Protein AF-A0A0D2KEQ5-F1 (afdb_monomer)

Structure (mmCIF, N/CA/C/O backbone):
data_AF-A0A0D2KEQ5-F1
#
_entry.id   AF-A0A0D2KEQ5-F1
#
loop_
_atom_site.group_PDB
_atom_site.id
_atom_site.type_symbol
_atom_site.label_atom_id
_atom_site.label_alt_id
_atom_site.label_comp_id
_atom_site.label_asym_id
_atom_site.label_entity_id
_atom_site.label_seq_id
_atom_site.pdbx_PDB_ins_code
_atom_site.Cartn_x
_atom_site.Cartn_y
_atom_site.Cartn_z
_atom_site.occupancy
_atom_site.B_iso_or_equiv
_atom_site.auth_seq_id
_atom_site.auth_comp_id
_atom_site.auth_asym_id
_atom_site.auth_atom_id
_atom_site.pdbx_PDB_model_num
ATOM 1 N N . MET A 1 1 ? 11.795 -0.119 -19.705 1.00 88.31 1 MET A N 1
ATOM 2 C CA . MET A 1 1 ? 10.638 -0.044 -18.790 1.00 88.31 1 MET A CA 1
ATOM 3 C C . MET A 1 1 ? 9.450 0.481 -19.563 1.00 88.31 1 MET A C 1
ATOM 5 O O . MET A 1 1 ? 9.670 1.267 -20.471 1.00 88.31 1 MET A O 1
ATOM 9 N N . LEU A 1 2 ? 8.244 0.027 -19.228 1.00 88.69 2 LEU A N 1
ATOM 10 C CA . LEU A 1 2 ? 6.970 0.463 -19.811 1.00 88.69 2 LEU A CA 1
ATOM 11 C C . LEU A 1 2 ? 6.318 1.546 -18.943 1.00 88.69 2 LEU A C 1
ATOM 13 O O . LEU A 1 2 ? 5.978 2.619 -19.429 1.00 88.69 2 LEU A O 1
ATOM 17 N N . VAL A 1 3 ? 6.210 1.271 -17.643 1.00 91.31 3 VAL A N 1
ATOM 18 C CA . VAL A 1 3 ? 5.635 2.172 -16.641 1.00 91.31 3 VAL A CA 1
ATOM 19 C C . VAL A 1 3 ? 6.416 2.043 -15.337 1.00 91.31 3 VAL A C 1
ATOM 21 O O . VAL A 1 3 ? 6.840 0.942 -14.968 1.00 91.31 3 VAL A O 1
ATOM 24 N N . ALA A 1 4 ? 6.625 3.156 -14.644 1.00 93.88 4 ALA A N 1
ATOM 25 C CA . ALA A 1 4 ? 7.189 3.182 -13.300 1.00 93.88 4 ALA A CA 1
ATOM 26 C C . ALA A 1 4 ? 6.307 4.059 -12.402 1.00 93.88 4 ALA A C 1
ATOM 28 O O . ALA A 1 4 ? 6.089 5.221 -12.746 1.00 93.88 4 ALA A O 1
ATOM 29 N N . PRO A 1 5 ? 5.791 3.549 -11.272 1.00 94.00 5 PRO A N 1
ATOM 30 C CA . PRO A 1 5 ? 5.134 4.413 -10.312 1.00 94.00 5 PRO A CA 1
ATOM 31 C C . PRO A 1 5 ? 6.162 5.358 -9.683 1.00 94.00 5 PRO A C 1
ATOM 33 O O . PRO A 1 5 ? 7.345 5.029 -9.559 1.00 94.00 5 PRO A O 1
ATOM 36 N N . VAL A 1 6 ? 5.682 6.520 -9.260 1.00 91.12 6 VAL A N 1
ATOM 37 C CA . VAL A 1 6 ? 6.433 7.457 -8.426 1.00 91.12 6 VAL A CA 1
ATOM 38 C C . VAL A 1 6 ? 5.749 7.485 -7.074 1.00 91.12 6 VAL A C 1
ATOM 40 O O . VAL A 1 6 ? 4.576 7.839 -6.973 1.00 91.12 6 VAL A O 1
ATOM 43 N N . GLY A 1 7 ? 6.459 7.046 -6.040 1.00 86.62 7 GLY A N 1
ATOM 44 C CA . GLY A 1 7 ? 5.907 6.916 -4.703 1.00 86.62 7 GLY A CA 1
ATOM 45 C C . GLY A 1 7 ? 6.835 7.376 -3.590 1.00 86.62 7 GLY A C 1
ATOM 46 O O . GLY A 1 7 ? 7.986 7.755 -3.823 1.00 86.62 7 GLY A O 1
ATOM 47 N N . PRO A 1 8 ? 6.362 7.283 -2.335 1.00 80.88 8 PRO A N 1
ATOM 48 C CA . PRO A 1 8 ? 7.132 7.736 -1.187 1.00 80.88 8 PRO A CA 1
ATOM 49 C C . PRO A 1 8 ? 8.483 7.039 -1.023 1.00 80.88 8 PRO A C 1
ATOM 51 O O . PRO A 1 8 ? 9.426 7.668 -0.564 1.00 80.88 8 PRO A O 1
ATOM 54 N N . ALA A 1 9 ? 8.608 5.767 -1.417 1.00 85.12 9 ALA A N 1
ATOM 55 C CA . ALA A 1 9 ? 9.887 5.057 -1.380 1.00 85.12 9 ALA A CA 1
ATOM 56 C C . ALA A 1 9 ? 10.926 5.688 -2.320 1.00 85.12 9 ALA A C 1
ATOM 58 O O . ALA A 1 9 ? 12.097 5.800 -1.950 1.00 85.12 9 ALA A O 1
ATOM 59 N N . ASP A 1 10 ? 10.499 6.132 -3.506 1.00 88.88 10 ASP A N 1
ATOM 60 C CA . ASP A 1 10 ? 11.370 6.804 -4.466 1.00 88.88 10 ASP A CA 1
ATOM 61 C C . ASP A 1 10 ? 11.833 8.150 -3.905 1.00 88.88 10 ASP A C 1
ATOM 63 O O . ASP A 1 10 ? 13.039 8.371 -3.791 1.00 88.88 10 ASP A O 1
ATOM 67 N N . VAL A 1 11 ? 10.889 8.990 -3.460 1.00 83.50 11 VAL A N 1
ATOM 68 C CA . VAL A 1 11 ? 11.167 10.318 -2.883 1.00 83.50 11 VAL A CA 1
ATOM 69 C C . VAL A 1 11 ? 12.057 10.209 -1.642 1.00 83.50 11 VAL A C 1
ATOM 71 O O . VAL A 1 11 ? 13.066 10.905 -1.546 1.00 83.50 11 VAL A O 1
ATOM 74 N N . TYR A 1 12 ? 11.736 9.289 -0.728 1.00 83.12 12 TYR A N 1
ATOM 75 C CA . TYR A 1 12 ? 12.526 9.020 0.475 1.00 83.12 12 TYR A CA 1
ATOM 76 C C . TYR A 1 12 ? 13.960 8.629 0.120 1.00 83.12 12 TYR A C 1
ATOM 78 O O . TYR A 1 12 ? 14.915 9.205 0.637 1.00 83.12 12 TYR A O 1
ATOM 86 N N . SER A 1 13 ? 14.128 7.684 -0.809 1.00 86.06 13 SER A N 1
ATOM 87 C CA . SER A 1 13 ? 15.465 7.244 -1.198 1.00 86.06 13 SER A CA 1
ATOM 88 C C . SER A 1 13 ? 16.261 8.317 -1.929 1.00 86.06 13 SER A C 1
ATOM 90 O O . SER A 1 13 ? 17.463 8.425 -1.705 1.00 86.06 13 SER A O 1
ATOM 92 N N . ALA A 1 14 ? 15.611 9.139 -2.755 1.00 83.94 14 ALA A N 1
ATOM 93 C CA . ALA A 1 14 ? 16.256 10.259 -3.427 1.00 83.94 14 ALA A CA 1
ATOM 94 C C . ALA A 1 14 ? 16.762 11.296 -2.411 1.00 83.94 14 ALA A C 1
ATOM 96 O O . ALA A 1 14 ? 17.915 11.714 -2.496 1.00 83.94 14 ALA A O 1
ATOM 97 N N . ALA A 1 15 ? 15.942 11.641 -1.411 1.00 82.19 15 ALA A N 1
ATOM 98 C CA . ALA A 1 15 ? 16.305 12.584 -0.353 1.00 82.19 15 ALA A CA 1
ATOM 99 C C . ALA A 1 15 ? 17.479 12.095 0.516 1.00 82.19 15 ALA A C 1
ATOM 101 O O . ALA A 1 15 ? 18.274 12.902 0.987 1.00 82.19 15 ALA A O 1
ATOM 102 N N . LEU A 1 16 ? 17.617 10.778 0.696 1.00 82.69 16 LEU A N 1
ATOM 103 C CA . LEU A 1 16 ? 18.694 10.167 1.482 1.00 82.69 16 LEU A CA 1
ATOM 104 C C . LEU A 1 16 ? 19.914 9.738 0.652 1.00 82.69 16 LEU A C 1
ATOM 106 O O . LEU A 1 16 ? 20.733 8.955 1.129 1.00 82.69 16 LEU A O 1
ATOM 110 N N . GLY A 1 17 ? 20.044 10.199 -0.595 1.00 83.56 17 GLY A N 1
ATOM 111 C CA . GLY A 1 17 ? 21.208 9.875 -1.428 1.00 83.56 17 GLY A CA 1
ATOM 112 C C . GLY A 1 17 ? 21.268 8.407 -1.868 1.00 83.56 17 GLY A C 1
ATOM 113 O O . GLY A 1 17 ? 22.347 7.834 -1.990 1.00 83.56 17 GLY A O 1
ATOM 114 N N . GLY A 1 18 ? 20.113 7.787 -2.113 1.00 82.56 18 GLY A N 1
ATOM 115 C CA . GLY A 1 18 ? 19.993 6.413 -2.600 1.00 82.56 18 GLY A CA 1
ATOM 116 C C . GLY A 1 18 ? 19.856 5.358 -1.503 1.00 82.56 18 GLY A C 1
ATOM 117 O O . GLY A 1 18 ? 20.103 4.188 -1.772 1.00 82.56 18 GLY A O 1
ATOM 118 N N . ILE A 1 19 ? 19.463 5.733 -0.284 1.00 84.81 19 ILE A N 1
ATOM 119 C CA . ILE A 1 19 ? 19.283 4.796 0.835 1.00 84.81 19 ILE A CA 1
ATOM 120 C C . ILE A 1 19 ? 17.802 4.438 1.000 1.00 84.81 19 ILE A C 1
ATOM 122 O O . ILE A 1 19 ? 16.933 5.306 0.997 1.00 84.81 19 ILE A O 1
ATOM 126 N N . TYR A 1 20 ? 17.500 3.151 1.172 1.00 83.94 20 TYR A N 1
ATOM 127 C CA . TYR A 1 20 ? 16.153 2.671 1.472 1.00 83.94 20 TYR A CA 1
ATOM 128 C C . TYR A 1 20 ? 16.185 1.458 2.407 1.00 83.94 20 TYR A C 1
ATOM 130 O O . TYR A 1 20 ? 16.565 0.350 2.015 1.00 83.94 20 TYR A O 1
ATOM 138 N N . GLY A 1 21 ? 15.759 1.657 3.658 1.00 82.88 21 GLY A N 1
ATOM 139 C CA . GLY A 1 21 ? 15.911 0.654 4.711 1.00 82.88 21 GLY A CA 1
ATOM 140 C C . GLY A 1 21 ? 17.388 0.311 4.916 1.00 82.88 21 GLY A C 1
ATOM 141 O O . GLY A 1 21 ? 18.212 1.202 5.087 1.00 82.88 21 GLY A O 1
ATOM 142 N N . TYR A 1 22 ? 17.726 -0.978 4.849 1.00 79.62 22 TYR A N 1
ATOM 143 C CA . TYR A 1 22 ? 19.117 -1.453 4.899 1.00 79.62 22 TYR A CA 1
ATOM 144 C C . TYR A 1 22 ? 19.788 -1.539 3.518 1.00 79.62 22 TYR A C 1
ATOM 146 O O . TYR A 1 22 ? 20.954 -1.915 3.423 1.00 79.62 22 TYR A O 1
ATOM 154 N N . ALA A 1 23 ? 19.058 -1.244 2.439 1.00 80.88 23 ALA A N 1
ATOM 155 C CA . ALA A 1 23 ? 19.598 -1.252 1.087 1.00 80.88 23 ALA A CA 1
ATOM 156 C C . ALA A 1 23 ? 20.128 0.138 0.713 1.00 80.88 23 ALA A C 1
ATOM 158 O O . ALA A 1 23 ? 19.542 1.159 1.070 1.00 80.88 23 ALA A O 1
ATOM 159 N N . SER A 1 24 ? 21.212 0.165 -0.057 1.00 80.56 24 SER A N 1
ATOM 160 C CA . SER A 1 24 ? 21.779 1.386 -0.623 1.00 80.56 24 SER A CA 1
ATOM 161 C C . SER A 1 24 ? 21.995 1.216 -2.122 1.00 80.56 24 SER A C 1
ATOM 163 O O . SER A 1 24 ? 22.318 0.121 -2.598 1.00 80.56 24 SER A O 1
ATOM 165 N N . ALA A 1 25 ? 21.812 2.298 -2.873 1.00 78.81 25 ALA A N 1
ATOM 166 C CA . ALA A 1 25 ? 22.197 2.369 -4.266 1.00 78.81 25 ALA A CA 1
ATOM 167 C C . ALA A 1 25 ? 23.716 2.170 -4.340 1.00 78.81 25 ALA A C 1
ATOM 169 O O . ALA A 1 25 ? 24.480 2.921 -3.744 1.00 78.81 25 ALA A O 1
ATOM 170 N N . GLY A 1 26 ? 24.166 1.133 -5.055 1.00 72.31 26 GLY A N 1
ATOM 171 C CA . GLY A 1 26 ? 25.554 0.665 -4.948 1.00 72.31 26 GLY A CA 1
ATOM 172 C C . GLY A 1 26 ? 26.628 1.729 -5.223 1.00 72.31 26 GLY A C 1
ATOM 173 O O . GLY A 1 26 ? 27.702 1.664 -4.632 1.00 72.31 26 GLY A O 1
ATOM 174 N N . ARG A 1 27 ? 26.359 2.705 -6.103 1.00 81.69 27 ARG A N 1
ATOM 175 C CA . ARG A 1 27 ? 27.236 3.858 -6.354 1.00 81.69 27 ARG A CA 1
ATOM 176 C C . ARG A 1 27 ? 26.433 5.031 -6.917 1.00 81.69 27 ARG A C 1
ATOM 178 O O . ARG A 1 27 ? 25.653 4.834 -7.847 1.00 81.69 27 ARG A O 1
ATOM 185 N N . LEU A 1 28 ? 26.665 6.235 -6.394 1.00 84.25 28 LEU A N 1
ATOM 186 C CA . LEU A 1 28 ? 26.188 7.477 -7.004 1.00 84.25 28 LEU A CA 1
ATOM 187 C C . LEU A 1 28 ? 27.144 7.940 -8.128 1.00 84.25 28 LEU A C 1
ATOM 189 O O . LEU A 1 28 ? 28.360 7.778 -7.982 1.00 84.25 28 LEU A O 1
ATOM 193 N N . PRO A 1 29 ? 26.634 8.525 -9.231 1.00 87.38 29 PRO A N 1
ATOM 194 C CA . PRO A 1 29 ? 25.215 8.738 -9.532 1.00 87.38 29 PRO A CA 1
ATOM 195 C C . PRO A 1 29 ? 24.483 7.423 -9.847 1.00 87.38 29 PRO A C 1
ATOM 197 O O . PRO A 1 29 ? 25.021 6.547 -10.524 1.00 87.38 29 PRO A O 1
ATOM 200 N N . CYS A 1 30 ? 23.239 7.296 -9.376 1.00 86.56 30 CYS A N 1
ATOM 201 C CA . CYS A 1 30 ? 22.364 6.160 -9.667 1.00 86.56 30 CYS A CA 1
ATOM 202 C C . CYS A 1 30 ? 21.059 6.621 -10.322 1.00 86.56 30 CYS A C 1
ATOM 204 O O . CYS A 1 30 ? 20.639 7.766 -10.173 1.00 86.56 30 CYS A O 1
ATOM 206 N N . VAL A 1 31 ? 20.390 5.707 -11.022 1.00 90.00 31 VAL A N 1
ATOM 207 C CA . VAL A 1 31 ? 19.046 5.956 -11.558 1.00 90.00 31 VAL A CA 1
ATOM 208 C C . VAL A 1 31 ? 18.022 5.706 -10.452 1.00 90.00 31 VAL A C 1
ATOM 210 O O . VAL A 1 31 ? 18.076 4.662 -9.804 1.00 90.00 31 VAL A O 1
ATOM 213 N N . ALA A 1 32 ? 17.097 6.643 -10.252 1.00 90.12 32 ALA A N 1
ATOM 214 C CA . ALA A 1 32 ? 16.003 6.522 -9.290 1.00 90.12 32 ALA A CA 1
ATOM 215 C C . ALA A 1 32 ? 14.962 5.464 -9.711 1.00 90.12 32 ALA A C 1
ATOM 217 O O . ALA A 1 32 ? 14.955 4.986 -10.850 1.00 90.12 32 ALA A O 1
ATOM 218 N N . GLY A 1 33 ? 14.081 5.090 -8.784 1.00 91.38 33 GLY A N 1
ATOM 219 C CA . GLY A 1 33 ? 12.988 4.157 -9.040 1.00 91.38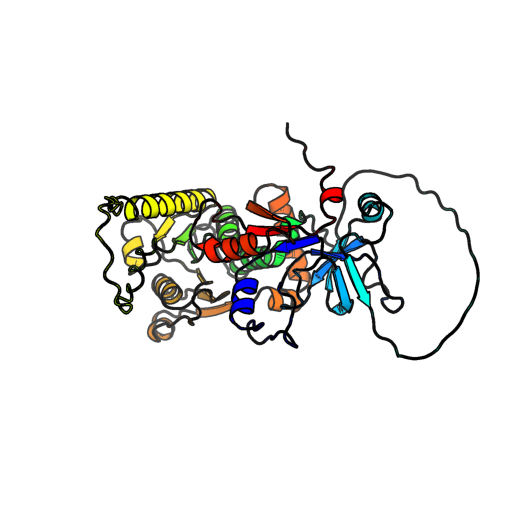 33 GLY A CA 1
ATOM 220 C C . GLY A 1 33 ? 13.177 2.785 -8.394 1.00 91.38 33 GLY A C 1
ATOM 221 O O . GLY A 1 33 ? 14.165 2.088 -8.657 1.00 91.38 33 GLY A O 1
ATOM 222 N N . HIS A 1 34 ? 12.207 2.378 -7.577 1.00 92.06 34 HIS A N 1
ATOM 223 C CA . HIS A 1 34 ? 12.163 1.054 -6.939 1.00 92.06 34 HIS A CA 1
ATOM 224 C C . HIS A 1 34 ? 11.347 0.035 -7.720 1.00 92.06 34 HIS A C 1
ATOM 226 O O . HIS A 1 34 ? 11.712 -1.141 -7.782 1.00 92.06 34 HIS A O 1
ATOM 232 N N . ASP A 1 35 ? 10.237 0.490 -8.288 1.00 92.81 35 ASP A N 1
ATOM 233 C CA . ASP A 1 35 ? 9.182 -0.356 -8.830 1.00 92.81 35 ASP A CA 1
ATOM 234 C C . ASP A 1 35 ? 8.829 0.053 -10.259 1.00 92.81 35 ASP A C 1
ATOM 236 O O . ASP A 1 35 ? 9.221 1.113 -10.749 1.00 92.81 35 ASP A O 1
ATOM 240 N N . GLY A 1 36 ? 8.151 -0.835 -10.975 1.00 92.75 36 GLY A N 1
ATOM 241 C CA . GLY A 1 36 ? 7.767 -0.624 -12.364 1.00 92.75 36 GLY A CA 1
ATOM 242 C C . GLY A 1 36 ? 7.614 -1.930 -13.123 1.00 92.75 36 GLY A C 1
ATOM 243 O O . GLY A 1 36 ? 7.992 -2.999 -12.638 1.00 92.75 36 GLY A O 1
ATOM 244 N N . VAL A 1 37 ? 7.064 -1.827 -14.326 1.00 92.94 37 VAL A N 1
ATOM 245 C CA . VAL A 1 37 ? 6.866 -2.945 -15.250 1.00 92.94 37 VAL A CA 1
ATOM 246 C C . VAL A 1 37 ? 7.730 -2.713 -16.478 1.00 92.94 37 VAL A C 1
ATOM 248 O O . VAL A 1 37 ? 7.742 -1.625 -17.056 1.00 92.94 37 VAL A O 1
ATOM 251 N N . GLY A 1 38 ? 8.489 -3.726 -16.875 1.00 91.44 38 GLY A N 1
ATOM 252 C CA . GLY A 1 38 ? 9.263 -3.745 -18.109 1.00 91.44 38 GLY A CA 1
ATOM 253 C C . GLY A 1 38 ? 8.830 -4.886 -19.017 1.00 91.44 38 GLY A C 1
ATOM 254 O O . GLY A 1 38 ? 8.303 -5.888 -18.548 1.00 91.44 38 GLY A O 1
ATOM 255 N N . LEU A 1 39 ? 9.093 -4.732 -20.310 1.00 89.94 39 LEU A N 1
ATOM 256 C CA . LEU A 1 39 ? 8.998 -5.796 -21.301 1.00 89.94 39 LEU A CA 1
ATOM 257 C C . LEU A 1 39 ? 10.386 -6.395 -21.528 1.00 89.94 39 LEU A C 1
ATOM 259 O O . LEU A 1 39 ? 11.351 -5.648 -21.714 1.00 89.94 39 LEU A O 1
ATOM 263 N N . VAL A 1 40 ? 10.507 -7.718 -21.546 1.00 90.31 40 VAL A N 1
ATOM 264 C CA . VAL A 1 40 ? 11.740 -8.384 -21.969 1.00 90.31 40 VAL A CA 1
ATOM 265 C C . VAL A 1 40 ? 11.858 -8.254 -23.483 1.00 90.31 40 VAL A C 1
ATOM 267 O O . VAL A 1 40 ? 11.149 -8.931 -24.220 1.00 90.31 40 VAL A O 1
ATOM 270 N N . ALA A 1 41 ? 12.748 -7.385 -23.958 1.00 85.50 41 ALA A N 1
ATOM 271 C CA . ALA A 1 41 ? 12.950 -7.205 -25.400 1.00 85.50 41 ALA A CA 1
ATOM 272 C C . ALA A 1 41 ? 14.002 -8.156 -25.972 1.00 85.50 41 ALA A C 1
ATOM 274 O O . ALA A 1 41 ? 13.982 -8.450 -27.160 1.00 85.50 41 ALA A O 1
ATOM 275 N N . ARG A 1 42 ? 14.948 -8.604 -25.134 1.00 86.69 42 ARG A N 1
ATOM 276 C CA . ARG A 1 42 ? 15.990 -9.547 -25.536 1.00 86.69 42 ARG A CA 1
ATOM 277 C C . ARG A 1 42 ? 16.478 -10.381 -24.365 1.00 86.69 42 ARG A C 1
ATOM 279 O O . ARG A 1 42 ? 16.651 -9.881 -23.248 1.00 86.69 42 ARG A O 1
ATOM 286 N N . VAL A 1 43 ? 16.773 -11.639 -24.663 1.00 89.50 43 VAL A N 1
ATOM 287 C CA . VAL A 1 43 ? 17.313 -12.611 -23.716 1.00 89.50 43 VAL A CA 1
ATOM 288 C C . VAL A 1 43 ? 18.706 -13.049 -24.172 1.00 89.50 43 VAL A C 1
ATOM 290 O O . VAL A 1 43 ? 18.918 -13.404 -25.329 1.00 89.50 43 VAL A O 1
ATOM 293 N N . GLY A 1 44 ? 19.689 -12.973 -23.275 1.00 86.88 44 GLY A N 1
ATOM 294 C CA . GLY A 1 44 ? 21.044 -13.448 -23.541 1.00 86.88 44 GLY A CA 1
ATOM 295 C C . GLY A 1 44 ? 21.107 -14.980 -23.639 1.00 86.88 44 GLY A C 1
ATOM 296 O O . GLY A 1 44 ? 20.325 -15.661 -22.979 1.00 86.88 44 GLY A O 1
ATOM 297 N N . PRO A 1 45 ? 22.076 -15.544 -24.382 1.00 84.75 45 PRO A N 1
ATOM 298 C CA . PRO A 1 45 ? 22.137 -16.983 -24.677 1.00 84.75 45 PRO A CA 1
ATOM 299 C C . PRO A 1 45 ? 22.280 -17.883 -23.435 1.00 84.75 45 PRO A C 1
ATOM 301 O O . PRO A 1 45 ? 21.940 -19.061 -23.482 1.00 84.75 45 PRO A O 1
ATOM 304 N N . GLY A 1 46 ? 22.773 -17.340 -22.316 1.00 86.06 46 GLY A N 1
ATOM 305 C CA . GLY A 1 46 ? 22.902 -18.066 -21.049 1.00 86.06 46 GLY A CA 1
ATOM 306 C C . GLY A 1 46 ? 21.601 -18.212 -20.250 1.00 86.06 46 GLY A C 1
ATOM 307 O O . GLY A 1 46 ? 21.561 -19.013 -19.320 1.00 86.06 46 GLY A O 1
ATOM 308 N N . VAL A 1 47 ? 20.548 -17.465 -20.592 1.00 87.31 47 VAL A N 1
ATOM 309 C CA . VAL A 1 47 ? 19.275 -17.468 -19.861 1.00 87.31 47 VAL A CA 1
ATOM 310 C C . VAL A 1 47 ? 18.391 -18.582 -20.418 1.00 87.31 47 VAL A C 1
ATOM 312 O O . VAL A 1 47 ? 17.774 -18.439 -21.472 1.00 87.31 47 VAL A O 1
ATOM 315 N N . LYS A 1 48 ? 18.332 -19.721 -19.724 1.00 82.25 48 LYS A N 1
ATOM 316 C CA . LYS A 1 48 ? 17.577 -20.901 -20.177 1.00 82.25 48 LYS A CA 1
ATOM 317 C C . LYS A 1 48 ? 16.253 -21.031 -19.427 1.00 82.25 48 LYS A C 1
ATOM 319 O O . LYS A 1 48 ? 16.250 -21.263 -18.224 1.00 82.25 48 LYS A O 1
ATOM 324 N N . GLY A 1 49 ? 15.132 -20.880 -20.135 1.00 74.94 49 GLY A N 1
ATOM 325 C CA . GLY A 1 49 ? 13.778 -21.180 -19.636 1.00 74.94 49 GLY A CA 1
ATOM 326 C C . GLY A 1 49 ? 13.227 -20.264 -18.531 1.00 74.94 49 GLY A C 1
ATOM 327 O O . GLY A 1 49 ? 12.072 -20.421 -18.152 1.00 74.94 49 GLY A O 1
ATOM 328 N N . ALA A 1 50 ? 14.017 -19.313 -18.020 1.00 80.44 50 ALA A N 1
ATOM 329 C CA . ALA A 1 50 ? 13.609 -18.421 -16.932 1.00 80.44 50 ALA A CA 1
ATOM 330 C C . ALA A 1 50 ? 12.782 -17.213 -17.407 1.00 80.44 50 ALA A C 1
ATOM 332 O O . ALA A 1 50 ? 11.841 -16.810 -16.729 1.00 80.44 50 ALA A O 1
ATOM 333 N N . LEU A 1 51 ? 13.147 -16.633 -18.554 1.00 88.62 51 LEU A N 1
ATOM 334 C CA . LEU A 1 51 ? 12.485 -15.486 -19.176 1.00 88.62 51 LEU A CA 1
ATOM 335 C C . LEU A 1 51 ? 12.547 -15.630 -20.696 1.00 88.62 51 LEU A C 1
ATOM 337 O O . LEU A 1 51 ? 13.538 -16.134 -21.229 1.00 88.62 51 LEU A O 1
ATOM 341 N N . ALA A 1 52 ? 11.515 -15.146 -21.375 1.00 87.94 52 ALA A N 1
ATOM 342 C CA . ALA A 1 52 ? 11.430 -15.077 -22.826 1.00 87.94 52 ALA A CA 1
ATOM 343 C C . ALA A 1 52 ? 11.166 -13.641 -23.293 1.00 87.94 52 ALA A C 1
ATOM 345 O O . ALA A 1 52 ? 10.638 -12.810 -22.555 1.00 87.94 52 ALA A O 1
ATOM 346 N N . GLU A 1 53 ? 11.522 -13.347 -24.542 1.00 87.81 53 GLU A N 1
ATOM 347 C CA . GLU A 1 53 ? 11.127 -12.088 -25.172 1.00 87.81 53 GLU A CA 1
ATOM 348 C C . GLU A 1 53 ? 9.600 -11.954 -25.199 1.00 87.81 53 GLU A C 1
ATOM 350 O O . GLU A 1 53 ? 8.891 -12.902 -25.536 1.00 87.81 53 GLU A O 1
ATOM 355 N N . GLY A 1 54 ? 9.092 -10.775 -24.850 1.00 84.56 54 GLY A N 1
ATOM 356 C CA . GLY A 1 54 ? 7.662 -10.521 -24.682 1.00 84.56 54 GLY A CA 1
ATOM 357 C C . GLY A 1 54 ? 7.130 -10.745 -23.268 1.00 84.56 54 GLY A C 1
ATOM 358 O O . GLY A 1 54 ? 5.983 -10.388 -22.995 1.00 84.56 54 GLY A O 1
ATOM 359 N N . ASP A 1 55 ? 7.931 -11.287 -22.348 1.00 88.75 55 ASP A N 1
ATOM 360 C CA . ASP A 1 55 ? 7.541 -11.370 -20.942 1.00 88.75 55 ASP A CA 1
ATOM 361 C C . ASP A 1 55 ? 7.477 -9.985 -20.292 1.00 88.75 55 ASP A C 1
ATOM 363 O O . ASP A 1 55 ? 8.339 -9.130 -20.500 1.00 88.75 55 ASP A O 1
ATOM 367 N N . LEU A 1 56 ? 6.467 -9.784 -19.452 1.00 90.00 56 LEU A N 1
ATOM 368 C CA . LEU A 1 56 ? 6.392 -8.652 -18.540 1.00 90.00 56 LEU A CA 1
ATOM 369 C C . LEU A 1 56 ? 7.139 -9.001 -17.258 1.00 90.00 56 LEU A C 1
ATOM 371 O O . LEU A 1 56 ? 6.964 -10.087 -16.700 1.00 90.00 56 LEU A O 1
ATOM 375 N N . VAL A 1 57 ? 7.960 -8.075 -16.776 1.00 92.19 57 VAL A N 1
ATOM 376 C CA . VAL A 1 57 ? 8.844 -8.275 -15.625 1.00 92.19 57 VAL A CA 1
ATOM 377 C C . VAL A 1 57 ? 8.829 -7.085 -14.674 1.00 92.19 57 VAL A C 1
ATOM 379 O O . VAL A 1 57 ? 8.663 -5.940 -15.094 1.00 92.19 57 VAL A O 1
ATOM 382 N N . GLN A 1 58 ? 9.070 -7.356 -13.393 1.00 93.25 58 GLN A N 1
ATOM 383 C CA . GLN A 1 58 ? 9.309 -6.346 -12.362 1.00 93.25 58 GLN A CA 1
ATOM 384 C C . GLN A 1 58 ? 10.675 -6.556 -11.695 1.00 93.25 58 GLN A C 1
ATOM 386 O O . GLN A 1 58 ? 11.144 -7.696 -11.616 1.00 93.25 58 GLN A O 1
ATOM 391 N N . PRO A 1 59 ? 11.314 -5.498 -11.164 1.00 93.00 59 PRO A N 1
ATOM 392 C CA . PRO A 1 59 ? 12.540 -5.637 -10.384 1.00 93.00 59 PRO A CA 1
ATOM 393 C C . PRO A 1 59 ? 12.284 -6.449 -9.111 1.00 93.00 59 PRO A C 1
ATOM 395 O O . PRO A 1 59 ? 11.374 -6.128 -8.343 1.00 93.00 59 PRO A O 1
ATOM 398 N N . ALA A 1 60 ? 13.088 -7.477 -8.842 1.00 89.50 60 ALA A N 1
ATOM 399 C CA . ALA A 1 60 ? 12.947 -8.303 -7.639 1.00 89.50 60 ALA A CA 1
ATOM 400 C C . ALA A 1 60 ? 13.407 -7.570 -6.360 1.00 89.50 60 ALA A C 1
ATOM 402 O O . ALA A 1 60 ? 12.896 -7.841 -5.273 1.00 89.50 60 ALA A O 1
ATOM 403 N N . ALA A 1 61 ? 14.323 -6.606 -6.492 1.00 89.38 61 ALA A N 1
ATOM 404 C CA . ALA A 1 61 ? 14.908 -5.831 -5.397 1.00 89.38 61 ALA A CA 1
ATOM 405 C C . ALA A 1 61 ? 14.576 -4.324 -5.516 1.00 89.38 61 ALA A C 1
ATOM 407 O O . ALA A 1 61 ? 14.295 -3.859 -6.622 1.00 89.38 61 ALA A O 1
ATOM 408 N N . PRO A 1 62 ? 14.594 -3.557 -4.403 1.00 89.94 62 PRO A N 1
ATOM 409 C CA . PRO A 1 62 ? 14.503 -2.093 -4.449 1.00 89.94 62 PRO A CA 1
ATOM 410 C C . PRO A 1 62 ? 15.722 -1.476 -5.145 1.00 89.94 62 PRO A C 1
ATOM 412 O O . PRO A 1 62 ? 16.728 -2.154 -5.359 1.00 89.94 62 PRO A O 1
ATOM 415 N N . LEU A 1 63 ? 15.650 -0.174 -5.449 1.00 90.12 63 LEU A N 1
ATOM 416 C CA . LEU A 1 63 ? 16.775 0.627 -5.962 1.00 90.12 63 LEU A CA 1
ATOM 417 C C . LEU A 1 63 ? 17.444 0.076 -7.235 1.00 90.12 63 LEU A C 1
ATOM 419 O O . LEU A 1 63 ? 18.581 0.420 -7.558 1.00 90.12 63 LEU A O 1
ATOM 423 N N . MET A 1 64 ? 16.743 -0.763 -8.002 1.00 92.31 64 MET A N 1
ATOM 424 C CA . MET A 1 64 ? 17.238 -1.236 -9.298 1.00 92.31 64 MET A CA 1
ATOM 425 C C . MET A 1 64 ? 17.197 -0.136 -10.373 1.00 92.31 64 MET A C 1
ATOM 427 O O . MET A 1 64 ? 17.781 -0.300 -11.448 1.00 92.31 64 MET A O 1
ATOM 431 N N . GLY A 1 65 ? 16.554 0.993 -10.066 1.00 92.44 65 GLY A N 1
ATOM 432 C CA . GLY A 1 65 ? 16.488 2.205 -10.863 1.00 92.44 65 GLY A CA 1
ATOM 433 C C . GLY A 1 65 ? 15.551 2.035 -12.047 1.00 92.44 65 GLY A C 1
ATOM 434 O O . GLY A 1 65 ? 16.002 1.733 -13.147 1.00 92.44 65 GLY A O 1
ATOM 435 N N . THR A 1 66 ? 14.252 2.171 -11.836 1.00 93.25 66 THR A N 1
ATOM 436 C CA . THR A 1 66 ? 13.224 1.947 -12.866 1.00 93.25 66 THR A CA 1
ATOM 437 C C . THR A 1 66 ? 12.859 3.191 -13.666 1.00 93.25 66 THR A C 1
ATOM 439 O O . THR A 1 66 ? 12.198 3.073 -14.696 1.00 93.25 66 THR A O 1
ATOM 442 N N . TRP A 1 67 ? 13.325 4.371 -13.260 1.00 91.94 67 TRP A N 1
ATOM 443 C CA . TRP A 1 67 ? 13.075 5.637 -13.948 1.00 91.94 67 TRP A CA 1
ATOM 444 C C . TRP A 1 67 ? 13.993 5.773 -15.171 1.00 91.94 67 TRP A C 1
ATOM 446 O O . TRP A 1 67 ? 14.929 6.570 -15.191 1.00 91.94 67 TRP A O 1
ATOM 456 N N . ARG A 1 68 ? 13.792 4.899 -16.166 1.00 89.00 68 ARG A N 1
ATOM 457 C CA . ARG A 1 68 ? 14.537 4.872 -17.433 1.00 89.00 68 ARG A CA 1
ATOM 458 C C . ARG A 1 68 ? 13.809 4.084 -18.519 1.00 89.00 68 ARG A C 1
ATOM 460 O O . ARG A 1 68 ? 13.149 3.085 -18.243 1.00 89.00 68 ARG A O 1
ATOM 467 N N . ALA A 1 69 ? 14.062 4.430 -19.779 1.00 86.00 69 ALA A N 1
ATOM 468 C CA . ALA A 1 69 ? 13.472 3.736 -20.925 1.00 86.00 69 ALA A CA 1
ATOM 469 C C . ALA A 1 69 ? 13.975 2.288 -21.099 1.00 86.00 69 ALA A C 1
ATOM 471 O O . ALA A 1 69 ? 13.191 1.408 -21.459 1.00 86.00 69 ALA A O 1
ATOM 472 N N . ALA A 1 70 ? 15.248 1.999 -20.800 1.00 88.12 70 ALA A N 1
ATOM 473 C CA . ALA A 1 70 ? 15.806 0.655 -20.944 1.00 88.12 70 ALA A CA 1
ATOM 474 C C . ALA A 1 70 ? 16.891 0.315 -19.913 1.00 88.12 70 ALA A C 1
ATOM 476 O O . ALA A 1 70 ? 17.599 1.200 -19.432 1.00 88.12 70 ALA A O 1
ATOM 477 N N . ALA A 1 71 ? 17.026 -0.973 -19.588 1.00 89.94 71 ALA A N 1
ATOM 478 C CA . ALA A 1 71 ? 18.039 -1.493 -18.666 1.00 89.94 71 ALA A CA 1
ATOM 479 C C . ALA A 1 71 ? 18.535 -2.883 -19.091 1.00 89.94 71 ALA A C 1
ATOM 481 O O . ALA A 1 71 ? 17.790 -3.640 -19.709 1.00 89.94 71 ALA A O 1
ATOM 482 N N . VAL A 1 72 ? 19.763 -3.242 -18.696 1.00 91.62 72 VAL A N 1
ATOM 483 C CA . VAL A 1 72 ? 20.272 -4.621 -18.772 1.00 91.62 72 VAL A CA 1
ATOM 484 C C . VAL A 1 72 ? 20.397 -5.178 -17.353 1.00 91.62 72 VAL A C 1
ATOM 486 O O . VAL A 1 72 ? 21.169 -4.652 -16.550 1.00 91.62 72 VAL A O 1
ATOM 489 N N . TRP A 1 73 ? 19.686 -6.259 -17.044 1.00 92.69 73 TRP A N 1
ATOM 490 C CA . TRP A 1 73 ? 19.707 -6.905 -15.729 1.00 92.69 73 TRP A CA 1
ATOM 491 C C . TRP A 1 73 ? 20.018 -8.399 -15.828 1.00 92.69 73 TRP A C 1
ATOM 493 O O . TRP A 1 73 ? 19.979 -9.002 -16.898 1.00 92.69 73 TRP A O 1
ATOM 503 N N . ARG A 1 74 ? 20.380 -9.013 -14.696 1.00 92.56 74 ARG A N 1
ATOM 504 C CA . ARG A 1 74 ? 20.451 -10.480 -14.620 1.00 92.56 74 ARG A CA 1
ATOM 505 C C . ARG A 1 74 ? 19.035 -11.043 -14.595 1.00 92.56 74 ARG A C 1
ATOM 507 O O . ARG A 1 74 ? 18.194 -10.445 -13.928 1.00 92.56 74 ARG A O 1
ATOM 514 N N . ALA A 1 75 ? 18.788 -12.192 -15.227 1.00 91.56 75 ALA A N 1
ATOM 515 C CA . ALA A 1 75 ? 17.443 -12.778 -15.262 1.00 91.56 75 ALA A CA 1
ATOM 516 C C . ALA A 1 75 ? 16.880 -12.991 -13.844 1.00 91.56 75 ALA A C 1
ATOM 518 O O . ALA A 1 75 ? 15.761 -12.592 -13.549 1.00 91.56 75 ALA A O 1
ATOM 519 N N . LYS A 1 76 ? 17.716 -13.476 -12.915 1.00 90.75 76 LYS A N 1
ATOM 520 C CA . LYS A 1 76 ? 17.356 -13.658 -11.495 1.00 90.75 76 LYS A CA 1
ATOM 521 C C . LYS A 1 76 ? 17.021 -12.377 -10.718 1.00 90.75 76 LYS A C 1
ATOM 523 O O . LYS A 1 76 ? 16.537 -12.460 -9.596 1.00 90.75 76 LYS A O 1
ATOM 528 N N . ALA A 1 77 ? 17.353 -11.201 -11.254 1.00 91.06 77 ALA A N 1
ATOM 529 C CA . ALA A 1 77 ? 17.018 -9.919 -10.634 1.00 91.06 77 ALA A CA 1
ATOM 530 C C . ALA A 1 77 ? 15.610 -9.441 -11.030 1.00 91.06 77 ALA A C 1
ATOM 532 O O . ALA A 1 77 ? 15.184 -8.364 -10.615 1.00 91.06 77 ALA A O 1
ATOM 533 N N . LEU A 1 78 ? 14.899 -10.228 -11.837 1.00 92.56 78 LEU A N 1
ATOM 534 C CA . LEU A 1 78 ? 13.581 -9.922 -12.353 1.00 92.56 78 LEU A CA 1
ATOM 535 C C . LEU A 1 78 ? 12.590 -11.003 -11.941 1.00 92.56 78 LEU A C 1
ATOM 537 O O . LEU A 1 78 ? 12.892 -12.194 -11.942 1.00 92.56 78 LEU A O 1
ATOM 541 N N . THR A 1 79 ? 11.381 -10.569 -11.617 1.00 89.81 79 THR A N 1
ATOM 542 C CA . THR A 1 79 ? 10.228 -11.445 -11.431 1.00 89.81 79 THR A CA 1
ATOM 543 C C . THR A 1 79 ? 9.357 -11.324 -12.671 1.00 89.81 79 THR A C 1
ATOM 545 O O . THR A 1 79 ? 8.916 -10.223 -12.999 1.00 89.81 79 THR A O 1
ATOM 548 N N . ARG A 1 80 ? 9.107 -12.439 -13.365 1.00 88.94 80 ARG A N 1
ATOM 549 C CA . ARG A 1 80 ? 8.095 -12.495 -14.427 1.00 88.94 80 ARG A CA 1
ATOM 550 C C . ARG A 1 80 ? 6.727 -12.233 -13.814 1.00 88.94 80 ARG A C 1
ATOM 552 O O . ARG A 1 80 ? 6.395 -12.872 -12.822 1.00 88.94 80 ARG A O 1
ATOM 559 N N . VAL A 1 81 ? 5.961 -11.324 -14.410 1.00 86.44 81 VAL A N 1
ATOM 560 C CA . VAL A 1 81 ? 4.605 -10.949 -13.978 1.00 86.44 81 VAL A CA 1
ATOM 561 C C . VAL A 1 81 ? 3.534 -11.121 -15.043 1.00 86.44 81 VAL A C 1
ATOM 563 O O . VAL A 1 81 ? 2.350 -11.010 -14.751 1.00 86.44 81 VAL A O 1
ATOM 566 N N . GLY A 1 82 ? 3.935 -11.442 -16.269 1.00 83.25 82 GLY A N 1
ATOM 567 C CA . GLY A 1 82 ? 3.016 -11.753 -17.349 1.00 83.25 82 GLY A CA 1
ATOM 568 C C . GLY A 1 82 ? 3.724 -11.902 -18.681 1.00 83.25 82 GLY A C 1
ATOM 569 O O . GLY A 1 82 ? 4.944 -12.060 -18.724 1.00 83.25 82 GLY A O 1
ATOM 570 N N . SER A 1 83 ? 2.960 -11.854 -19.768 1.00 81.44 83 SER A N 1
ATOM 571 C CA . SER A 1 83 ? 3.492 -11.878 -21.128 1.00 81.44 83 SER A CA 1
ATOM 572 C C . SER A 1 83 ? 2.546 -11.159 -22.084 1.00 81.44 83 SER A C 1
ATOM 574 O O . SER A 1 83 ? 1.331 -11.279 -21.957 1.00 81.44 83 SER A O 1
ATOM 576 N N . LEU A 1 84 ? 3.111 -10.435 -23.050 1.00 71.88 84 LEU A N 1
ATOM 577 C CA . LEU A 1 84 ? 2.381 -9.849 -24.179 1.00 71.88 84 LEU A CA 1
ATOM 578 C C . LEU A 1 84 ? 2.387 -10.768 -25.418 1.00 71.88 84 LEU A C 1
ATOM 580 O O . LEU A 1 84 ? 1.900 -10.382 -26.481 1.00 71.88 84 LEU A O 1
ATOM 584 N N . GLY A 1 85 ? 2.935 -11.985 -25.309 1.00 69.12 85 GLY A N 1
ATOM 585 C CA . GLY A 1 85 ? 3.015 -12.930 -26.427 1.00 69.12 85 GLY A CA 1
ATOM 586 C C . GLY A 1 85 ? 3.838 -12.377 -27.595 1.00 69.12 85 GLY A C 1
ATOM 587 O O . GLY A 1 85 ? 4.839 -11.713 -27.375 1.00 69.12 85 GLY A O 1
ATOM 588 N N . ALA A 1 86 ? 3.443 -12.631 -28.846 1.00 63.44 86 ALA A N 1
ATOM 589 C CA . ALA A 1 86 ? 4.133 -12.082 -30.026 1.00 63.44 86 ALA A CA 1
ATOM 590 C C . ALA A 1 86 ? 3.708 -10.642 -30.386 1.00 63.44 86 ALA A C 1
ATOM 592 O O . ALA A 1 86 ? 4.430 -9.963 -31.116 1.00 63.44 86 ALA A O 1
ATOM 593 N N . ARG A 1 87 ? 2.581 -10.161 -29.836 1.00 58.50 87 ARG A N 1
ATOM 594 C CA . ARG A 1 87 ? 1.950 -8.869 -30.176 1.00 58.50 87 ARG A CA 1
ATOM 595 C C . ARG A 1 87 ? 2.826 -7.656 -29.883 1.00 58.50 87 ARG A C 1
ATOM 597 O O . ARG A 1 87 ? 2.635 -6.595 -30.468 1.00 58.50 87 ARG A O 1
ATOM 604 N N . TRP A 1 88 ? 3.802 -7.794 -28.984 1.00 63.38 88 TRP A N 1
ATOM 605 C CA . TRP A 1 88 ? 4.689 -6.682 -28.658 1.00 63.38 88 TRP A CA 1
ATOM 606 C C . TRP A 1 88 ? 5.561 -6.243 -29.838 1.00 63.38 88 TRP A C 1
ATOM 608 O O . TRP A 1 88 ? 5.984 -5.090 -29.877 1.00 63.38 88 TRP A O 1
ATOM 618 N N . ARG A 1 89 ? 5.819 -7.139 -30.800 1.00 61.62 89 ARG A N 1
ATOM 619 C CA . ARG A 1 89 ? 6.623 -6.830 -31.988 1.00 61.62 89 ARG A CA 1
ATOM 620 C C . ARG A 1 89 ? 5.880 -5.920 -32.962 1.00 61.62 89 ARG A C 1
ATOM 622 O O . ARG A 1 89 ? 6.515 -5.072 -33.579 1.00 61.62 89 ARG A O 1
ATOM 629 N N . ASP A 1 90 ? 4.558 -6.052 -33.032 1.00 55.59 90 ASP A N 1
ATOM 630 C CA . ASP A 1 90 ? 3.703 -5.239 -33.902 1.00 55.59 90 ASP A CA 1
ATOM 631 C C . ASP A 1 90 ? 3.583 -3.805 -33.359 1.00 55.59 90 ASP A C 1
ATOM 633 O O . ASP A 1 90 ? 3.660 -2.836 -34.111 1.00 55.59 90 ASP A O 1
ATOM 637 N N . ALA A 1 91 ? 3.514 -3.660 -32.031 1.00 51.59 91 ALA A N 1
ATOM 638 C CA . ALA A 1 91 ? 3.525 -2.366 -31.347 1.00 51.59 91 ALA A CA 1
ATOM 639 C C . ALA A 1 91 ? 4.909 -1.675 -31.362 1.00 51.59 91 ALA A C 1
ATOM 641 O O . ALA A 1 91 ? 5.000 -0.452 -31.295 1.00 51.59 91 ALA A O 1
ATOM 642 N N . ALA A 1 92 ? 6.006 -2.433 -31.467 1.00 50.16 92 ALA A N 1
ATOM 643 C CA . ALA A 1 92 ? 7.368 -1.891 -31.443 1.00 50.16 92 ALA A CA 1
ATOM 644 C C . ALA A 1 92 ? 7.834 -1.252 -32.769 1.00 50.16 92 ALA A C 1
ATOM 646 O O . ALA A 1 92 ? 8.963 -0.764 -32.820 1.00 50.16 92 ALA A O 1
ATOM 647 N N . GLY A 1 93 ? 7.004 -1.258 -33.823 1.00 45.22 93 GLY A N 1
ATOM 648 C CA . GLY A 1 93 ? 7.214 -0.502 -35.062 1.00 45.22 93 GLY A CA 1
ATOM 649 C C . GLY A 1 93 ? 8.631 -0.585 -35.639 1.00 45.22 93 GLY A C 1
ATOM 650 O O . GLY A 1 93 ? 9.353 0.400 -35.595 1.00 45.22 93 GLY A O 1
ATOM 651 N N . GLY A 1 94 ? 9.043 -1.744 -36.167 1.00 38.84 94 GLY A N 1
ATOM 652 C CA . GLY A 1 94 ? 10.149 -1.899 -37.139 1.00 38.84 94 GLY A CA 1
ATOM 653 C C . GLY A 1 94 ? 11.563 -1.398 -36.779 1.00 38.84 94 GLY A C 1
ATOM 654 O O . GLY A 1 94 ? 12.484 -1.606 -37.564 1.00 38.84 94 GLY A O 1
ATOM 655 N N . GLY A 1 95 ? 11.782 -0.779 -35.620 1.00 37.69 95 GLY A N 1
ATOM 656 C CA . GLY A 1 95 ? 13.009 -0.047 -35.318 1.00 37.69 95 GLY A CA 1
ATOM 657 C C . GLY A 1 95 ? 13.373 -0.090 -33.841 1.00 37.69 95 GLY A C 1
ATOM 658 O O . GLY A 1 95 ? 13.297 0.928 -33.172 1.00 37.69 95 GLY A O 1
ATOM 659 N N . GLY A 1 96 ? 13.763 -1.271 -33.348 1.00 38.97 96 GLY A N 1
ATOM 660 C CA . GLY A 1 96 ? 14.773 -1.554 -32.305 1.00 38.97 96 GLY A CA 1
ATOM 661 C C . GLY A 1 96 ? 14.857 -0.779 -30.972 1.00 38.97 96 GLY A C 1
ATOM 662 O O . GLY A 1 96 ? 15.701 -1.139 -30.155 1.00 38.97 96 GLY A O 1
ATOM 663 N N . ALA A 1 97 ? 14.047 0.245 -30.709 1.00 40.66 97 ALA A N 1
ATOM 664 C CA . ALA A 1 97 ? 14.237 1.186 -29.602 1.00 40.66 97 ALA A CA 1
ATOM 665 C C . ALA A 1 97 ? 12.996 1.349 -28.704 1.00 40.66 97 ALA A C 1
ATOM 667 O O . ALA A 1 97 ? 12.860 2.355 -28.010 1.00 40.66 97 ALA A O 1
ATOM 668 N N . ALA A 1 98 ? 12.093 0.366 -28.682 1.00 42.75 98 ALA A N 1
ATOM 669 C CA . ALA A 1 98 ? 10.928 0.389 -27.803 1.00 42.75 98 ALA A CA 1
ATOM 670 C C . ALA A 1 98 ? 11.252 -0.235 -26.428 1.00 42.75 98 ALA A C 1
ATOM 672 O O . ALA A 1 98 ? 11.699 -1.377 -26.341 1.00 42.75 98 ALA A O 1
ATOM 673 N N . ALA A 1 99 ? 11.054 0.552 -25.364 1.00 53.28 99 ALA A N 1
ATOM 674 C CA . ALA A 1 99 ? 10.925 0.183 -23.947 1.00 53.28 99 ALA A CA 1
ATOM 675 C C . ALA A 1 99 ? 11.315 -1.263 -23.538 1.00 53.28 99 ALA A C 1
ATOM 677 O O . ALA A 1 99 ? 10.497 -2.178 -23.588 1.00 53.28 99 ALA A O 1
ATOM 678 N N . ALA A 1 100 ? 12.532 -1.468 -23.010 1.00 50.09 100 ALA A N 1
ATOM 679 C CA . ALA A 1 100 ? 13.094 -2.818 -22.844 1.00 50.09 100 ALA A CA 1
ATOM 680 C C . ALA A 1 100 ? 13.808 -3.076 -21.503 1.00 50.09 100 ALA A C 1
ATOM 682 O O . ALA A 1 100 ? 14.586 -2.252 -21.024 1.00 50.09 100 ALA A O 1
ATOM 683 N N . ALA A 1 101 ? 13.605 -4.254 -20.919 1.00 56.19 101 ALA A N 1
ATOM 684 C CA . ALA A 1 101 ? 14.565 -4.902 -20.030 1.00 56.19 101 ALA A CA 1
ATOM 685 C C . ALA A 1 101 ? 15.305 -5.980 -20.838 1.00 56.19 101 ALA A C 1
ATOM 687 O O . ALA A 1 101 ? 14.688 -6.857 -21.438 1.00 56.19 101 ALA A O 1
ATOM 688 N N . ILE A 1 102 ? 16.631 -5.907 -20.884 1.00 58.03 102 ILE A N 1
ATOM 689 C CA . ILE A 1 102 ? 17.486 -6.894 -21.547 1.00 58.03 102 ILE A CA 1
ATOM 690 C C . ILE A 1 102 ? 18.087 -7.788 -20.467 1.00 58.03 102 ILE A C 1
ATOM 692 O O . ILE A 1 102 ? 18.647 -7.297 -19.486 1.00 58.03 102 ILE A O 1
ATOM 696 N N . C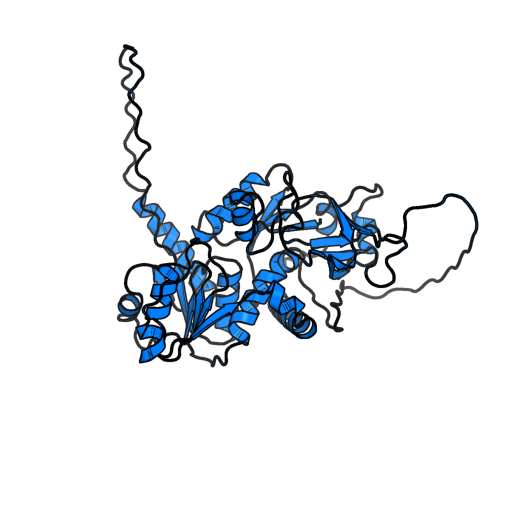YS A 1 103 ? 17.989 -9.102 -20.639 1.00 60.56 103 CYS A N 1
ATOM 697 C CA . CYS A 1 103 ? 18.462 -10.051 -19.634 1.00 60.56 103 CYS A CA 1
ATOM 698 C C . CYS A 1 103 ? 19.801 -10.673 -20.036 1.00 60.56 103 CYS A C 1
ATOM 700 O O . CYS A 1 103 ? 19.960 -11.109 -21.174 1.00 60.56 103 CYS A O 1
ATOM 702 N N . ARG A 1 104 ? 20.751 -10.776 -19.099 1.00 54.06 104 ARG A N 1
ATOM 703 C CA . ARG A 1 104 ? 21.996 -11.545 -19.276 1.00 54.06 104 ARG A CA 1
ATOM 704 C C . ARG A 1 104 ? 22.194 -12.544 -18.143 1.00 54.06 104 ARG A C 1
ATOM 706 O O . ARG A 1 104 ? 22.052 -12.170 -16.983 1.00 54.06 104 ARG A O 1
ATOM 713 N N . ASP A 1 105 ? 22.641 -13.750 -18.467 1.00 50.56 105 ASP A N 1
ATOM 714 C CA . ASP A 1 105 ? 23.231 -14.656 -17.484 1.00 50.56 105 ASP A CA 1
ATOM 715 C C . ASP A 1 105 ? 24.724 -14.773 -17.773 1.00 50.56 105 ASP A C 1
ATOM 717 O O . ASP A 1 105 ? 25.147 -14.979 -18.909 1.00 50.56 105 ASP A O 1
ATOM 721 N N . ALA A 1 106 ? 25.529 -14.509 -16.746 1.00 38.81 106 ALA A N 1
ATOM 722 C CA . ALA A 1 106 ? 26.974 -14.492 -16.873 1.00 38.81 106 ALA A CA 1
ATOM 723 C C . ALA A 1 106 ? 27.501 -15.929 -16.913 1.00 38.81 106 ALA A C 1
ATOM 725 O O . ALA A 1 106 ? 27.462 -16.624 -15.900 1.00 38.81 106 ALA A O 1
ATOM 726 N N . ALA A 1 107 ? 28.052 -16.321 -18.056 1.00 37.88 107 ALA A N 1
ATOM 727 C CA . ALA A 1 107 ? 29.082 -17.342 -18.151 1.00 37.88 107 ALA A CA 1
ATOM 728 C C . ALA A 1 107 ? 30.281 -16.702 -18.865 1.00 37.88 107 ALA A C 1
ATOM 730 O O . ALA A 1 107 ? 30.105 -16.161 -19.949 1.00 37.88 107 ALA A O 1
ATOM 731 N N . GLY A 1 108 ? 31.436 -16.701 -18.190 1.00 33.97 108 GLY A N 1
ATOM 732 C CA . GLY A 1 108 ? 32.799 -16.536 -18.718 1.00 33.97 108 GLY A CA 1
ATOM 733 C C . GLY A 1 108 ? 33.061 -15.504 -19.822 1.00 33.97 108 GLY A C 1
ATOM 734 O O . GLY A 1 108 ? 32.651 -15.663 -20.965 1.00 33.97 108 GLY A O 1
ATOM 735 N N . ALA A 1 109 ? 33.891 -14.508 -19.517 1.00 33.28 109 ALA A N 1
ATOM 736 C CA . ALA A 1 109 ? 34.686 -13.848 -20.546 1.00 33.28 109 ALA A CA 1
ATOM 737 C C . ALA A 1 109 ? 35.656 -14.865 -21.184 1.00 33.28 109 ALA A C 1
ATOM 739 O O . ALA A 1 109 ? 36.453 -15.438 -20.447 1.00 33.28 109 ALA A O 1
ATOM 740 N N . ALA A 1 110 ? 35.569 -15.080 -22.505 1.00 28.00 110 ALA A N 1
ATOM 741 C CA . ALA A 1 110 ? 36.665 -15.363 -23.455 1.00 28.00 110 ALA A CA 1
ATOM 742 C C . ALA A 1 110 ? 36.139 -16.032 -24.744 1.00 28.00 110 ALA A C 1
ATOM 744 O O . ALA A 1 110 ? 35.331 -16.952 -24.676 1.00 28.00 110 ALA A O 1
ATOM 745 N N . GLY A 1 111 ? 36.692 -15.641 -25.899 1.00 25.67 111 GLY A N 1
ATOM 746 C CA . GLY A 1 111 ? 36.821 -16.533 -27.062 1.00 25.67 111 GLY A CA 1
ATOM 747 C C . GLY A 1 111 ? 35.918 -16.243 -28.264 1.00 25.67 111 GLY A C 1
ATOM 748 O O . GLY A 1 111 ? 34.703 -16.173 -28.154 1.00 25.67 111 GLY A O 1
ATOM 749 N N . ALA A 1 112 ? 36.553 -16.077 -29.420 1.00 26.00 112 ALA A N 1
ATOM 750 C CA . ALA A 1 112 ? 36.002 -15.657 -30.700 1.00 26.00 112 ALA A CA 1
ATOM 751 C C . ALA A 1 112 ? 35.375 -16.783 -31.561 1.00 26.00 112 ALA A C 1
ATOM 753 O O . ALA A 1 112 ? 35.609 -17.962 -31.327 1.00 26.00 112 ALA A O 1
ATOM 754 N N . ALA A 1 113 ? 34.730 -16.328 -32.648 1.00 25.50 113 ALA A N 1
ATOM 755 C CA . ALA A 1 113 ? 34.670 -16.914 -34.000 1.00 25.50 113 ALA A CA 1
ATOM 756 C C . ALA A 1 113 ? 33.556 -17.921 -34.401 1.00 25.50 113 ALA A C 1
ATOM 758 O O . ALA A 1 113 ? 33.484 -19.046 -33.933 1.00 25.50 113 ALA A O 1
ATOM 759 N N . ASN A 1 114 ? 32.789 -17.458 -35.406 1.00 25.81 114 ASN A N 1
ATOM 760 C CA . ASN A 1 114 ? 32.263 -18.111 -36.620 1.00 25.81 114 ASN A CA 1
ATOM 761 C C . ASN A 1 114 ? 31.400 -19.393 -36.592 1.00 25.81 114 ASN A C 1
ATOM 763 O O . ASN A 1 114 ? 31.864 -20.469 -36.247 1.00 25.81 114 ASN A O 1
ATOM 767 N N . GLY A 1 115 ? 30.242 -19.289 -37.275 1.00 23.80 115 GLY A N 1
ATOM 768 C CA . GLY A 1 115 ? 29.951 -20.155 -38.433 1.00 23.80 115 GLY A CA 1
ATOM 769 C C . GLY A 1 115 ? 28.641 -20.961 -38.440 1.00 23.80 115 GLY A C 1
ATOM 770 O O . GLY A 1 115 ? 28.598 -22.044 -37.883 1.00 23.80 115 GLY A O 1
ATOM 771 N N . GLY A 1 116 ? 27.647 -20.495 -39.215 1.00 22.66 116 GLY A N 1
ATOM 772 C CA . GLY A 1 116 ? 27.018 -21.299 -40.285 1.00 22.66 116 GLY A CA 1
ATOM 773 C C . GLY A 1 116 ? 25.783 -22.187 -40.017 1.00 22.66 116 GLY A C 1
ATOM 774 O O . GLY A 1 116 ? 25.850 -23.134 -39.251 1.00 22.66 116 GLY A O 1
ATOM 775 N N . ALA A 1 117 ? 24.746 -21.946 -40.846 1.00 24.09 117 ALA A N 1
ATOM 776 C CA . ALA A 1 117 ? 23.644 -22.834 -41.285 1.00 24.09 117 ALA A CA 1
ATOM 777 C C . ALA A 1 117 ? 22.610 -23.274 -40.220 1.00 24.09 117 ALA A C 1
ATOM 779 O O . ALA A 1 117 ? 22.944 -23.599 -39.097 1.00 24.09 117 ALA A O 1
ATOM 780 N N . GLY A 1 118 ? 21.297 -23.323 -40.452 1.00 22.84 118 GLY A N 1
ATOM 781 C CA . GLY A 1 118 ? 20.492 -23.392 -41.669 1.00 22.84 118 GLY A CA 1
ATOM 782 C C . GLY A 1 118 ? 19.390 -24.427 -41.401 1.00 22.84 118 GLY A C 1
ATOM 783 O O . GLY A 1 118 ? 19.700 -25.590 -41.183 1.00 22.84 118 GLY A O 1
ATOM 784 N N . GLY A 1 119 ? 18.114 -24.029 -41.361 1.00 24.23 119 GLY A N 1
ATOM 785 C CA . GLY A 1 119 ? 17.022 -24.974 -41.096 1.00 24.23 119 GLY A CA 1
ATOM 786 C C . GLY A 1 119 ? 15.641 -24.326 -41.075 1.00 24.23 119 GLY A C 1
ATOM 787 O O . GLY A 1 119 ? 15.220 -23.776 -40.064 1.00 24.23 119 GLY A O 1
ATOM 788 N N . LYS A 1 120 ? 14.937 -24.394 -42.212 1.00 25.20 120 LYS A N 1
ATOM 789 C CA . LYS A 1 120 ? 13.505 -24.090 -42.344 1.00 25.20 120 LYS A CA 1
ATOM 790 C C . LYS A 1 120 ? 12.681 -25.178 -41.652 1.00 25.20 120 LYS A C 1
ATOM 792 O O . LYS A 1 120 ? 12.849 -26.340 -42.000 1.00 25.20 120 LYS A O 1
ATOM 797 N N . VAL A 1 121 ? 11.696 -24.799 -40.836 1.00 24.97 121 VAL A N 1
ATOM 798 C CA . VAL A 1 121 ? 10.488 -25.615 -40.628 1.00 24.97 121 VAL A CA 1
ATOM 799 C C . VAL A 1 121 ? 9.265 -24.696 -40.626 1.00 24.97 121 VAL A C 1
ATOM 801 O O . VAL A 1 121 ? 9.132 -23.808 -39.789 1.00 24.97 121 VAL A O 1
ATOM 804 N N . ARG A 1 122 ? 8.405 -24.905 -41.629 1.00 21.58 122 ARG A N 1
ATOM 805 C CA . ARG A 1 122 ? 7.022 -24.419 -41.705 1.00 21.58 122 ARG A CA 1
ATOM 806 C C . ARG A 1 122 ? 6.167 -25.226 -40.727 1.00 21.58 122 ARG A C 1
ATOM 808 O O . ARG A 1 122 ? 6.287 -26.445 -40.691 1.00 21.58 122 ARG A O 1
ATOM 815 N N . GLY A 1 123 ? 5.252 -24.555 -40.041 1.00 23.30 123 GLY A N 1
ATOM 816 C CA . GLY A 1 123 ? 4.148 -25.179 -39.320 1.00 23.30 123 GLY A CA 1
ATOM 817 C C . GLY A 1 123 ? 3.079 -24.131 -39.045 1.00 23.30 123 GLY A C 1
ATOM 818 O O . GLY A 1 123 ? 3.226 -23.329 -38.130 1.00 23.30 123 GLY A O 1
ATOM 819 N N . GLU A 1 124 ? 2.055 -24.098 -39.893 1.00 20.91 124 GLU A N 1
ATOM 820 C CA . GLU A 1 124 ? 0.818 -23.351 -39.664 1.00 20.91 124 GLU A CA 1
ATOM 821 C C . GLU A 1 124 ? 0.067 -23.953 -38.472 1.00 20.91 124 GLU A C 1
ATOM 823 O O . GLU A 1 124 ? -0.151 -25.163 -38.434 1.00 20.91 124 GLU A O 1
ATOM 828 N N . ILE A 1 125 ? -0.394 -23.111 -37.545 1.00 23.36 125 ILE A N 1
ATOM 829 C CA . ILE A 1 125 ? -1.535 -23.427 -36.681 1.00 23.36 125 ILE A CA 1
ATOM 830 C C . ILE A 1 125 ? -2.483 -22.225 -36.733 1.00 23.36 125 ILE A C 1
ATOM 832 O O . ILE A 1 125 ? -2.117 -21.110 -36.357 1.00 23.36 125 ILE A O 1
ATOM 836 N N . LYS A 1 126 ? -3.679 -22.479 -37.280 1.00 20.97 126 LYS A N 1
ATOM 837 C CA . LYS A 1 126 ? -4.851 -21.592 -37.300 1.00 20.97 126 LYS A CA 1
ATOM 838 C C . LYS A 1 126 ? -5.311 -21.277 -35.871 1.00 20.97 126 LYS A C 1
ATOM 840 O O . LYS A 1 126 ? -5.137 -22.097 -34.976 1.00 20.97 126 LYS A O 1
ATOM 845 N N . GLY A 1 127 ? -5.840 -20.068 -35.698 1.00 23.98 127 GLY A N 1
ATOM 846 C CA . GLY A 1 127 ? -6.054 -19.415 -34.407 1.00 23.98 127 GLY A CA 1
ATOM 847 C C . GLY A 1 127 ? -7.244 -19.885 -33.576 1.00 23.98 127 GLY A C 1
ATOM 848 O O . GLY A 1 127 ? -8.016 -20.726 -34.016 1.00 23.98 127 GLY A O 1
ATOM 849 N N . ASP A 1 128 ? -7.351 -19.284 -32.386 1.00 22.75 128 ASP A N 1
ATOM 850 C CA . ASP A 1 128 ? -8.614 -18.785 -31.832 1.00 22.75 128 ASP A CA 1
ATOM 851 C C . ASP A 1 128 ? -8.395 -17.802 -30.657 1.00 22.75 128 ASP A C 1
ATOM 853 O O . ASP A 1 128 ? -7.482 -17.952 -29.843 1.00 22.75 128 ASP A O 1
ATOM 857 N N . ASP A 1 129 ? -9.229 -16.760 -30.682 1.00 24.98 129 ASP A N 1
ATOM 858 C CA . ASP A 1 129 ? -9.831 -15.901 -29.651 1.00 24.98 129 ASP A CA 1
ATOM 859 C C . ASP A 1 129 ? -9.100 -15.396 -28.378 1.00 24.98 129 ASP A C 1
ATOM 861 O O . ASP A 1 129 ? -8.857 -16.075 -27.385 1.00 24.98 129 ASP A O 1
ATOM 865 N N . SER A 1 130 ? -8.863 -14.075 -28.424 1.00 31.25 130 SER A N 1
ATOM 866 C CA . SER A 1 130 ? -9.079 -13.023 -27.409 1.00 31.25 130 SER A CA 1
ATOM 867 C C . SER A 1 130 ? -9.005 -13.347 -25.905 1.00 31.25 130 SER A C 1
ATOM 869 O O . SER A 1 130 ? -10.024 -13.509 -25.242 1.00 31.25 130 SER A O 1
ATOM 871 N N . THR A 1 131 ? -7.807 -13.256 -25.320 1.00 31.30 131 THR A N 1
ATOM 872 C CA . THR A 1 131 ? -7.458 -12.449 -24.117 1.00 31.30 131 THR A CA 1
ATOM 873 C C . THR A 1 131 ? -5.998 -12.741 -23.743 1.00 31.30 131 THR A C 1
ATOM 875 O O . THR A 1 131 ? -5.578 -13.891 -23.683 1.00 31.30 131 THR A O 1
ATOM 878 N N . SER A 1 132 ? -5.162 -11.716 -23.548 1.00 36.81 132 SER A N 1
ATOM 879 C CA . SER A 1 132 ? -3.737 -11.909 -23.232 1.00 36.81 132 SER A CA 1
ATOM 880 C C . SER A 1 132 ? -3.554 -12.384 -21.784 1.00 36.81 132 SER A C 1
ATOM 882 O O . SER A 1 132 ? -3.761 -11.606 -20.855 1.00 36.81 132 SER A O 1
ATOM 884 N N . THR A 1 133 ? -3.164 -13.646 -21.592 1.00 35.78 133 THR A N 1
ATOM 885 C CA . THR A 1 133 ? -3.021 -14.297 -20.277 1.00 35.78 133 THR A CA 1
ATOM 886 C C . THR A 1 133 ? -1.589 -14.261 -19.734 1.00 35.78 133 THR A C 1
ATOM 888 O O . THR A 1 133 ? -0.625 -14.509 -20.460 1.00 35.78 133 THR A O 1
ATOM 891 N N . SER A 1 134 ? -1.444 -14.025 -18.433 1.00 39.16 134 SER A N 1
ATOM 892 C CA . SER A 1 134 ? -0.177 -13.854 -17.712 1.00 39.16 134 SER A CA 1
ATOM 893 C C . SER A 1 134 ? -0.016 -14.886 -16.591 1.00 39.16 134 SER A C 1
ATOM 895 O O . SER A 1 134 ? -0.465 -14.664 -15.471 1.00 39.16 134 SER A O 1
ATOM 897 N N . ARG A 1 135 ? 0.717 -15.982 -16.834 1.00 36.56 135 ARG A N 1
ATOM 898 C CA . ARG A 1 135 ? 1.041 -16.967 -15.783 1.00 36.56 135 ARG A CA 1
ATOM 899 C C . ARG A 1 135 ? 2.162 -16.467 -14.872 1.00 36.56 135 ARG A C 1
ATOM 901 O O . ARG A 1 135 ? 3.312 -16.360 -15.308 1.00 36.56 135 ARG A O 1
ATOM 908 N N . LEU A 1 136 ? 1.864 -16.248 -13.591 1.00 40.41 136 LEU A N 1
ATOM 909 C CA . LEU A 1 136 ? 2.894 -16.193 -12.549 1.00 40.41 136 LEU A CA 1
ATOM 910 C C . LEU A 1 136 ? 3.373 -17.613 -12.210 1.00 40.41 136 LEU A C 1
ATOM 912 O O . LEU A 1 136 ? 2.599 -18.574 -12.255 1.00 40.41 136 LEU A O 1
ATOM 916 N N . GLY A 1 137 ? 4.652 -17.754 -11.842 1.00 39.84 137 GLY A N 1
ATOM 917 C CA . GLY A 1 137 ? 5.192 -19.004 -11.299 1.00 39.84 137 GLY A CA 1
ATOM 918 C C . GLY A 1 137 ? 4.315 -19.501 -10.145 1.00 39.84 137 GLY A C 1
ATOM 919 O O . GLY A 1 137 ? 4.173 -18.816 -9.136 1.00 39.84 137 GLY A O 1
ATOM 920 N N . GLY A 1 138 ? 3.675 -20.657 -10.341 1.00 39.50 138 GLY A N 1
ATOM 921 C CA . GLY A 1 138 ? 2.587 -21.157 -9.492 1.00 39.50 138 GLY A CA 1
ATOM 922 C C . GLY A 1 138 ? 1.301 -21.523 -10.245 1.00 39.50 138 GLY A C 1
ATOM 923 O O . GLY A 1 138 ? 0.401 -22.082 -9.630 1.00 39.50 138 GLY A O 1
ATOM 924 N N . GLY A 1 139 ? 1.213 -21.255 -11.556 1.00 38.38 139 GLY A N 1
ATOM 925 C CA . GLY A 1 139 ? 0.123 -21.751 -12.410 1.00 38.38 139 GLY A CA 1
ATOM 926 C C . GLY A 1 139 ? -1.182 -20.952 -12.336 1.00 38.38 139 GLY A C 1
ATOM 927 O O . GLY A 1 139 ? -2.214 -21.464 -12.751 1.00 38.38 139 GLY A O 1
ATOM 928 N N . VAL A 1 140 ? -1.151 -19.717 -11.823 1.00 44.88 140 VAL A N 1
ATOM 929 C CA . VAL A 1 140 ? -2.330 -18.838 -11.750 1.00 44.88 140 VAL A CA 1
ATOM 930 C C . VAL A 1 140 ? -2.130 -17.635 -12.671 1.00 44.88 140 VAL A C 1
ATOM 932 O O . VAL A 1 140 ? -1.100 -16.959 -12.583 1.00 44.88 140 VAL A O 1
ATOM 935 N N . ASP A 1 141 ? -3.102 -17.385 -13.550 1.00 54.94 141 ASP A N 1
ATOM 936 C CA . ASP A 1 141 ? -3.106 -16.222 -14.437 1.00 54.94 141 ASP A CA 1
ATOM 937 C C . ASP A 1 141 ? -3.453 -14.947 -13.646 1.00 54.94 141 ASP A C 1
ATOM 939 O O . ASP A 1 141 ? -4.504 -14.869 -13.008 1.00 54.94 141 ASP A O 1
ATOM 943 N N . VAL A 1 142 ? -2.562 -13.949 -13.648 1.00 59.47 142 VAL A N 1
ATOM 944 C CA . VAL A 1 142 ? -2.772 -12.651 -12.979 1.00 59.47 142 VAL A CA 1
ATOM 945 C C . VAL A 1 142 ? -3.028 -11.574 -14.018 1.00 59.47 142 VAL A C 1
ATOM 947 O O . VAL A 1 142 ? -2.104 -10.936 -14.518 1.00 59.47 142 VAL A O 1
ATOM 950 N N . LEU A 1 143 ? -4.302 -11.364 -14.324 1.00 72.69 143 LEU A N 1
ATOM 951 C CA . LEU A 1 143 ? -4.779 -10.385 -15.296 1.00 72.69 143 LEU A CA 1
ATOM 952 C C . LEU A 1 143 ? -4.929 -9.021 -14.614 1.00 72.69 143 LEU A C 1
ATOM 954 O O . LEU A 1 143 ? -5.990 -8.686 -14.088 1.00 72.69 143 LEU A O 1
ATOM 958 N N . LEU A 1 144 ? -3.845 -8.255 -14.552 1.00 83.69 144 LEU A N 1
ATOM 959 C CA . LEU A 1 144 ? -3.878 -6.868 -14.091 1.00 83.69 144 LEU A CA 1
ATOM 960 C C . LEU A 1 144 ? -3.486 -5.937 -15.244 1.00 83.69 144 LEU A C 1
ATOM 962 O O . LEU A 1 144 ? -2.519 -6.246 -15.949 1.00 83.69 144 LEU A O 1
ATOM 966 N N . PRO A 1 145 ? -4.175 -4.792 -15.415 1.00 86.62 145 PRO A N 1
ATOM 967 C CA . PRO A 1 145 ? -3.694 -3.724 -16.286 1.00 86.62 145 PRO A CA 1
ATOM 968 C C . PRO A 1 145 ? -2.284 -3.272 -15.880 1.00 86.62 145 PRO A C 1
ATOM 970 O O . PRO A 1 145 ? -1.867 -3.458 -14.729 1.00 86.62 145 PRO A O 1
ATOM 973 N N . LEU A 1 146 ? -1.533 -2.681 -16.814 1.00 86.19 146 LEU A N 1
ATOM 974 C CA . LEU A 1 146 ? -0.126 -2.319 -16.598 1.00 86.19 146 LEU A CA 1
ATOM 975 C C . LEU A 1 146 ? 0.057 -1.366 -15.411 1.00 86.19 146 LEU A C 1
ATOM 977 O O . LEU A 1 146 ? 1.012 -1.510 -14.649 1.00 86.19 146 LEU A O 1
ATOM 981 N N . GLU A 1 147 ? -0.882 -0.448 -15.225 1.00 89.00 147 GLU A N 1
ATOM 982 C CA . GLU A 1 147 ? -0.948 0.523 -14.136 1.00 89.00 147 GLU A CA 1
ATOM 983 C C . GLU A 1 147 ? -1.039 -0.187 -12.779 1.00 89.00 147 GLU A C 1
ATOM 985 O O . GLU A 1 147 ? -0.287 0.118 -11.855 1.00 89.00 147 GLU A O 1
ATOM 990 N N . TYR A 1 148 ? -1.893 -1.210 -12.679 1.00 91.88 148 TYR A N 1
ATOM 991 C CA . TYR A 1 148 ? -2.057 -2.014 -11.466 1.00 91.88 148 TYR A CA 1
ATOM 992 C C . TYR A 1 148 ? -0.875 -2.950 -11.228 1.00 91.88 148 TYR A C 1
ATOM 994 O O . TYR A 1 148 ? -0.474 -3.150 -10.082 1.00 91.88 148 TYR A O 1
ATOM 1002 N N . LEU A 1 149 ? -0.289 -3.512 -12.290 1.00 90.62 149 LEU A N 1
ATOM 1003 C CA . LEU A 1 149 ? 0.954 -4.273 -12.174 1.00 90.62 149 LEU A CA 1
ATOM 1004 C C . LEU A 1 149 ? 2.075 -3.392 -11.619 1.00 90.62 149 LEU A C 1
ATOM 1006 O O . LEU A 1 149 ? 2.828 -3.848 -10.760 1.00 90.62 149 LEU A O 1
ATOM 1010 N N . ALA A 1 150 ? 2.158 -2.129 -12.048 1.00 91.81 150 ALA A N 1
ATOM 1011 C CA . ALA A 1 150 ? 3.165 -1.176 -11.591 1.00 91.81 150 ALA A CA 1
ATOM 1012 C C . ALA A 1 150 ? 3.121 -0.948 -10.073 1.00 91.81 150 ALA A C 1
ATOM 1014 O O . ALA A 1 150 ? 4.179 -0.791 -9.469 1.00 91.81 150 ALA A O 1
ATOM 1015 N N . VAL A 1 151 ? 1.931 -1.019 -9.468 1.00 93.94 151 VAL A N 1
ATOM 1016 C CA . VAL A 1 151 ? 1.684 -0.844 -8.022 1.00 93.94 151 VAL A CA 1
ATOM 1017 C C . VAL A 1 151 ? 1.257 -2.139 -7.316 1.00 93.94 151 VAL A C 1
ATOM 1019 O O . VAL A 1 151 ? 0.642 -2.131 -6.245 1.00 93.94 151 VAL A O 1
ATOM 1022 N N . SER A 1 152 ? 1.552 -3.295 -7.916 1.00 92.81 152 SER A N 1
ATOM 1023 C CA . SER A 1 152 ? 1.099 -4.600 -7.416 1.00 92.81 152 SER A CA 1
ATOM 1024 C C . SER A 1 152 ? 1.622 -4.910 -6.010 1.00 92.81 152 SER A C 1
ATOM 1026 O O . SER A 1 152 ? 0.994 -5.663 -5.265 1.00 92.81 152 SER A O 1
ATOM 1028 N N . ARG A 1 153 ? 2.749 -4.306 -5.614 1.00 91.50 153 ARG A N 1
ATOM 1029 C CA . ARG A 1 153 ? 3.346 -4.448 -4.281 1.00 91.50 153 ARG A CA 1
ATOM 1030 C C . ARG A 1 153 ? 2.551 -3.716 -3.210 1.00 91.50 153 ARG A C 1
ATOM 1032 O O . ARG A 1 153 ? 2.355 -4.275 -2.132 1.00 91.50 153 ARG A O 1
ATOM 1039 N N . GLU A 1 154 ? 2.064 -2.517 -3.502 1.00 94.62 154 GLU A N 1
ATOM 1040 C CA . GLU A 1 154 ? 1.170 -1.759 -2.630 1.00 94.62 154 GLU A CA 1
ATOM 1041 C C . GLU A 1 154 ? -0.175 -2.474 -2.471 1.00 94.62 154 GLU A C 1
ATOM 1043 O O . GLU A 1 154 ? -0.670 -2.621 -1.353 1.00 94.62 154 GLU A O 1
ATOM 1048 N N . LEU A 1 155 ? -0.728 -3.001 -3.567 1.00 95.94 155 LEU A N 1
ATOM 1049 C CA . LEU A 1 155 ? -1.959 -3.797 -3.529 1.00 95.94 155 LEU A CA 1
ATOM 1050 C C . LEU A 1 155 ? -1.782 -5.080 -2.712 1.00 95.94 155 LEU A C 1
ATOM 1052 O O . LEU A 1 155 ? -2.634 -5.432 -1.893 1.00 95.94 155 LEU A O 1
ATOM 1056 N N . LEU A 1 156 ? -0.646 -5.760 -2.890 1.00 96.00 156 LEU A N 1
ATOM 1057 C CA . LEU A 1 156 ? -0.303 -6.931 -2.096 1.00 96.00 156 LEU A CA 1
ATOM 1058 C C . LEU A 1 156 ? -0.152 -6.572 -0.616 1.00 96.00 156 LEU A C 1
ATOM 1060 O O . LEU A 1 156 ? -0.600 -7.338 0.234 1.00 96.00 156 LEU A O 1
ATOM 1064 N N . ALA A 1 157 ? 0.430 -5.413 -0.299 1.00 97.12 157 ALA A N 1
ATOM 1065 C CA . ALA A 1 157 ? 0.520 -4.938 1.074 1.00 97.12 157 ALA A CA 1
ATOM 1066 C C . ALA A 1 157 ? -0.870 -4.740 1.687 1.00 97.12 157 ALA A C 1
ATOM 1068 O O . ALA A 1 157 ? -1.152 -5.334 2.724 1.00 97.12 157 ALA A O 1
ATOM 1069 N N . ALA A 1 158 ? -1.757 -4.001 1.014 1.00 98.19 158 ALA A N 1
ATOM 1070 C CA . ALA A 1 158 ? -3.126 -3.767 1.476 1.00 98.19 158 ALA A CA 1
ATOM 1071 C C . ALA A 1 158 ? -3.880 -5.079 1.751 1.00 98.19 158 ALA A C 1
ATOM 1073 O O . ALA A 1 158 ? -4.451 -5.259 2.826 1.00 98.19 158 ALA A O 1
ATOM 1074 N N . TYR A 1 159 ? -3.812 -6.030 0.814 1.00 97.94 159 TYR A N 1
ATOM 1075 C CA . TYR A 1 159 ? -4.437 -7.345 0.963 1.00 97.94 159 TYR A CA 1
ATOM 1076 C C . TYR A 1 159 ? -3.879 -8.117 2.164 1.00 97.94 159 TYR A C 1
ATOM 1078 O O . TYR A 1 159 ? -4.627 -8.684 2.960 1.00 97.94 159 TYR A O 1
ATOM 1086 N N . ARG A 1 160 ? -2.550 -8.143 2.312 1.00 97.62 160 ARG A N 1
ATOM 1087 C CA . ARG A 1 160 ? -1.877 -8.917 3.361 1.00 97.62 160 ARG A CA 1
ATOM 1088 C C . ARG A 1 160 ? -2.045 -8.338 4.752 1.00 97.62 160 ARG A C 1
ATOM 1090 O O . ARG A 1 160 ? -2.144 -9.130 5.684 1.00 97.62 160 ARG A O 1
ATOM 1097 N N . LEU A 1 161 ? -2.096 -7.015 4.884 1.00 98.19 161 LEU A N 1
ATOM 1098 C CA . LEU A 1 161 ? -2.326 -6.344 6.163 1.00 98.19 161 LEU A CA 1
ATOM 1099 C C . LEU A 1 161 ? -3.668 -6.753 6.780 1.00 98.19 161 LEU A C 1
ATOM 1101 O O . LEU A 1 161 ? -3.744 -6.924 7.993 1.00 98.19 161 LEU A O 1
ATOM 1105 N N . LEU A 1 162 ? -4.695 -6.976 5.955 1.00 98.06 162 LEU A N 1
ATOM 1106 C CA . LEU A 1 162 ? -5.991 -7.474 6.417 1.00 98.06 162 LEU A CA 1
ATOM 1107 C C . LEU A 1 162 ? -6.003 -9.002 6.575 1.00 98.06 162 LEU A C 1
ATOM 1109 O O . LEU A 1 162 ? -6.385 -9.490 7.631 1.00 98.06 162 LEU A O 1
ATOM 1113 N N . GLU A 1 163 ? -5.539 -9.764 5.575 1.00 96.19 163 GLU A N 1
ATOM 1114 C CA . GLU A 1 163 ? -5.650 -11.238 5.584 1.00 96.19 163 GLU A CA 1
ATOM 1115 C C . GLU A 1 163 ? -4.879 -11.909 6.728 1.00 96.19 163 GLU A C 1
ATOM 1117 O O . GLU A 1 163 ? -5.285 -12.965 7.205 1.00 96.19 163 GLU A O 1
ATOM 1122 N N . MET A 1 164 ? -3.771 -11.315 7.181 1.00 94.19 164 MET A N 1
ATOM 1123 C CA . MET A 1 164 ? -2.924 -11.933 8.207 1.00 94.19 164 MET A CA 1
ATOM 1124 C C . MET A 1 164 ? -3.489 -11.841 9.636 1.00 94.19 164 MET A C 1
ATOM 1126 O O . MET A 1 164 ? -2.814 -12.268 10.576 1.00 94.19 164 MET A O 1
ATOM 1130 N N . HIS A 1 165 ? -4.684 -11.272 9.800 1.00 95.88 165 HIS A N 1
ATOM 1131 C CA . HIS A 1 165 ? -5.381 -11.108 11.072 1.00 95.88 165 HIS A CA 1
ATOM 1132 C C . HIS A 1 165 ? -6.750 -11.790 11.001 1.00 95.88 165 HIS A C 1
ATOM 1134 O O . HIS A 1 165 ? -7.392 -11.794 9.952 1.00 95.88 165 HIS A O 1
ATOM 1140 N N . ASP A 1 166 ? -7.215 -12.350 12.119 1.00 94.88 166 ASP A N 1
ATOM 1141 C CA . ASP A 1 166 ? -8.515 -13.028 12.186 1.00 94.88 166 ASP A CA 1
ATOM 1142 C C . ASP A 1 166 ? -9.677 -12.031 12.347 1.00 94.88 166 ASP A C 1
ATOM 1144 O O . ASP A 1 166 ? -10.377 -12.020 13.355 1.00 94.88 166 ASP A O 1
ATOM 1148 N N . LEU A 1 167 ? -9.839 -11.146 11.362 1.00 96.44 167 LEU A N 1
ATOM 1149 C CA . LEU A 1 167 ? -10.866 -10.106 11.363 1.00 96.44 167 LEU A CA 1
ATOM 1150 C C . LEU A 1 167 ? -12.229 -10.689 10.9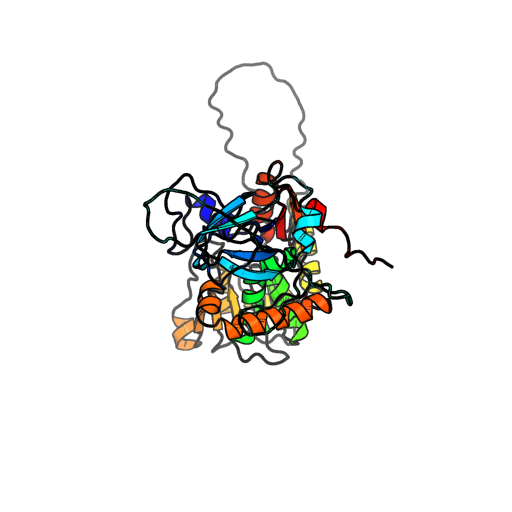78 1.00 96.44 167 LEU A C 1
ATOM 1152 O O . LEU A 1 167 ? -12.354 -11.426 9.994 1.00 96.44 167 LEU A O 1
ATOM 1156 N N . LYS A 1 168 ? -13.269 -10.317 11.722 1.00 95.94 168 LYS A N 1
ATOM 1157 C CA . LYS A 1 168 ? -14.662 -10.692 11.465 1.00 95.94 168 LYS A CA 1
ATOM 1158 C C . LYS A 1 168 ? -15.471 -9.489 10.977 1.00 95.94 168 LYS A C 1
ATOM 1160 O O . LYS A 1 168 ? -15.158 -8.352 11.330 1.00 95.94 168 LYS A O 1
ATOM 1165 N N . PRO A 1 169 ? -16.552 -9.710 10.207 1.00 96.75 169 PRO A N 1
ATOM 1166 C CA . PRO A 1 169 ? -17.518 -8.658 9.903 1.00 96.75 169 PRO A CA 1
ATOM 1167 C C . PRO A 1 169 ? -17.921 -7.867 11.159 1.00 96.75 169 PRO A C 1
ATOM 1169 O O . PRO A 1 169 ? -18.323 -8.455 12.159 1.00 96.75 169 PRO A O 1
ATOM 1172 N N . GLY A 1 170 ? -17.824 -6.539 11.096 1.00 94.06 170 GLY A N 1
ATOM 1173 C CA . GLY A 1 170 ? -18.092 -5.624 12.210 1.00 94.06 170 GLY A CA 1
ATOM 1174 C C . GLY A 1 170 ? -16.864 -5.204 13.031 1.00 94.06 170 GLY A C 1
ATOM 1175 O O . GLY A 1 170 ? -16.932 -4.167 13.712 1.00 94.06 170 GLY A O 1
ATOM 1176 N N . ASP A 1 171 ? -15.743 -5.927 12.928 1.00 95.94 171 ASP A N 1
ATOM 1177 C CA . ASP A 1 171 ? -14.477 -5.528 13.552 1.00 95.94 171 ASP A CA 1
ATOM 1178 C C . ASP A 1 171 ? -13.997 -4.188 13.001 1.00 95.94 171 ASP A C 1
ATOM 1180 O O . ASP A 1 171 ? -14.281 -3.821 11.858 1.00 95.94 171 ASP A O 1
ATOM 1184 N N . CYS A 1 172 ? -13.272 -3.441 13.831 1.00 96.12 172 CYS A N 1
ATOM 1185 C CA . CYS A 1 172 ? -12.797 -2.113 13.483 1.00 96.12 172 CYS A CA 1
ATOM 1186 C C . CYS A 1 172 ? -11.283 -2.090 13.237 1.00 96.12 172 CYS A C 1
ATOM 1188 O O . CYS A 1 172 ? -10.495 -2.520 14.082 1.00 96.12 172 CYS A O 1
ATOM 1190 N N . VAL A 1 173 ? -10.888 -1.491 12.113 1.00 98.06 173 VAL A N 1
ATOM 1191 C CA . VAL A 1 173 ? -9.498 -1.207 11.735 1.00 98.06 173 VAL A CA 1
ATOM 1192 C C . VAL A 1 173 ? -9.269 0.304 11.734 1.00 98.06 173 VAL A C 1
ATOM 1194 O O . VAL A 1 173 ? -10.059 1.053 11.168 1.00 98.06 173 VAL A O 1
ATOM 1197 N N . ILE A 1 174 ? -8.184 0.774 12.339 1.00 98.31 174 ILE A N 1
ATOM 1198 C CA . ILE A 1 174 ? -7.735 2.168 12.235 1.00 98.31 174 ILE A CA 1
ATOM 1199 C C . ILE A 1 174 ? -6.507 2.245 11.327 1.00 98.31 174 ILE A C 1
ATOM 1201 O O . ILE A 1 174 ? -5.648 1.369 11.365 1.00 98.31 174 ILE A O 1
ATOM 1205 N N . LEU A 1 175 ? -6.423 3.264 10.477 1.00 98.50 175 LEU A N 1
ATOM 1206 C CA . LEU A 1 175 ? -5.266 3.476 9.609 1.00 98.50 175 LEU A CA 1
ATOM 1207 C C . LEU A 1 175 ? -4.945 4.957 9.472 1.00 98.50 175 LEU A C 1
ATOM 1209 O O . LEU A 1 175 ? -5.849 5.788 9.372 1.00 98.50 175 LEU A O 1
ATOM 1213 N N . ASN A 1 176 ? -3.658 5.272 9.399 1.00 96.25 176 ASN A N 1
ATOM 1214 C CA . ASN A 1 176 ? -3.184 6.569 8.931 1.00 96.25 176 ASN A CA 1
ATOM 1215 C C . ASN A 1 176 ? -2.734 6.478 7.467 1.00 96.25 176 ASN A C 1
ATOM 1217 O O . ASN A 1 176 ? -2.776 5.413 6.847 1.00 96.25 176 ASN A O 1
ATOM 1221 N N . ALA A 1 177 ? -2.372 7.628 6.891 1.00 93.19 177 ALA A N 1
ATOM 1222 C CA . ALA A 1 177 ? -2.121 7.768 5.454 1.00 93.19 177 ALA A CA 1
ATOM 1223 C C . ALA A 1 177 ? -3.238 7.147 4.571 1.00 93.19 177 ALA A C 1
ATOM 1225 O O . ALA A 1 177 ? -2.938 6.445 3.593 1.00 93.19 177 ALA A O 1
ATOM 1226 N N . PRO A 1 178 ? -4.536 7.378 4.880 1.00 94.56 178 PRO A N 1
ATOM 1227 C CA . PRO A 1 178 ? -5.647 6.688 4.221 1.00 94.56 178 PRO A CA 1
ATOM 1228 C C . PRO A 1 178 ? -5.764 7.040 2.733 1.00 94.56 178 PRO A C 1
ATOM 1230 O O . PRO A 1 178 ? -6.311 6.262 1.959 1.00 94.56 178 PRO A O 1
ATOM 1233 N N . ASN A 1 179 ? -5.207 8.183 2.321 1.00 90.75 179 ASN A N 1
ATOM 1234 C CA . ASN A 1 179 ? -5.193 8.631 0.932 1.00 90.75 179 ASN A CA 1
ATOM 1235 C C . ASN A 1 179 ? -4.043 8.031 0.095 1.00 90.75 179 ASN A C 1
ATOM 1237 O O . ASN A 1 179 ? -3.952 8.299 -1.098 1.00 90.75 179 ASN A O 1
ATOM 1241 N N . SER A 1 180 ? -3.150 7.232 0.694 1.00 91.38 180 SER A N 1
ATOM 1242 C CA . SER A 1 180 ? -2.130 6.478 -0.051 1.00 91.38 180 SER A CA 1
ATOM 1243 C C . SER A 1 180 ? -2.750 5.375 -0.917 1.00 91.38 180 SER A C 1
ATOM 1245 O O . SER A 1 180 ? -3.856 4.912 -0.642 1.00 91.38 180 SER A O 1
ATOM 1247 N N . THR A 1 181 ? -2.005 4.865 -1.905 1.00 93.00 181 THR A N 1
ATOM 1248 C CA . THR A 1 181 ? -2.415 3.679 -2.683 1.00 93.00 181 THR A CA 1
ATOM 1249 C C . THR A 1 181 ? -2.796 2.493 -1.783 1.00 93.00 181 THR A C 1
ATOM 1251 O O . THR A 1 181 ? -3.828 1.860 -2.000 1.00 93.00 181 THR A O 1
ATOM 1254 N N . VAL A 1 182 ? -2.003 2.222 -0.736 1.00 95.88 182 VAL A N 1
ATOM 1255 C CA . VAL A 1 182 ? -2.287 1.151 0.237 1.00 95.88 182 VAL A CA 1
ATOM 1256 C C . VAL A 1 182 ? -3.546 1.471 1.040 1.00 95.88 182 VAL A C 1
ATOM 1258 O O . VAL A 1 182 ? -4.428 0.624 1.140 1.00 95.88 182 VAL A O 1
ATOM 1261 N N . GLY A 1 183 ? -3.661 2.689 1.576 1.00 96.19 183 GLY A N 1
ATOM 1262 C CA . GLY A 1 183 ? -4.802 3.116 2.387 1.00 96.19 183 GLY A CA 1
ATOM 1263 C C . GLY A 1 183 ? -6.127 3.033 1.629 1.00 96.19 183 GLY A C 1
ATOM 1264 O O . GLY A 1 183 ? -7.076 2.419 2.112 1.00 96.19 183 GLY A O 1
ATOM 1265 N N . ARG A 1 184 ? -6.168 3.540 0.393 1.00 96.25 184 ARG A N 1
ATOM 1266 C CA . ARG A 1 184 ? -7.350 3.473 -0.479 1.00 96.25 184 ARG A CA 1
ATOM 1267 C C . ARG A 1 184 ? -7.751 2.036 -0.809 1.00 96.25 184 ARG A C 1
ATOM 1269 O O . ARG A 1 184 ? -8.942 1.730 -0.846 1.00 96.25 184 ARG A O 1
ATOM 1276 N N . ALA A 1 185 ? -6.776 1.156 -1.041 1.00 98.00 185 ALA A N 1
ATOM 1277 C CA . ALA A 1 185 ? -7.041 -0.262 -1.259 1.00 98.00 185 ALA A CA 1
ATOM 1278 C C . ALA A 1 185 ? -7.550 -0.946 0.022 1.00 98.00 185 ALA A C 1
ATOM 1280 O O . ALA A 1 185 ? -8.505 -1.715 -0.040 1.00 98.00 185 ALA A O 1
ATOM 1281 N N . VAL A 1 186 ? -6.979 -0.627 1.191 1.00 98.62 186 VAL A N 1
ATOM 1282 C CA . VAL A 1 186 ? -7.452 -1.133 2.491 1.00 98.62 186 VAL A CA 1
ATOM 1283 C C . VAL A 1 186 ? -8.904 -0.737 2.740 1.00 98.62 186 VAL A C 1
ATOM 1285 O O . VAL A 1 186 ? -9.680 -1.598 3.135 1.00 98.62 186 VAL A O 1
ATOM 1288 N N . LEU A 1 187 ? -9.295 0.517 2.489 1.00 98.62 187 LEU A N 1
ATOM 1289 C CA . LEU A 1 187 ? -10.676 0.975 2.698 1.00 98.62 187 LEU A CA 1
ATOM 1290 C C . LEU A 1 187 ? -11.685 0.179 1.856 1.00 98.62 187 LEU A C 1
ATOM 1292 O O . LEU A 1 187 ? -12.696 -0.290 2.383 1.00 98.62 187 LEU A O 1
ATOM 1296 N N . GLN A 1 188 ? -11.369 -0.048 0.580 1.00 98.62 188 GLN A N 1
ATOM 1297 C CA . GLN A 1 188 ? -12.221 -0.823 -0.324 1.00 98.62 188 GLN A CA 1
ATOM 1298 C C . GLN A 1 188 ? -12.295 -2.298 0.090 1.00 98.62 188 GLN A C 1
ATOM 1300 O O . GLN A 1 188 ? -13.382 -2.866 0.193 1.00 98.62 188 GLN A O 1
ATOM 1305 N N . LEU A 1 189 ? -11.152 -2.917 0.402 1.00 98.62 189 LEU A N 1
ATOM 1306 C CA . LEU A 1 189 ? -11.101 -4.307 0.865 1.00 98.62 189 LEU A CA 1
ATOM 1307 C C . LEU A 1 189 ? -11.836 -4.490 2.201 1.00 98.62 189 LEU A C 1
ATOM 1309 O O . LEU A 1 189 ? -12.583 -5.452 2.368 1.00 98.62 189 LEU A O 1
ATOM 1313 N N . ALA A 1 190 ? -11.676 -3.553 3.135 1.00 98.38 190 ALA A N 1
ATOM 1314 C CA . ALA A 1 190 ? -12.364 -3.558 4.420 1.00 98.38 190 ALA A CA 1
ATOM 1315 C C . ALA A 1 19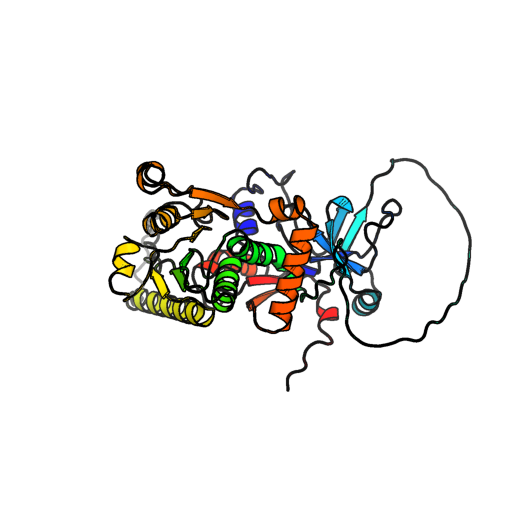0 ? -13.886 -3.480 4.242 1.00 98.38 190 ALA A C 1
ATOM 1317 O O . ALA A 1 190 ? -14.611 -4.240 4.885 1.00 98.38 190 ALA A O 1
ATOM 1318 N N . ARG A 1 191 ? -14.372 -2.648 3.309 1.00 98.19 191 ARG A N 1
ATOM 1319 C CA . ARG A 1 191 ? -15.796 -2.582 2.947 1.00 98.19 191 ARG A CA 1
ATOM 1320 C C . ARG A 1 191 ? -16.318 -3.928 2.437 1.00 98.19 191 ARG A C 1
ATOM 1322 O O . ARG A 1 191 ? -17.377 -4.367 2.881 1.00 98.19 191 ARG A O 1
ATOM 1329 N N . LEU A 1 192 ? -15.577 -4.608 1.557 1.00 98.00 192 LEU A N 1
ATOM 1330 C CA . LEU A 1 192 ? -15.949 -5.939 1.047 1.00 98.00 192 LEU A CA 1
ATOM 1331 C C . LEU A 1 192 ? -15.990 -6.999 2.158 1.00 98.00 192 LEU A C 1
ATOM 1333 O O . LEU A 1 192 ? -16.862 -7.867 2.161 1.00 98.00 192 LEU A O 1
ATOM 1337 N N . LEU A 1 193 ? -15.080 -6.898 3.127 1.00 97.81 193 LEU A N 1
ATOM 1338 C CA . LEU A 1 193 ? -15.023 -7.757 4.313 1.00 97.81 193 LEU A CA 1
ATOM 1339 C C . LEU A 1 193 ? -16.026 -7.352 5.409 1.00 97.81 193 LEU A C 1
ATOM 1341 O O . LEU A 1 193 ? -16.083 -8.001 6.453 1.00 97.81 193 LEU A O 1
ATOM 1345 N N . LYS A 1 194 ? -16.837 -6.307 5.176 1.00 97.69 194 LYS A N 1
ATOM 1346 C CA . LYS A 1 194 ? -17.803 -5.743 6.135 1.00 97.69 194 LYS A CA 1
ATOM 1347 C C . LYS A 1 194 ? -17.149 -5.295 7.449 1.00 97.69 194 LYS A C 1
ATOM 1349 O O . LYS A 1 194 ? -17.751 -5.404 8.515 1.00 97.69 194 LYS A O 1
ATOM 1354 N N . LEU A 1 195 ? -15.915 -4.809 7.377 1.00 97.19 195 LEU A N 1
ATOM 1355 C CA . LEU A 1 195 ? -15.199 -4.220 8.506 1.00 97.19 195 LEU A CA 1
ATOM 1356 C C . LEU A 1 195 ? -15.571 -2.743 8.655 1.00 97.19 195 LEU A C 1
ATOM 1358 O O . LEU A 1 195 ? -15.908 -2.069 7.680 1.00 97.19 195 LEU A O 1
ATOM 1362 N N . ARG A 1 196 ? -15.452 -2.226 9.876 1.00 96.12 196 ARG A N 1
ATOM 1363 C CA . ARG A 1 196 ? -15.476 -0.787 10.148 1.00 96.12 196 ARG A CA 1
ATOM 1364 C C . ARG A 1 196 ? -14.070 -0.211 10.053 1.00 96.12 196 ARG A C 1
ATOM 1366 O O . ARG A 1 196 ? -13.091 -0.875 10.388 1.00 96.12 196 ARG A O 1
ATOM 1373 N N . THR A 1 197 ? -13.965 1.036 9.621 1.00 97.44 197 THR A N 1
ATOM 1374 C CA . THR A 1 197 ? -12.681 1.706 9.391 1.00 97.44 197 THR A CA 1
ATOM 1375 C C . THR A 1 197 ? -12.661 3.112 9.981 1.00 97.44 197 THR A C 1
ATOM 1377 O O . THR A 1 197 ? -13.582 3.905 9.777 1.00 97.44 197 THR A O 1
ATOM 1380 N N . LEU A 1 198 ? -11.578 3.429 10.688 1.00 97.25 198 LEU A N 1
ATOM 1381 C CA . LEU A 1 198 ? -11.233 4.779 11.125 1.00 97.25 198 LEU A CA 1
ATOM 1382 C C . LEU A 1 198 ? -10.043 5.278 10.304 1.00 97.25 198 LEU A C 1
ATOM 1384 O O . LEU A 1 198 ? -8.912 4.845 10.521 1.00 97.25 198 LEU A O 1
ATOM 1388 N N . ALA A 1 199 ? -10.293 6.180 9.362 1.00 97.50 199 ALA A N 1
ATOM 1389 C CA . ALA A 1 199 ? -9.260 6.789 8.533 1.00 97.50 199 ALA A CA 1
ATOM 1390 C C . ALA A 1 199 ? -8.733 8.073 9.191 1.00 97.50 199 ALA A C 1
ATOM 1392 O O . ALA A 1 199 ? -9.443 9.075 9.257 1.00 97.50 199 ALA A O 1
ATOM 1393 N N . LEU A 1 200 ? -7.486 8.058 9.665 1.00 96.25 200 LEU A N 1
ATOM 1394 C CA . LEU A 1 200 ? -6.832 9.234 10.238 1.00 96.25 200 LEU A CA 1
ATOM 1395 C C . LEU A 1 200 ? -6.213 10.088 9.132 1.00 96.25 200 LEU A C 1
ATOM 1397 O O . LEU A 1 200 ? -5.179 9.738 8.555 1.00 96.25 200 LEU A O 1
ATOM 1401 N N . LEU A 1 201 ? -6.852 11.217 8.842 1.00 92.44 201 LEU A N 1
ATOM 1402 C CA . LEU A 1 201 ? -6.388 12.189 7.863 1.00 92.44 201 LEU A CA 1
ATOM 1403 C C . LEU A 1 201 ? -5.680 13.341 8.578 1.00 92.44 201 LEU A C 1
ATOM 1405 O O . LEU A 1 201 ? -6.190 13.903 9.548 1.00 92.44 201 LEU A O 1
ATOM 1409 N N . ARG A 1 202 ? -4.493 13.708 8.088 1.00 86.50 202 ARG A N 1
ATOM 1410 C CA . ARG A 1 202 ? -3.723 14.827 8.639 1.00 86.50 202 ARG A CA 1
ATOM 1411 C C . ARG A 1 202 ? -4.560 16.117 8.583 1.00 86.50 202 ARG A C 1
ATOM 1413 O O . ARG A 1 202 ? -5.208 16.342 7.559 1.00 86.50 202 ARG A O 1
ATOM 1420 N N . PRO A 1 203 ? -4.553 16.956 9.632 1.00 81.44 203 PRO A N 1
ATOM 1421 C CA . PRO A 1 203 ? -5.156 18.281 9.547 1.00 81.44 203 PRO A CA 1
ATOM 1422 C C . PRO A 1 203 ? -4.459 19.121 8.461 1.00 81.44 203 PRO A C 1
ATOM 1424 O O . PRO A 1 203 ? -3.303 18.845 8.115 1.00 81.44 203 PRO A O 1
ATOM 1427 N N . PRO A 1 204 ? -5.127 20.146 7.914 1.00 71.81 204 PRO A N 1
ATOM 1428 C CA . PRO A 1 204 ? -4.458 21.088 7.032 1.00 71.81 204 PRO A CA 1
ATOM 1429 C C . PRO A 1 204 ? -3.264 21.729 7.746 1.00 71.81 204 PRO A C 1
ATOM 1431 O O . PRO A 1 204 ? -3.323 21.995 8.948 1.00 71.81 204 PRO A O 1
ATOM 1434 N N . ALA A 1 205 ? -2.157 21.926 7.031 1.00 59.81 205 ALA A N 1
ATOM 1435 C CA . ALA A 1 205 ? -0.999 22.590 7.613 1.00 59.81 205 ALA A CA 1
ATOM 1436 C C . ALA A 1 205 ? -1.373 24.038 7.961 1.00 59.81 205 ALA A C 1
ATOM 1438 O O . ALA A 1 205 ? -2.001 24.716 7.156 1.00 59.81 205 ALA A O 1
ATOM 1439 N N . ALA A 1 206 ? -0.955 24.538 9.125 1.00 42.78 206 ALA A N 1
ATOM 1440 C CA . ALA A 1 206 ? -0.906 25.982 9.314 1.00 42.78 206 ALA A CA 1
ATOM 1441 C C . ALA A 1 206 ? 0.058 26.556 8.264 1.00 42.78 206 ALA A C 1
ATOM 1443 O O . ALA A 1 206 ? 1.143 25.994 8.075 1.00 42.78 206 ALA A O 1
ATOM 1444 N N . SER A 1 207 ? -0.327 27.636 7.578 1.00 34.69 207 SER A N 1
ATOM 1445 C CA . SER A 1 207 ? 0.561 28.329 6.641 1.00 34.69 207 SER A CA 1
ATOM 1446 C C . SER A 1 207 ? 1.932 28.534 7.297 1.00 34.69 207 SER A C 1
ATOM 1448 O O . SER A 1 207 ? 1.979 29.037 8.426 1.00 34.69 207 SER A O 1
ATOM 1450 N N . PRO A 1 208 ? 3.046 28.141 6.652 1.00 33.41 208 PRO A N 1
ATOM 1451 C CA . PRO A 1 208 ? 4.358 28.429 7.207 1.00 33.41 208 PRO A CA 1
ATOM 1452 C C . PRO A 1 208 ? 4.502 29.951 7.373 1.00 33.41 208 PRO A C 1
ATOM 1454 O O . PRO A 1 208 ? 3.984 30.699 6.534 1.00 33.41 208 PRO A O 1
ATOM 1457 N N . PRO A 1 209 ? 5.174 30.437 8.433 1.00 28.02 209 PRO A N 1
ATOM 1458 C CA . PRO A 1 209 ? 5.483 31.856 8.534 1.00 28.02 209 PRO A CA 1
ATOM 1459 C C . PRO A 1 209 ? 6.271 32.281 7.283 1.00 28.02 209 PRO A C 1
ATOM 1461 O O . PRO A 1 209 ? 7.079 31.488 6.783 1.00 28.02 209 PRO A O 1
ATOM 1464 N N . PRO A 1 210 ? 6.039 33.495 6.748 1.00 31.83 210 PRO A N 1
ATOM 1465 C CA . PRO A 1 210 ? 6.816 33.984 5.618 1.00 31.83 210 PRO A CA 1
ATOM 1466 C C . PRO A 1 210 ? 8.314 33.924 5.961 1.00 31.83 210 PRO A C 1
ATOM 1468 O O . PRO A 1 210 ? 8.678 34.107 7.129 1.00 31.83 210 PRO A O 1
ATOM 1471 N N . PRO A 1 211 ? 9.190 33.642 4.977 1.00 34.12 211 PRO A N 1
ATOM 1472 C CA . PRO A 1 211 ? 10.625 33.634 5.221 1.00 34.12 211 PRO A CA 1
ATOM 1473 C C . PRO A 1 211 ? 11.048 34.989 5.809 1.00 34.12 211 PRO A C 1
ATOM 1475 O O . PRO A 1 211 ? 10.488 36.016 5.412 1.00 34.12 211 PRO A O 1
ATOM 1478 N N . PRO A 1 212 ? 12.012 35.020 6.747 1.00 34.22 212 PRO A N 1
ATOM 1479 C CA . PRO A 1 212 ? 12.507 36.278 7.282 1.00 34.22 212 PRO A CA 1
ATOM 1480 C C . PRO A 1 212 ? 13.026 37.131 6.124 1.00 34.22 212 PRO A C 1
ATOM 1482 O O . PRO A 1 212 ? 13.920 36.716 5.382 1.00 34.22 212 PRO A O 1
ATOM 1485 N N . VAL A 1 213 ? 12.430 38.310 5.951 1.00 40.06 213 VAL A N 1
ATOM 1486 C CA . VAL A 1 213 ? 12.934 39.327 5.030 1.00 40.06 213 VAL A CA 1
ATOM 1487 C C . VAL A 1 213 ? 14.293 39.744 5.573 1.00 40.06 213 VAL A C 1
ATOM 1489 O O . VAL A 1 213 ? 14.402 40.252 6.688 1.00 40.06 213 VAL A O 1
ATOM 1492 N N . ASN A 1 214 ? 15.350 39.419 4.837 1.00 37.59 214 ASN A N 1
ATOM 1493 C CA . ASN A 1 214 ? 16.693 39.797 5.228 1.00 37.59 214 ASN A CA 1
ATOM 1494 C C . ASN A 1 214 ? 16.912 41.245 4.780 1.00 37.59 214 ASN A C 1
ATOM 1496 O O . ASN A 1 214 ? 17.391 41.492 3.674 1.00 37.59 214 ASN A O 1
ATOM 1500 N N . ASP A 1 215 ? 16.527 42.196 5.631 1.00 43.34 215 ASP A N 1
ATOM 1501 C CA . ASP A 1 215 ? 16.786 43.626 5.444 1.00 43.34 215 ASP A CA 1
ATOM 1502 C C . ASP A 1 215 ? 18.270 43.913 5.709 1.00 43.34 215 ASP A C 1
ATOM 1504 O O . ASP A 1 215 ? 18.667 44.524 6.699 1.00 43.34 215 ASP A O 1
ATOM 1508 N N . SER A 1 216 ? 19.131 43.409 4.831 1.00 43.16 216 SER A N 1
ATOM 1509 C CA . SER A 1 216 ? 20.565 43.679 4.861 1.00 43.16 216 SER A CA 1
ATOM 1510 C C . SER A 1 216 ? 21.120 43.930 3.462 1.00 43.16 216 SER A C 1
ATOM 1512 O O . SER A 1 216 ? 22.151 43.392 3.079 1.00 43.16 216 SER A O 1
ATOM 1514 N N . GLN A 1 217 ? 20.464 44.815 2.705 1.00 38.53 217 GLN A N 1
ATOM 1515 C CA . GLN A 1 217 ? 21.130 45.624 1.681 1.00 38.53 217 GLN A CA 1
ATOM 1516 C C . GLN A 1 217 ? 20.591 47.054 1.740 1.00 38.53 217 GLN A C 1
ATOM 1518 O O . GLN A 1 217 ? 19.471 47.341 1.328 1.00 38.53 217 GLN A O 1
ATOM 1523 N N . GLY A 1 218 ? 21.403 47.954 2.298 1.00 39.78 218 GLY A N 1
ATOM 1524 C CA . GLY A 1 218 ? 21.156 49.388 2.257 1.00 39.78 218 GLY A CA 1
ATOM 1525 C C . GLY A 1 218 ? 21.178 49.891 0.816 1.00 39.78 218 GLY A C 1
ATOM 1526 O O . GLY A 1 218 ? 22.171 49.737 0.109 1.00 39.78 218 GLY A O 1
ATOM 1527 N N . GLY A 1 219 ? 20.081 50.512 0.398 1.00 33.78 219 GLY A N 1
ATOM 1528 C CA . GLY A 1 219 ? 19.959 51.178 -0.890 1.00 33.78 219 GLY A CA 1
ATOM 1529 C C . GLY A 1 219 ? 18.750 52.100 -0.869 1.00 33.78 219 GLY A C 1
ATOM 1530 O O . GLY A 1 219 ? 17.615 51.654 -0.991 1.00 33.78 219 GLY A O 1
ATOM 1531 N N . VAL A 1 220 ? 18.996 53.394 -0.672 1.00 39.12 220 VAL A N 1
ATOM 1532 C CA . VAL A 1 220 ? 17.974 54.444 -0.735 1.00 39.12 220 VAL A CA 1
ATOM 1533 C C . VAL A 1 220 ? 17.514 54.575 -2.191 1.00 39.12 220 VAL A C 1
ATOM 1535 O O . VAL A 1 220 ? 18.283 55.001 -3.049 1.00 39.12 220 VAL A O 1
ATOM 1538 N N . GLY A 1 221 ? 16.265 54.202 -2.475 1.00 32.53 221 GLY A N 1
ATOM 1539 C CA . GLY A 1 221 ? 15.593 54.392 -3.765 1.00 32.53 221 GLY A CA 1
ATOM 1540 C C . GLY A 1 221 ? 14.132 54.806 -3.543 1.00 32.53 221 GLY A C 1
ATOM 1541 O O . GLY A 1 221 ? 13.539 54.395 -2.544 1.00 32.53 221 GLY A O 1
ATOM 1542 N N . PRO A 1 222 ? 13.546 55.665 -4.401 1.00 35.16 222 PRO A N 1
ATOM 1543 C CA . PRO A 1 222 ? 12.328 56.390 -4.063 1.00 35.16 222 PRO A CA 1
ATOM 1544 C C . PRO A 1 222 ? 11.094 55.485 -4.040 1.00 35.16 222 PRO A C 1
ATOM 1546 O O . PRO A 1 222 ? 10.932 54.576 -4.855 1.00 35.16 222 PRO A O 1
ATOM 1549 N N . ALA A 1 223 ? 10.211 55.787 -3.089 1.00 35.47 223 ALA A N 1
ATOM 1550 C CA . ALA A 1 223 ? 8.979 55.076 -2.797 1.00 35.47 223 ALA A CA 1
ATOM 1551 C C . ALA A 1 223 ? 8.081 54.908 -4.037 1.00 35.47 223 ALA A C 1
ATOM 1553 O O . ALA A 1 223 ? 7.488 55.868 -4.530 1.00 35.47 223 ALA A O 1
ATOM 1554 N N . ARG A 1 224 ? 7.910 53.662 -4.493 1.00 30.88 224 ARG A N 1
ATOM 1555 C CA . ARG A 1 224 ? 6.723 53.260 -5.254 1.00 30.88 224 ARG A CA 1
ATOM 1556 C C . ARG A 1 224 ? 5.658 52.816 -4.260 1.00 30.88 224 ARG A C 1
ATOM 1558 O O . ARG A 1 224 ? 5.755 51.737 -3.687 1.00 30.88 224 ARG A O 1
ATOM 1565 N N . GLN A 1 225 ? 4.628 53.640 -4.089 1.00 37.66 225 GLN A N 1
ATOM 1566 C CA . GLN A 1 225 ? 3.341 53.162 -3.596 1.00 37.66 225 GLN A CA 1
ATOM 1567 C C . GLN A 1 225 ? 2.785 52.172 -4.627 1.00 37.66 225 GLN A C 1
ATOM 1569 O O . GLN A 1 225 ? 2.281 52.563 -5.676 1.00 37.66 225 GLN A O 1
ATOM 1574 N N . GLN A 1 226 ? 2.908 50.881 -4.339 1.00 34.69 226 GLN A N 1
ATOM 1575 C CA . GLN A 1 226 ? 2.035 49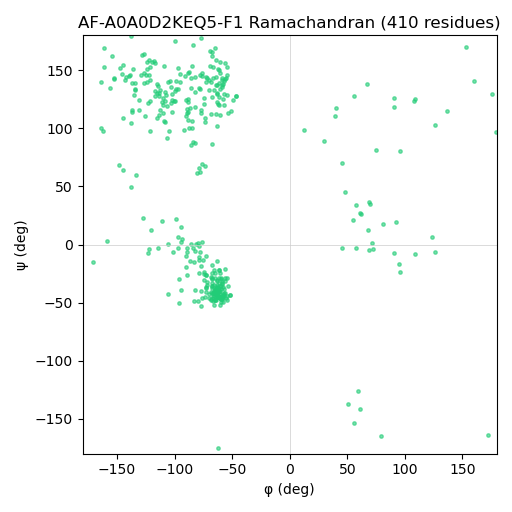.859 -4.896 1.00 34.69 226 GLN A CA 1
ATOM 1576 C C . GLN A 1 226 ? 1.273 49.264 -3.722 1.00 34.69 226 GLN A C 1
ATOM 1578 O O . GLN A 1 226 ? 1.846 48.588 -2.871 1.00 34.69 226 GLN A O 1
ATOM 1583 N N . GLY A 1 227 ? -0.022 49.574 -3.655 1.00 40.09 227 GLY A N 1
ATOM 1584 C CA . GLY A 1 227 ? -0.942 48.828 -2.817 1.00 40.09 227 GLY A CA 1
ATOM 1585 C C . GLY A 1 227 ? -0.948 47.380 -3.290 1.00 40.09 227 GLY A C 1
ATOM 1586 O O . GLY A 1 227 ? -1.411 47.091 -4.389 1.00 40.09 227 GLY A O 1
ATOM 1587 N N . ALA A 1 228 ? -0.416 46.482 -2.471 1.00 31.42 228 ALA A N 1
ATOM 1588 C CA . ALA A 1 228 ? -0.635 45.056 -2.606 1.00 31.42 228 ALA A CA 1
ATOM 1589 C C . ALA A 1 228 ? -1.520 44.652 -1.432 1.00 31.42 228 ALA A C 1
ATOM 1591 O O . ALA A 1 228 ? -1.096 44.672 -0.277 1.00 31.42 228 ALA A O 1
ATOM 1592 N N . ALA A 1 229 ? -2.784 44.383 -1.747 1.00 32.38 229 ALA A N 1
ATOM 1593 C CA . ALA A 1 229 ? -3.758 43.852 -0.818 1.00 32.38 229 ALA A CA 1
ATOM 1594 C C . ALA A 1 229 ? -3.166 42.639 -0.089 1.00 32.38 229 ALA A C 1
ATOM 1596 O O . ALA A 1 229 ? -2.719 41.677 -0.714 1.00 32.38 229 ALA A O 1
ATOM 1597 N N . THR A 1 230 ? -3.162 42.688 1.239 1.00 36.47 230 THR A N 1
ATOM 1598 C CA . THR A 1 230 ? -2.948 41.516 2.079 1.00 36.47 230 THR A CA 1
ATOM 1599 C C . THR A 1 230 ? -4.151 40.592 1.906 1.00 36.47 230 THR A C 1
ATOM 1601 O O . THR A 1 230 ? -5.122 40.682 2.655 1.00 36.47 230 THR A O 1
ATOM 1604 N N . ASP A 1 231 ? -4.107 39.723 0.897 1.00 40.25 231 ASP A N 1
ATOM 1605 C CA . ASP A 1 231 ? -5.024 38.591 0.768 1.00 40.25 231 ASP A CA 1
ATOM 1606 C C . ASP A 1 231 ? -4.596 37.484 1.746 1.00 40.25 231 ASP A C 1
ATOM 1608 O O . ASP A 1 231 ? -4.042 36.448 1.387 1.00 40.25 231 ASP A O 1
ATOM 1612 N N . THR A 1 232 ? -4.767 37.755 3.039 1.00 42.06 232 THR A N 1
ATOM 1613 C CA . THR A 1 232 ? -4.590 36.780 4.127 1.00 42.06 232 THR A CA 1
ATOM 1614 C C . THR A 1 232 ? -5.928 36.161 4.556 1.00 42.06 232 THR A C 1
ATOM 1616 O O . THR A 1 232 ? -5.977 35.395 5.515 1.00 42.06 232 THR A O 1
ATOM 1619 N N . GLY A 1 233 ? -7.017 36.461 3.838 1.00 42.44 233 GLY A N 1
ATOM 1620 C CA . GLY A 1 233 ? -8.397 36.251 4.278 1.00 42.44 233 GLY A CA 1
ATOM 1621 C C . GLY A 1 233 ? -9.114 34.999 3.769 1.00 42.44 233 GLY A C 1
ATOM 1622 O O . GLY A 1 233 ? -10.336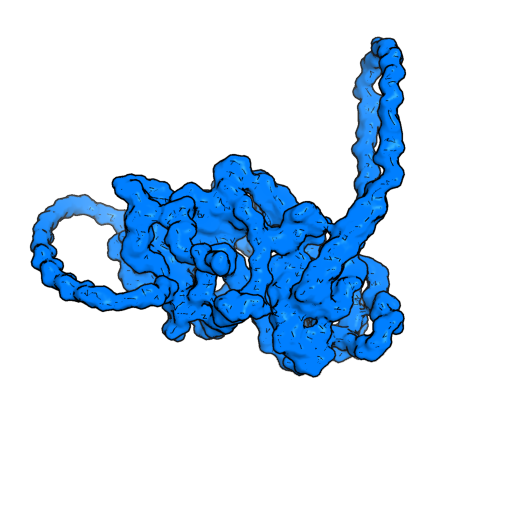 35.018 3.757 1.00 42.44 233 GLY A O 1
ATOM 1623 N N . ASP A 1 234 ? -8.422 33.937 3.332 1.00 52.38 234 ASP A N 1
ATOM 1624 C CA . ASP A 1 234 ? -9.100 32.703 2.859 1.00 52.38 234 ASP A CA 1
ATOM 1625 C C . ASP A 1 234 ? -8.232 31.418 2.887 1.00 52.38 234 ASP A C 1
ATOM 1627 O O . ASP A 1 234 ? -8.667 30.334 2.505 1.00 52.38 234 ASP A O 1
ATOM 1631 N N . ALA A 1 235 ? -6.985 31.470 3.370 1.00 57.12 235 ALA A N 1
ATOM 1632 C CA . ALA A 1 235 ? -6.122 30.279 3.382 1.00 57.12 235 ALA A CA 1
ATOM 1633 C C . ALA A 1 235 ? -6.702 29.141 4.250 1.00 57.12 235 ALA A C 1
ATOM 1635 O O . ALA A 1 235 ? -6.806 28.007 3.788 1.00 57.12 235 ALA A O 1
ATOM 1636 N N . GLY A 1 236 ? -7.180 29.463 5.459 1.00 65.06 236 GLY A N 1
ATOM 1637 C CA . GLY A 1 236 ? -7.788 28.479 6.362 1.00 65.06 236 GLY A CA 1
ATOM 1638 C C . GLY A 1 236 ? -9.126 27.914 5.865 1.00 65.06 236 GLY A C 1
ATOM 1639 O O . GLY A 1 236 ? -9.440 26.758 6.140 1.00 65.06 236 GLY A O 1
ATOM 1640 N N . GLY A 1 237 ? -9.898 28.695 5.100 1.00 75.62 237 GLY A N 1
ATOM 1641 C CA . GLY A 1 237 ? -11.158 28.246 4.497 1.00 75.62 237 GLY A CA 1
ATOM 1642 C C . GLY A 1 237 ? -10.931 27.236 3.372 1.00 75.62 237 GLY A C 1
ATOM 1643 O O . GLY A 1 237 ? -11.557 26.173 3.350 1.00 75.62 237 GLY A O 1
ATOM 1644 N N . ARG A 1 238 ? -9.975 27.525 2.480 1.00 74.50 238 ARG A N 1
ATOM 1645 C CA . ARG A 1 238 ? -9.585 26.624 1.380 1.00 74.50 238 ARG A CA 1
ATOM 1646 C C . ARG A 1 238 ? -9.009 25.303 1.874 1.00 74.50 238 ARG A C 1
ATOM 1648 O O . ARG A 1 238 ? -9.340 24.244 1.344 1.00 74.50 238 ARG A O 1
ATOM 1655 N N . ASP A 1 239 ? -8.180 25.364 2.903 1.00 79.56 239 ASP A N 1
ATOM 1656 C CA . ASP A 1 239 ? -7.548 24.202 3.518 1.00 79.56 239 ASP A CA 1
ATOM 1657 C C . ASP A 1 239 ? -8.562 23.266 4.193 1.00 79.56 239 ASP A C 1
ATOM 1659 O O . ASP A 1 239 ? -8.501 22.043 4.036 1.00 79.56 239 ASP A O 1
ATOM 1663 N N . GLU A 1 240 ? -9.556 23.838 4.870 1.00 85.12 240 GLU A N 1
ATOM 1664 C CA . GLU A 1 240 ? -10.668 23.089 5.451 1.00 85.12 240 GLU A CA 1
ATOM 1665 C C . GLU A 1 240 ? -11.563 22.453 4.375 1.00 85.12 240 GLU A C 1
ATOM 1667 O O . GLU A 1 240 ? -11.925 21.278 4.478 1.00 85.12 240 GLU A O 1
ATOM 1672 N N . ALA A 1 241 ? -11.897 23.197 3.315 1.00 86.75 241 ALA A N 1
ATOM 1673 C CA . ALA A 1 241 ? -12.682 22.680 2.193 1.00 86.75 241 ALA A CA 1
ATOM 1674 C C . ALA A 1 241 ? -11.977 21.501 1.505 1.00 86.75 241 ALA A C 1
ATOM 1676 O O . ALA A 1 241 ? -12.594 20.471 1.223 1.00 86.75 241 ALA A O 1
ATOM 1677 N N . ARG A 1 242 ? -10.661 21.615 1.310 1.00 83.38 242 ARG A N 1
ATOM 1678 C CA . ARG A 1 242 ? -9.817 20.557 0.750 1.00 83.38 242 ARG A CA 1
ATOM 1679 C C . ARG A 1 242 ? -9.785 19.316 1.639 1.00 83.38 242 ARG A C 1
ATOM 1681 O O . ARG A 1 242 ? -9.933 18.204 1.137 1.00 83.38 242 ARG A O 1
ATOM 1688 N N . TRP A 1 243 ? -9.642 19.482 2.955 1.00 88.81 243 TRP A N 1
ATOM 1689 C CA . TRP A 1 243 ? -9.705 18.357 3.893 1.00 88.81 243 TRP A CA 1
ATOM 1690 C C . TRP A 1 243 ? -11.049 17.624 3.804 1.00 88.81 243 TRP A C 1
ATOM 1692 O O . TRP A 1 243 ? -11.068 16.394 3.723 1.00 88.81 243 TRP A O 1
ATOM 1702 N N . ARG A 1 244 ? -12.166 18.365 3.746 1.00 91.12 244 ARG A N 1
ATOM 1703 C CA . ARG A 1 244 ? -13.518 17.789 3.618 1.00 91.12 244 ARG A CA 1
ATOM 1704 C C . ARG A 1 244 ? -13.693 17.010 2.323 1.00 91.12 244 ARG A C 1
ATOM 1706 O O . ARG A 1 244 ? -14.166 15.881 2.370 1.00 91.12 244 ARG A O 1
ATOM 1713 N N . GLN A 1 245 ? -13.226 17.556 1.203 1.00 89.94 245 GLN A N 1
ATOM 1714 C CA . GLN A 1 245 ? -13.268 16.873 -0.090 1.00 89.94 245 GLN A CA 1
ATOM 1715 C C . GLN A 1 245 ? -12.529 15.525 -0.049 1.00 89.94 245 GLN A C 1
ATOM 1717 O O . GLN A 1 245 ? -13.029 14.508 -0.535 1.00 89.94 245 GLN A O 1
ATOM 1722 N N . VAL A 1 246 ? -11.338 15.491 0.558 1.00 89.94 246 VAL A N 1
ATOM 1723 C CA . VAL A 1 246 ? -10.581 14.241 0.720 1.00 89.94 246 VAL A CA 1
ATOM 1724 C C . VAL A 1 246 ? -11.324 13.284 1.649 1.00 89.94 246 VAL A C 1
ATOM 1726 O O . VAL A 1 246 ? -11.440 12.102 1.332 1.00 89.94 246 VAL A O 1
ATOM 1729 N N . ALA A 1 247 ? -11.858 13.773 2.769 1.00 93.62 247 ALA A N 1
ATOM 1730 C CA . ALA A 1 247 ? -12.614 12.958 3.712 1.00 93.62 247 ALA A CA 1
ATOM 1731 C C . ALA A 1 247 ? -13.844 12.302 3.055 1.00 93.62 247 ALA A C 1
ATOM 1733 O O . ALA A 1 247 ? -14.027 11.092 3.180 1.00 93.62 247 ALA A O 1
ATOM 1734 N N . GLU A 1 248 ? -14.635 13.057 2.293 1.00 94.69 248 GLU A N 1
ATOM 1735 C CA . GLU A 1 248 ? -15.792 12.545 1.544 1.00 94.69 248 GLU A CA 1
ATOM 1736 C C . GLU A 1 248 ? -15.392 11.442 0.561 1.00 94.69 248 GLU A C 1
ATOM 1738 O O . GLU A 1 248 ? -16.028 10.387 0.497 1.00 94.69 248 GLU A O 1
ATOM 1743 N N . ARG A 1 249 ? -14.278 11.630 -0.152 1.00 93.50 249 ARG A N 1
ATOM 1744 C CA . ARG A 1 249 ? -13.749 10.611 -1.061 1.00 93.50 249 ARG A CA 1
ATOM 1745 C C . ARG A 1 249 ? -13.293 9.349 -0.329 1.00 93.50 249 ARG A C 1
ATOM 1747 O O . ARG A 1 249 ? -13.519 8.245 -0.821 1.00 93.50 249 ARG A O 1
ATOM 1754 N N . LEU A 1 250 ? -12.674 9.474 0.844 1.00 95.56 250 LEU A N 1
ATOM 1755 C CA . LEU A 1 250 ? -12.298 8.315 1.659 1.00 95.56 250 LEU A CA 1
ATOM 1756 C C . LEU A 1 250 ? -13.537 7.556 2.154 1.00 95.56 250 LEU A C 1
ATOM 1758 O O . LEU A 1 250 ? -13.533 6.324 2.143 1.00 95.56 250 LEU A O 1
ATOM 1762 N N . VAL A 1 251 ? -14.612 8.261 2.522 1.00 97.31 251 VAL A N 1
ATOM 1763 C CA . VAL A 1 251 ? -15.908 7.643 2.860 1.00 97.31 251 VAL A CA 1
ATOM 1764 C C . VAL A 1 251 ? -16.484 6.898 1.657 1.00 97.31 251 VAL A C 1
ATOM 1766 O O . VAL A 1 251 ? -16.870 5.735 1.793 1.00 97.31 251 VAL A O 1
ATOM 1769 N N . ALA A 1 252 ? -16.456 7.502 0.465 1.00 96.31 252 ALA A N 1
ATOM 1770 C CA . ALA A 1 252 ? -16.897 6.851 -0.770 1.00 96.31 252 ALA A CA 1
ATOM 1771 C C . ALA A 1 252 ? -16.110 5.559 -1.073 1.00 96.31 252 ALA A C 1
ATOM 1773 O O . ALA A 1 252 ? -16.683 4.585 -1.559 1.00 96.31 252 ALA A O 1
ATOM 1774 N N . LEU A 1 253 ? -14.821 5.513 -0.720 1.00 96.50 253 LEU A N 1
ATOM 1775 C CA . LEU A 1 253 ? -13.967 4.326 -0.861 1.00 96.50 253 LEU A CA 1
ATOM 1776 C C . LEU A 1 253 ? -14.169 3.270 0.238 1.00 96.50 253 LEU A C 1
ATOM 1778 O O . LEU A 1 253 ? -13.657 2.161 0.102 1.00 96.50 253 LEU A O 1
ATOM 1782 N N . GLY A 1 254 ? -14.904 3.576 1.311 1.00 97.31 254 GLY A N 1
ATOM 1783 C CA . GLY A 1 254 ? -15.233 2.618 2.370 1.00 97.31 254 GLY A CA 1
ATOM 1784 C C . GLY A 1 254 ? -14.823 3.021 3.786 1.00 97.31 254 GLY A C 1
ATOM 1785 O O . GLY A 1 254 ? -14.980 2.201 4.692 1.00 97.31 254 GLY A O 1
ATOM 1786 N N . ALA A 1 255 ? -14.316 4.240 4.012 1.00 97.56 255 ALA A N 1
ATOM 1787 C CA . ALA A 1 255 ? -14.106 4.742 5.370 1.00 97.56 255 ALA A CA 1
ATOM 1788 C C . ALA A 1 255 ? -15.443 4.819 6.128 1.00 97.56 255 ALA A C 1
ATOM 1790 O O . ALA A 1 255 ? -16.393 5.430 5.645 1.00 97.56 255 ALA A O 1
ATOM 1791 N N . THR A 1 256 ? -15.524 4.217 7.319 1.00 96.12 256 THR A N 1
ATOM 1792 C CA . THR A 1 256 ? -16.703 4.371 8.194 1.00 96.12 256 THR A CA 1
ATOM 1793 C C . THR A 1 256 ? -16.710 5.756 8.825 1.00 96.12 256 THR A C 1
ATOM 1795 O O . THR A 1 256 ? -17.732 6.434 8.815 1.00 96.12 256 THR A O 1
ATOM 1798 N N . HIS A 1 257 ? -15.550 6.195 9.318 1.00 95.38 257 HIS A N 1
ATOM 1799 C CA . HIS A 1 257 ? -15.321 7.566 9.754 1.00 95.38 257 HIS A CA 1
ATOM 1800 C C . HIS A 1 257 ? -13.942 8.045 9.312 1.00 95.38 257 HIS A C 1
ATOM 1802 O O . HIS A 1 257 ? -12.973 7.279 9.300 1.00 95.38 257 HIS A O 1
ATOM 1808 N N . VAL A 1 258 ? -13.859 9.335 8.996 1.00 95.69 258 VAL A N 1
ATOM 1809 C CA . VAL A 1 258 ? -12.599 10.046 8.781 1.00 95.69 258 VAL A CA 1
ATOM 1810 C C . VAL A 1 258 ? -12.401 10.983 9.962 1.00 95.69 258 VAL A C 1
ATOM 1812 O O . VAL A 1 258 ? -13.271 11.797 10.262 1.00 95.69 258 VAL A O 1
ATOM 1815 N N . LEU A 1 259 ? -11.273 10.835 10.646 1.00 94.88 259 LEU A N 1
ATOM 1816 C CA . LEU A 1 259 ? -10.923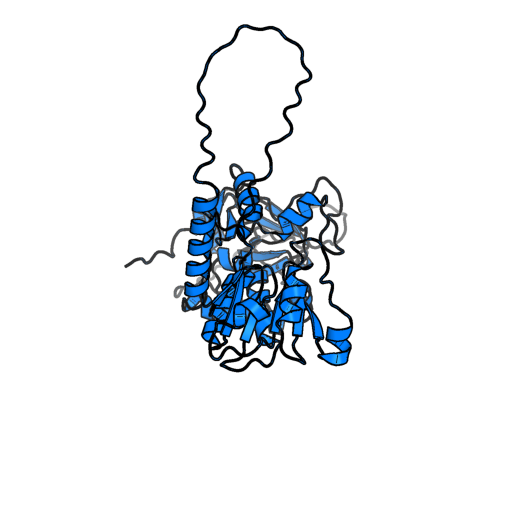 11.603 11.836 1.00 94.88 259 LEU A CA 1
ATOM 1817 C C . LEU A 1 259 ? -9.667 12.419 11.568 1.00 94.88 259 LEU A C 1
ATOM 1819 O O . LEU A 1 259 ? -8.862 12.078 10.695 1.00 94.88 259 LEU A O 1
ATOM 1823 N N . ARG A 1 260 ? -9.473 13.480 12.349 1.00 93.94 260 ARG A N 1
ATOM 1824 C CA . ARG A 1 260 ? -8.230 14.246 12.285 1.00 93.94 260 ARG A CA 1
ATOM 1825 C C . ARG A 1 260 ? -7.141 13.499 13.026 1.00 93.94 260 ARG A C 1
ATOM 1827 O O . ARG A 1 260 ? -7.342 13.037 14.150 1.00 93.94 260 ARG A O 1
ATOM 1834 N N . ASP A 1 261 ? -5.974 13.407 12.407 1.00 93.88 261 ASP A N 1
ATOM 1835 C CA . ASP A 1 261 ? -4.788 12.822 13.023 1.00 93.88 261 ASP A CA 1
ATOM 1836 C C . ASP A 1 261 ? -4.124 13.795 14.016 1.00 93.88 261 ASP A C 1
ATOM 1838 O O . ASP A 1 261 ? -2.992 14.244 13.830 1.00 93.88 261 ASP A O 1
ATOM 1842 N N . GLU A 1 262 ? -4.856 14.150 15.069 1.00 92.75 262 GLU A N 1
ATOM 1843 C CA . GLU A 1 262 ? -4.440 15.083 16.113 1.00 92.75 262 GLU A CA 1
ATOM 1844 C C . GLU A 1 262 ? -5.170 14.802 17.432 1.00 92.75 262 GLU A C 1
ATOM 1846 O O . GLU A 1 262 ? -6.199 14.122 17.470 1.00 92.75 262 GLU A O 1
ATOM 1851 N N . GLY A 1 263 ? -4.627 15.326 18.532 1.00 91.00 263 GLY A N 1
ATOM 1852 C CA . GLY A 1 263 ? -5.212 15.152 19.860 1.00 91.00 263 GLY A CA 1
ATOM 1853 C C . GLY A 1 263 ? -5.416 13.683 20.255 1.00 91.00 263 GLY A C 1
ATOM 1854 O O . GLY A 1 263 ? -4.711 12.784 19.796 1.00 91.00 263 GLY A O 1
ATOM 1855 N N . ALA A 1 264 ? -6.385 13.436 21.136 1.00 91.44 264 ALA A N 1
ATOM 1856 C CA . ALA A 1 264 ? -6.744 12.087 21.557 1.00 91.44 264 ALA A CA 1
ATOM 1857 C C . ALA A 1 264 ? -7.819 11.504 20.631 1.00 91.44 264 ALA A C 1
ATOM 1859 O O . ALA A 1 264 ? -8.971 11.938 20.652 1.00 91.44 264 ALA A O 1
ATOM 1860 N N . ILE A 1 265 ? -7.471 10.465 19.868 1.00 93.06 265 ILE A N 1
ATOM 1861 C CA . ILE A 1 265 ? -8.421 9.791 18.966 1.00 93.06 265 ILE A CA 1
ATOM 1862 C C . ILE A 1 265 ? -9.614 9.227 19.743 1.00 93.06 265 ILE A C 1
ATOM 1864 O O . ILE A 1 265 ? -10.746 9.352 19.294 1.00 93.06 265 ILE A O 1
ATOM 1868 N N . GLN A 1 266 ? -9.395 8.691 20.949 1.00 86.19 266 GLN A N 1
ATOM 1869 C CA . GLN A 1 266 ? -10.486 8.210 21.806 1.00 86.19 266 GLN A CA 1
ATOM 1870 C C . GLN A 1 266 ? -11.531 9.294 22.114 1.00 86.19 266 GLN A C 1
ATOM 1872 O O . GLN A 1 266 ? -12.723 9.002 22.125 1.00 86.19 266 GLN A O 1
ATOM 1877 N N . ALA A 1 267 ? -11.106 10.545 22.319 1.00 89.00 267 ALA A N 1
ATOM 1878 C CA . ALA A 1 267 ? -12.030 11.650 22.567 1.00 89.00 267 ALA A CA 1
ATOM 1879 C C . ALA A 1 267 ? -12.869 11.969 21.319 1.00 89.00 267 ALA A C 1
ATOM 1881 O O . ALA A 1 267 ? -14.065 12.221 21.436 1.00 89.00 267 ALA A O 1
ATOM 1882 N N . GLN A 1 268 ? -12.272 11.871 20.123 1.00 91.81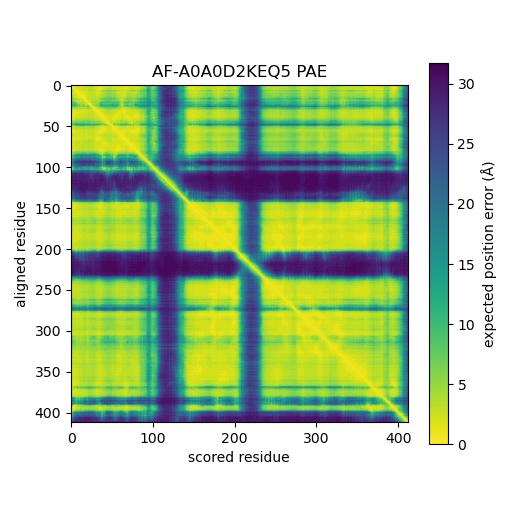 268 GLN A N 1
ATOM 1883 C CA . GLN A 1 268 ? -12.992 12.014 18.851 1.00 91.81 268 GLN A CA 1
ATOM 1884 C C . GLN A 1 268 ? -13.990 10.868 18.598 1.00 91.81 268 GLN A C 1
ATOM 1886 O O . GLN A 1 268 ? -14.962 11.059 17.872 1.00 91.81 268 GLN A O 1
ATOM 1891 N N . LEU A 1 269 ? -13.783 9.690 19.203 1.00 85.38 269 LEU A N 1
ATOM 1892 C CA . LEU A 1 269 ? -14.717 8.560 19.119 1.00 85.38 269 LEU A CA 1
ATOM 1893 C C . LEU A 1 269 ? -15.929 8.702 20.046 1.00 85.38 269 LEU A C 1
ATOM 1895 O O . LEU A 1 269 ? -16.966 8.118 19.752 1.00 85.38 269 LEU A O 1
ATOM 1899 N N . GLY A 1 270 ? -15.829 9.463 21.140 1.00 82.12 270 GLY A N 1
ATOM 1900 C CA . GLY A 1 270 ? -16.904 9.608 22.132 1.00 82.12 270 GLY A CA 1
ATOM 1901 C C . GLY A 1 270 ? -18.276 10.000 21.549 1.00 82.12 270 GLY A C 1
ATOM 1902 O O . GLY A 1 270 ? -19.278 9.388 21.921 1.00 82.12 270 GLY A O 1
ATOM 1903 N N . PRO A 1 271 ? -18.354 10.961 20.606 1.00 85.50 271 PRO A N 1
ATOM 1904 C CA . PRO A 1 271 ? -19.606 11.320 19.933 1.00 85.50 271 PRO A CA 1
ATOM 1905 C C . PRO A 1 271 ? -20.177 10.234 19.001 1.00 85.50 271 PRO A C 1
ATOM 1907 O O . PRO A 1 271 ? -21.352 10.297 18.631 1.00 85.50 271 PRO A O 1
ATOM 1910 N N . LEU A 1 272 ? -19.373 9.246 18.595 1.00 82.12 272 LEU A N 1
ATOM 1911 C CA . LEU A 1 272 ? -19.774 8.197 17.660 1.00 82.12 272 LEU A CA 1
ATOM 1912 C C . LEU A 1 272 ? -20.478 7.063 18.418 1.00 82.12 272 LEU A C 1
ATOM 1914 O O . LEU A 1 272 ? -19.854 6.203 19.041 1.00 82.12 272 LEU A O 1
ATOM 1918 N N . LYS A 1 273 ? -21.815 7.050 18.366 1.00 70.06 273 LYS A N 1
ATOM 1919 C CA . LYS A 1 273 ? -22.631 6.016 19.022 1.00 70.06 273 LYS A CA 1
ATOM 1920 C C . LYS A 1 273 ? -22.280 4.615 18.492 1.00 70.06 273 LYS A C 1
ATOM 1922 O O . LYS A 1 273 ? -22.160 4.413 17.289 1.00 70.06 273 LYS A O 1
ATOM 1927 N N . HIS A 1 274 ? -22.175 3.638 19.397 1.00 69.00 274 HIS A N 1
ATOM 1928 C CA . HIS A 1 274 ? -21.937 2.212 19.098 1.00 69.00 274 HIS A CA 1
ATOM 1929 C C . HIS A 1 274 ? -20.611 1.885 18.381 1.00 69.00 274 HIS A C 1
ATOM 1931 O O . HIS A 1 274 ? -20.490 0.859 17.698 1.00 69.00 274 HIS A O 1
ATOM 1937 N N . PHE A 1 275 ? -19.583 2.718 18.559 1.00 70.88 275 PHE A N 1
ATOM 1938 C CA . PHE A 1 275 ? -18.271 2.466 17.974 1.00 70.88 275 PHE A CA 1
ATOM 1939 C C . PHE A 1 275 ? -17.386 1.609 18.895 1.00 70.88 275 PHE A C 1
ATOM 1941 O O . PHE A 1 275 ? -17.010 2.039 19.982 1.00 70.88 275 PHE A O 1
ATOM 1948 N N . ALA A 1 276 ? -17.054 0.381 18.475 1.00 80.25 276 ALA A N 1
ATOM 1949 C CA . ALA A 1 276 ? -16.114 -0.450 19.232 1.00 80.25 276 ALA A CA 1
ATOM 1950 C C . ALA A 1 276 ? -14.684 0.021 18.958 1.00 80.25 276 ALA A C 1
ATOM 1952 O O . ALA A 1 276 ? -14.371 0.440 17.842 1.00 80.25 276 ALA A O 1
ATOM 1953 N N . ARG A 1 277 ? -13.810 -0.073 19.963 1.00 90.69 277 ARG A N 1
ATOM 1954 C CA . ARG A 1 277 ? -12.392 0.258 19.785 1.00 90.69 277 ARG A CA 1
ATOM 1955 C C . ARG A 1 277 ? -11.772 -0.632 18.694 1.00 90.69 277 ARG A C 1
ATOM 1957 O O . ARG A 1 277 ? -12.117 -1.812 18.624 1.00 90.69 277 ARG A O 1
ATOM 1964 N N . PRO A 1 278 ? -10.876 -0.091 17.851 1.00 95.75 278 PRO A N 1
ATOM 1965 C CA . PRO A 1 278 ? -10.217 -0.870 16.811 1.00 95.75 278 PRO A CA 1
ATOM 1966 C C . PRO A 1 278 ? -9.378 -2.004 17.403 1.00 95.75 278 PRO A C 1
ATOM 1968 O O . PRO A 1 278 ? -8.675 -1.801 18.389 1.00 95.75 278 PRO A O 1
ATOM 1971 N N . SER A 1 279 ? -9.415 -3.183 16.784 1.00 96.94 279 SER A N 1
ATOM 1972 C CA . SER A 1 279 ? -8.555 -4.321 17.146 1.00 96.94 279 SER A CA 1
ATOM 1973 C C . SER A 1 279 ? -7.234 -4.324 16.371 1.00 96.94 279 SER A C 1
ATOM 1975 O O . SER A 1 279 ? -6.254 -4.935 16.803 1.00 96.94 279 SER A O 1
ATOM 1977 N N . LEU A 1 280 ? -7.186 -3.598 15.251 1.00 98.56 280 LEU A N 1
ATOM 1978 C CA . LEU A 1 280 ? -6.035 -3.507 14.362 1.00 98.56 280 LEU A CA 1
ATOM 1979 C C . LEU A 1 280 ? -5.764 -2.055 13.961 1.00 98.56 280 LEU A C 1
ATOM 1981 O O . LEU A 1 280 ? -6.673 -1.344 13.535 1.00 98.56 280 LEU A O 1
ATOM 1985 N N . ALA A 1 281 ? -4.503 -1.643 14.050 1.00 98.44 281 ALA A N 1
ATOM 1986 C CA . ALA A 1 281 ? -3.998 -0.368 13.566 1.00 98.44 281 ALA A CA 1
ATOM 1987 C C . ALA A 1 281 ? -2.965 -0.593 12.455 1.00 98.44 281 ALA A C 1
ATOM 1989 O O . ALA A 1 281 ? -2.049 -1.398 12.618 1.00 98.44 281 ALA A O 1
ATOM 1990 N N . LEU A 1 282 ? -3.097 0.125 11.340 1.00 98.75 282 LEU A N 1
ATOM 1991 C CA . LEU A 1 282 ? -2.200 0.045 10.187 1.00 98.75 282 LEU A CA 1
ATOM 1992 C C . LEU A 1 282 ? -1.437 1.362 10.033 1.00 98.75 282 LEU A C 1
ATOM 1994 O O . LEU A 1 282 ? -2.021 2.389 9.687 1.00 98.75 282 LEU A O 1
ATOM 1998 N N . ASP A 1 283 ? -0.130 1.318 10.274 1.00 97.88 283 ASP A N 1
ATOM 1999 C CA . ASP A 1 283 ? 0.737 2.491 10.324 1.00 97.88 283 ASP A CA 1
ATOM 2000 C C . ASP A 1 283 ? 1.726 2.564 9.157 1.00 97.88 283 ASP A C 1
ATOM 2002 O O . ASP A 1 283 ? 2.563 1.679 8.959 1.00 97.88 283 ASP A O 1
ATOM 2006 N N . ALA A 1 284 ? 1.647 3.671 8.420 1.00 94.38 284 ALA A N 1
ATOM 2007 C CA . ALA A 1 284 ? 2.632 4.087 7.428 1.00 94.38 284 ALA A CA 1
ATOM 2008 C C . ALA A 1 284 ? 3.357 5.386 7.797 1.00 94.38 284 ALA A C 1
ATOM 2010 O O . ALA A 1 284 ? 4.217 5.824 7.033 1.00 94.38 284 ALA A O 1
ATOM 2011 N N . VAL A 1 285 ? 3.015 6.041 8.908 1.00 91.94 285 VAL A N 1
ATOM 2012 C CA . VAL A 1 285 ? 3.534 7.376 9.245 1.00 91.94 285 VAL A CA 1
ATOM 2013 C C . VAL A 1 285 ? 4.576 7.304 10.352 1.00 91.94 285 VAL A C 1
ATOM 2015 O O . VAL A 1 285 ? 5.608 7.962 10.231 1.00 91.94 285 VAL A O 1
ATOM 2018 N N . GLY A 1 286 ? 4.349 6.501 11.387 1.00 92.25 286 GLY A N 1
ATOM 2019 C CA . GLY A 1 286 ? 5.193 6.454 12.573 1.00 92.25 286 GLY A CA 1
ATOM 2020 C C . GLY A 1 286 ? 4.923 7.596 13.562 1.00 92.25 286 GLY A C 1
ATOM 2021 O O . GLY A 1 286 ? 3.893 8.281 13.518 1.00 92.25 286 GLY A O 1
ATOM 2022 N N . GLY A 1 287 ? 5.864 7.787 14.486 1.00 93.31 287 GLY A N 1
ATOM 2023 C CA . GLY A 1 287 ? 5.875 8.863 15.476 1.00 93.31 287 GLY A CA 1
ATOM 2024 C C . GLY A 1 287 ? 4.572 9.003 16.268 1.00 93.31 287 GLY A C 1
ATOM 2025 O O . GLY A 1 287 ? 3.961 8.021 16.695 1.00 93.31 287 GLY A O 1
ATOM 2026 N N . ALA A 1 288 ? 4.141 10.253 16.457 1.00 93.31 288 ALA A N 1
ATOM 2027 C CA . ALA A 1 288 ? 2.955 10.585 17.244 1.00 93.31 288 ALA A CA 1
ATOM 2028 C C . ALA A 1 288 ? 1.641 10.062 16.630 1.00 93.31 288 ALA A C 1
ATOM 2030 O O . ALA A 1 288 ? 0.708 9.762 17.369 1.00 93.31 288 ALA A O 1
ATOM 2031 N N . SER A 1 289 ? 1.564 9.926 15.301 1.00 94.31 289 SER A N 1
ATOM 2032 C CA . SER A 1 289 ? 0.387 9.366 14.614 1.00 94.31 289 SER A CA 1
ATOM 2033 C C . SER A 1 289 ? 0.184 7.899 14.991 1.00 94.31 289 SER A C 1
ATOM 2035 O O . SER A 1 289 ? -0.899 7.488 15.409 1.00 94.31 289 SER A O 1
ATOM 2037 N N . ALA A 1 290 ? 1.263 7.116 14.940 1.00 96.06 290 ALA A N 1
ATOM 2038 C CA . ALA A 1 290 ? 1.241 5.717 15.342 1.00 96.06 290 ALA A CA 1
ATOM 2039 C C . ALA A 1 290 ? 0.912 5.539 16.834 1.00 96.06 290 ALA A C 1
ATOM 2041 O O . ALA A 1 290 ? 0.110 4.674 17.186 1.00 96.06 290 ALA A O 1
ATOM 2042 N N . ALA A 1 291 ? 1.477 6.388 17.702 1.00 95.25 291 ALA A N 1
ATOM 2043 C CA . ALA A 1 291 ? 1.179 6.380 19.136 1.00 95.25 291 ALA A CA 1
ATOM 2044 C C . ALA A 1 291 ? -0.311 6.657 19.413 1.00 95.25 291 ALA A C 1
ATOM 2046 O O . ALA A 1 291 ? -0.958 5.891 20.125 1.00 95.25 291 ALA A O 1
ATOM 2047 N N . ARG A 1 292 ? -0.896 7.668 18.753 1.00 95.12 292 ARG A N 1
ATOM 2048 C CA . ARG A 1 292 ? -2.335 7.973 18.832 1.00 95.12 292 ARG A CA 1
ATOM 2049 C C . ARG A 1 292 ? -3.218 6.795 18.420 1.00 95.12 292 ARG A C 1
ATOM 2051 O O . ARG A 1 292 ? -4.229 6.528 19.072 1.00 95.12 292 ARG A O 1
ATOM 2058 N N . MET A 1 293 ? -2.849 6.078 17.355 1.00 96.50 293 MET A N 1
ATOM 2059 C CA . MET A 1 293 ? -3.572 4.869 16.949 1.00 96.50 293 MET A CA 1
ATOM 2060 C C . MET A 1 293 ? -3.441 3.746 17.982 1.00 96.50 293 MET A C 1
ATOM 2062 O O . MET A 1 293 ? -4.440 3.097 18.289 1.00 96.50 293 MET A O 1
ATOM 2066 N N . ALA A 1 294 ? -2.251 3.536 18.555 1.00 96.06 294 ALA A N 1
ATOM 2067 C CA . ALA A 1 294 ? -2.039 2.539 19.607 1.00 96.06 294 ALA A CA 1
ATOM 2068 C C . ALA A 1 294 ? -2.871 2.834 20.867 1.00 96.06 294 ALA A C 1
ATOM 2070 O O . ALA A 1 294 ? -3.467 1.933 21.470 1.00 96.06 294 ALA A O 1
ATOM 2071 N N . ASP A 1 295 ? -2.989 4.106 21.240 1.00 94.38 295 ASP A N 1
ATOM 2072 C CA . ASP A 1 295 ? -3.862 4.527 22.332 1.00 94.38 295 ASP A CA 1
ATOM 2073 C C . ASP A 1 295 ? -5.330 4.221 22.021 1.00 94.38 295 ASP A C 1
ATOM 2075 O O . ASP A 1 295 ? -6.060 3.755 22.895 1.00 94.38 295 ASP A O 1
ATOM 2079 N N . ALA A 1 296 ? -5.772 4.376 20.772 1.00 94.50 296 ALA A N 1
ATOM 2080 C CA . ALA A 1 296 ? -7.149 4.084 20.371 1.00 94.50 296 ALA A CA 1
ATOM 2081 C C . ALA A 1 296 ? -7.518 2.585 20.401 1.00 94.50 296 ALA A C 1
ATOM 2083 O O . ALA A 1 296 ? -8.688 2.273 20.639 1.00 94.50 296 ALA A O 1
ATOM 2084 N N . LEU A 1 297 ? -6.555 1.671 20.210 1.00 96.12 297 LEU A N 1
ATOM 2085 C CA . LEU A 1 297 ? -6.790 0.217 20.122 1.00 96.12 297 LEU A CA 1
ATOM 2086 C C . LEU A 1 297 ? -7.551 -0.370 21.322 1.00 96.12 297 LEU A C 1
ATOM 2088 O O . LEU A 1 297 ? -7.448 0.134 22.433 1.00 96.12 297 LEU A O 1
ATOM 2092 N N . CYS A 1 298 ? -8.285 -1.466 21.146 1.00 95.06 298 CYS A N 1
ATOM 2093 C CA . CYS A 1 298 ? -8.739 -2.274 22.279 1.00 95.06 298 CYS A CA 1
ATOM 2094 C C . CYS A 1 298 ? -7.547 -2.957 22.973 1.00 95.06 298 CYS A C 1
ATOM 2096 O O . CYS A 1 298 ? -6.442 -3.015 22.426 1.00 95.06 298 CYS A O 1
ATOM 2098 N N . ASP A 1 299 ? -7.763 -3.483 24.174 1.00 96.25 299 ASP A N 1
ATOM 2099 C CA . ASP A 1 299 ? -6.755 -4.318 24.830 1.00 96.25 299 ASP A CA 1
ATOM 2100 C C . ASP A 1 299 ? -6.531 -5.598 24.006 1.00 96.25 299 ASP A C 1
ATOM 2102 O O . ASP A 1 299 ? -7.444 -6.089 23.336 1.00 96.25 299 ASP A O 1
ATOM 2106 N N . GLY A 1 300 ? -5.290 -6.082 23.964 1.00 97.12 300 GLY A N 1
ATOM 2107 C CA . GLY A 1 300 ? -4.853 -7.152 23.059 1.00 97.12 300 GLY A CA 1
ATOM 2108 C C . GLY A 1 300 ? -4.742 -6.741 21.583 1.00 97.12 300 GLY A C 1
ATOM 2109 O O . GLY A 1 300 ? -4.407 -7.573 20.738 1.00 97.12 300 GLY A O 1
ATOM 2110 N N . GLY A 1 301 ? -5.020 -5.476 21.245 1.00 97.56 301 GLY A N 1
ATOM 2111 C CA . GLY A 1 301 ? -4.976 -4.975 19.874 1.00 97.56 301 GLY A CA 1
ATOM 2112 C C . GLY A 1 301 ? -3.576 -5.011 19.254 1.00 97.56 301 GLY A C 1
ATOM 2113 O O . GLY A 1 301 ? -2.552 -5.029 19.942 1.00 97.56 301 GLY A O 1
ATOM 2114 N N . THR A 1 302 ? -3.522 -4.996 17.921 1.00 98.38 302 THR A N 1
ATOM 2115 C CA . THR A 1 302 ? -2.259 -5.027 17.167 1.00 98.38 302 THR A CA 1
ATOM 2116 C C . THR A 1 302 ? -2.029 -3.727 16.403 1.00 98.38 302 THR A C 1
ATOM 2118 O O . THR A 1 302 ? -2.888 -3.293 15.642 1.00 98.38 302 THR A O 1
ATOM 2121 N N . LEU A 1 303 ? -0.842 -3.139 16.546 1.00 98.25 303 LEU A N 1
ATOM 2122 C CA . LEU A 1 303 ? -0.317 -2.096 15.667 1.00 98.25 303 LEU A CA 1
ATOM 2123 C C . LEU A 1 303 ? 0.653 -2.727 14.662 1.00 98.25 303 LEU A C 1
ATOM 2125 O O . LEU A 1 303 ? 1.634 -3.361 15.052 1.00 98.25 303 LEU A O 1
ATOM 2129 N N . VAL A 1 304 ? 0.393 -2.544 13.368 1.00 98.44 304 VAL A N 1
ATOM 2130 C CA . VAL A 1 304 ? 1.248 -3.023 12.279 1.00 98.44 304 VAL A CA 1
ATOM 2131 C C . VAL A 1 304 ? 1.915 -1.846 11.589 1.00 98.44 304 VAL A C 1
ATOM 2133 O O . VAL A 1 304 ? 1.257 -1.067 10.904 1.00 98.44 304 VAL A O 1
ATOM 2136 N N . VAL A 1 305 ? 3.233 -1.756 11.724 1.00 97.25 305 VAL A N 1
ATOM 2137 C CA . VAL A 1 305 ? 4.066 -0.772 11.031 1.00 97.25 305 VAL A CA 1
ATOM 2138 C C . VAL A 1 305 ? 4.497 -1.357 9.692 1.00 97.25 305 VAL A C 1
ATOM 2140 O O . VAL A 1 305 ? 5.211 -2.362 9.638 1.00 97.25 305 VAL A O 1
ATOM 2143 N N . TYR A 1 306 ? 4.070 -0.728 8.602 1.00 95.44 306 TYR A N 1
ATOM 2144 C CA . TYR A 1 306 ? 4.439 -1.114 7.236 1.00 95.44 306 TYR A CA 1
ATOM 2145 C C . TYR A 1 306 ? 5.121 0.016 6.448 1.00 95.44 306 TYR A C 1
ATOM 2147 O O . TYR A 1 306 ? 5.580 -0.202 5.325 1.00 95.44 306 TYR A O 1
ATOM 2155 N N . GLY A 1 307 ? 5.230 1.207 7.041 1.00 90.50 307 GLY A N 1
ATOM 2156 C CA . GLY A 1 307 ? 5.947 2.361 6.503 1.00 90.50 307 GLY A CA 1
ATOM 2157 C C . GLY A 1 307 ? 6.272 3.383 7.596 1.00 90.50 307 GLY A C 1
ATOM 2158 O O . GLY A 1 307 ? 5.784 3.271 8.714 1.00 90.50 307 GLY A O 1
ATOM 2159 N N . CYS A 1 308 ? 7.113 4.370 7.277 1.00 86.88 308 CYS A N 1
ATOM 2160 C CA . CYS A 1 308 ? 7.516 5.427 8.212 1.00 86.88 308 CYS A CA 1
ATOM 2161 C C . CYS A 1 308 ? 7.701 6.768 7.478 1.00 86.88 308 CYS A C 1
ATOM 2163 O O . CYS A 1 308 ? 8.804 7.301 7.370 1.00 86.88 308 CYS A O 1
ATOM 2165 N N . LEU A 1 309 ? 6.612 7.298 6.916 1.00 83.44 309 LEU A N 1
ATOM 2166 C CA . LEU A 1 309 ? 6.605 8.563 6.170 1.00 83.44 309 LEU A CA 1
ATOM 2167 C C . LEU A 1 309 ? 7.024 9.764 7.027 1.00 83.44 309 LEU A C 1
ATOM 2169 O O . LEU A 1 309 ? 7.550 10.737 6.498 1.00 83.44 309 LEU A O 1
ATOM 2173 N N . GLY A 1 310 ? 6.778 9.712 8.338 1.00 80.38 310 GLY A N 1
ATOM 2174 C CA . GLY A 1 310 ? 7.172 10.747 9.289 1.00 80.38 310 GLY A CA 1
ATOM 2175 C C . GLY A 1 310 ? 8.626 10.644 9.755 1.00 80.38 310 GLY A C 1
ATOM 2176 O O . GLY A 1 310 ? 9.074 11.513 10.494 1.00 80.38 310 GLY A O 1
ATOM 2177 N N . GLY A 1 311 ? 9.358 9.592 9.370 1.00 82.56 311 GLY A N 1
ATOM 2178 C CA . GLY A 1 311 ? 10.776 9.410 9.701 1.00 82.56 311 GLY A CA 1
ATOM 2179 C C . GLY A 1 311 ? 11.082 9.058 11.163 1.00 82.56 311 GLY A C 1
ATOM 2180 O O . GLY A 1 311 ? 12.236 8.793 11.486 1.00 82.56 311 GLY A O 1
ATOM 2181 N N . ALA A 1 312 ? 10.076 9.011 12.039 1.00 86.94 312 ALA A N 1
ATOM 2182 C CA . ALA A 1 312 ? 10.225 8.671 13.450 1.00 86.94 312 ALA A CA 1
ATOM 2183 C C . ALA A 1 312 ? 9.519 7.350 13.779 1.00 86.94 312 ALA A C 1
ATOM 2185 O O . ALA A 1 312 ? 8.377 7.128 13.378 1.00 86.94 312 ALA A O 1
ATOM 2186 N N . ALA A 1 313 ? 10.173 6.483 14.553 1.00 88.19 313 ALA A N 1
ATOM 2187 C CA . ALA A 1 313 ? 9.549 5.256 15.039 1.00 88.19 313 ALA A CA 1
ATOM 2188 C C . ALA A 1 313 ? 8.336 5.564 15.947 1.00 88.19 313 ALA A C 1
ATOM 2190 O O . ALA A 1 313 ? 8.322 6.603 16.616 1.00 88.19 313 ALA A O 1
ATOM 2191 N N . PRO A 1 314 ? 7.323 4.681 16.006 1.00 89.25 314 PRO A N 1
ATOM 2192 C CA . PRO A 1 314 ? 6.262 4.780 17.003 1.00 89.25 314 PRO A CA 1
ATOM 2193 C C . PRO A 1 314 ? 6.839 4.755 18.424 1.00 89.25 314 PRO A C 1
ATOM 2195 O O . PRO A 1 314 ? 7.551 3.820 18.789 1.00 89.25 314 PRO A O 1
ATOM 2198 N N . ALA A 1 315 ? 6.510 5.760 19.234 1.00 87.81 315 ALA A N 1
ATOM 2199 C CA . ALA A 1 315 ? 6.895 5.824 20.643 1.00 87.81 315 ALA A CA 1
ATOM 2200 C C . ALA A 1 315 ? 5.676 5.502 21.519 1.00 87.81 315 ALA A C 1
ATOM 2202 O O . ALA A 1 315 ? 4.830 6.364 21.745 1.00 87.81 315 ALA A O 1
ATOM 2203 N N . LEU A 1 316 ? 5.562 4.249 21.968 1.00 90.94 316 LEU A N 1
ATOM 2204 C CA . LEU A 1 316 ? 4.466 3.786 22.826 1.00 90.94 316 LEU A CA 1
ATOM 2205 C C . LEU A 1 316 ? 4.912 3.761 24.296 1.00 90.94 316 LEU A C 1
ATOM 2207 O O . LEU A 1 316 ? 6.029 3.333 24.591 1.00 90.94 316 LEU A O 1
ATOM 2211 N N . ASP A 1 317 ? 4.025 4.151 25.218 1.00 90.75 317 ASP A N 1
ATOM 2212 C CA . ASP A 1 317 ? 4.246 3.962 26.660 1.00 90.75 317 ASP A CA 1
ATOM 2213 C C . ASP A 1 317 ? 4.324 2.460 26.979 1.00 90.75 317 ASP A C 1
ATOM 2215 O O . ASP A 1 317 ? 3.521 1.664 26.483 1.00 90.75 317 ASP A O 1
ATOM 2219 N N . TRP A 1 318 ? 5.269 2.057 27.832 1.00 94.19 318 TRP A N 1
ATOM 2220 C CA . TRP A 1 318 ? 5.465 0.656 28.208 1.00 94.19 318 TRP A CA 1
ATOM 2221 C C . TRP A 1 318 ? 4.190 0.004 28.784 1.00 94.19 318 TRP A C 1
ATOM 2223 O O . TRP A 1 318 ? 3.967 -1.199 28.617 1.00 94.19 318 TRP A O 1
ATOM 2233 N N . LYS A 1 319 ? 3.314 0.807 29.409 1.00 95.19 319 LYS A N 1
ATOM 2234 C CA . LYS A 1 319 ? 2.008 0.387 29.941 1.00 95.19 319 LYS A CA 1
ATOM 2235 C C . LYS A 1 319 ? 1.091 -0.189 28.864 1.00 95.19 319 LYS A C 1
ATOM 2237 O O . LYS A 1 319 ? 0.275 -1.057 29.166 1.00 95.19 319 LYS A O 1
ATOM 2242 N N . ALA A 1 320 ? 1.234 0.254 27.614 1.00 94.69 320 ALA A N 1
ATOM 2243 C CA . ALA A 1 320 ? 0.473 -0.284 26.494 1.00 94.69 320 ALA A CA 1
ATOM 2244 C C . ALA A 1 320 ? 0.794 -1.769 26.251 1.00 94.69 320 ALA A C 1
ATOM 2246 O O . ALA A 1 320 ? -0.099 -2.553 25.942 1.00 94.69 320 ALA A O 1
ATOM 2247 N N . TYR A 1 321 ? 2.041 -2.186 26.463 1.00 94.94 321 TYR A N 1
ATOM 2248 C CA . TYR A 1 321 ? 2.423 -3.592 26.339 1.00 94.94 321 TYR A CA 1
ATOM 2249 C C . TYR A 1 321 ? 2.026 -4.390 27.581 1.00 94.94 321 TYR A C 1
ATOM 2251 O O . TYR A 1 321 ? 1.411 -5.442 27.461 1.00 94.94 321 TYR A O 1
ATOM 2259 N N . VAL A 1 322 ? 2.351 -3.883 28.775 1.00 96.81 322 VAL A N 1
ATOM 2260 C CA . VAL A 1 322 ? 2.202 -4.659 30.018 1.00 96.81 322 VAL A CA 1
ATOM 2261 C C . VAL A 1 322 ? 0.752 -4.745 30.481 1.00 96.81 322 VAL A C 1
ATOM 2263 O O . VAL A 1 322 ? 0.288 -5.825 30.826 1.00 96.81 322 VAL A O 1
ATOM 2266 N N . PHE A 1 323 ? 0.030 -3.625 30.489 1.00 96.81 323 PHE A N 1
ATOM 2267 C CA . PHE A 1 323 ? -1.321 -3.581 31.054 1.00 96.81 323 PHE A CA 1
ATOM 2268 C C . PHE A 1 323 ? -2.413 -3.742 30.006 1.00 96.81 323 PHE A C 1
ATOM 2270 O O . PHE A 1 323 ? -3.471 -4.276 30.315 1.00 96.81 323 PHE A O 1
ATOM 2277 N N . ARG A 1 324 ? -2.159 -3.305 28.768 1.00 97.00 324 ARG A N 1
ATOM 2278 C CA . ARG A 1 324 ? -3.126 -3.436 27.668 1.00 97.00 324 ARG A CA 1
ATOM 2279 C C . ARG A 1 324 ? -2.817 -4.591 26.722 1.00 97.00 324 ARG A C 1
ATOM 2281 O O . ARG A 1 324 ? -3.615 -4.853 25.829 1.00 97.00 324 ARG A O 1
ATOM 2288 N N . GLY A 1 325 ? -1.682 -5.275 26.879 1.00 97.56 325 GLY A N 1
ATOM 2289 C CA . GLY A 1 325 ? -1.326 -6.428 26.050 1.00 97.56 325 GLY A CA 1
ATOM 2290 C C . GLY A 1 325 ? -1.196 -6.107 24.560 1.00 97.56 325 GLY A C 1
ATOM 2291 O O . GLY A 1 325 ? -1.449 -6.980 23.730 1.00 97.56 325 GLY A O 1
ATOM 2292 N N . LEU A 1 326 ? -0.869 -4.861 24.193 1.00 97.94 326 LEU A N 1
ATOM 2293 C CA . LEU A 1 326 ? -0.768 -4.491 22.783 1.00 97.94 326 LEU A CA 1
ATOM 2294 C C . LEU A 1 326 ? 0.396 -5.209 22.102 1.00 97.94 326 LEU A C 1
ATOM 2296 O O . LEU A 1 326 ? 1.481 -5.362 22.665 1.00 97.94 326 LEU A O 1
ATOM 2300 N N . THR A 1 327 ? 0.185 -5.581 20.841 1.00 97.25 327 THR A N 1
ATOM 2301 C CA . THR A 1 327 ? 1.220 -6.183 19.998 1.00 97.25 327 THR A CA 1
ATOM 2302 C C . THR A 1 327 ? 1.693 -5.195 18.938 1.00 97.25 327 THR A C 1
ATOM 2304 O O . THR A 1 327 ? 0.886 -4.658 18.184 1.00 97.25 327 THR A O 1
ATOM 2307 N N . LEU A 1 328 ? 3.008 -5.000 18.825 1.00 96.44 328 LEU A N 1
ATOM 2308 C CA . LEU A 1 328 ? 3.629 -4.259 17.726 1.00 96.44 328 LEU A CA 1
ATOM 2309 C C . LEU A 1 328 ? 4.231 -5.245 16.718 1.00 96.44 328 LEU A C 1
ATOM 2311 O O . LEU A 1 328 ? 5.053 -6.084 17.085 1.00 96.44 328 LEU A O 1
ATOM 2315 N N . LYS A 1 329 ? 3.839 -5.146 15.445 1.00 96.31 329 LYS A N 1
ATOM 2316 C CA . LYS A 1 329 ? 4.380 -5.970 14.352 1.00 96.31 329 LYS A CA 1
ATOM 2317 C C . LYS A 1 329 ? 4.916 -5.096 13.228 1.00 96.31 329 LYS A C 1
ATOM 2319 O O . LYS A 1 329 ? 4.351 -4.055 12.919 1.00 96.31 329 LYS A O 1
ATOM 2324 N N . GLY A 1 330 ? 5.977 -5.560 12.577 1.00 95.56 330 GLY A N 1
ATOM 2325 C CA . GLY A 1 330 ? 6.427 -5.016 11.299 1.00 95.56 330 GLY A CA 1
ATOM 2326 C C . GLY A 1 330 ? 5.867 -5.825 10.130 1.00 95.56 330 GLY A C 1
ATOM 2327 O O . GLY A 1 330 ? 5.728 -7.046 10.232 1.00 95.56 330 GLY A O 1
ATOM 2328 N N . PHE A 1 331 ? 5.594 -5.173 9.000 1.00 96.25 331 PHE A N 1
ATOM 2329 C CA . PHE A 1 331 ? 5.253 -5.859 7.755 1.00 96.25 331 PHE A CA 1
ATOM 2330 C C . PHE A 1 331 ? 5.988 -5.260 6.551 1.00 96.25 331 PHE A C 1
ATOM 2332 O O . PHE A 1 331 ? 5.932 -4.062 6.295 1.00 96.25 331 PHE A O 1
ATOM 2339 N N . ASN A 1 332 ? 6.655 -6.118 5.771 1.00 93.00 332 ASN A N 1
ATOM 2340 C CA . ASN A 1 332 ? 7.314 -5.745 4.521 1.00 93.00 332 ASN A CA 1
ATOM 2341 C C . ASN A 1 332 ? 6.816 -6.648 3.385 1.00 93.00 332 ASN A C 1
ATOM 2343 O O . ASN A 1 332 ? 7.141 -7.837 3.339 1.00 93.00 332 ASN A O 1
ATOM 2347 N N . ALA A 1 333 ? 6.049 -6.078 2.452 1.00 92.81 333 ALA A N 1
ATOM 2348 C CA . ALA A 1 333 ? 5.418 -6.832 1.369 1.00 92.81 333 ALA A CA 1
ATOM 2349 C C . ALA A 1 333 ? 6.430 -7.523 0.440 1.00 92.81 333 ALA A C 1
ATOM 2351 O O . ALA A 1 333 ? 6.194 -8.655 0.019 1.00 92.81 333 ALA A O 1
ATOM 2352 N N . ARG A 1 334 ? 7.574 -6.883 0.149 1.00 89.38 334 ARG A N 1
ATOM 2353 C CA . ARG A 1 334 ? 8.609 -7.446 -0.736 1.00 89.38 334 ARG A CA 1
ATOM 2354 C C . ARG A 1 334 ? 9.277 -8.659 -0.085 1.00 89.38 334 ARG A C 1
ATOM 2356 O O . ARG A 1 334 ? 9.372 -9.707 -0.719 1.00 89.38 334 ARG A O 1
ATOM 2363 N N . ALA A 1 335 ? 9.682 -8.536 1.180 1.00 90.62 335 ALA A N 1
ATOM 2364 C CA . ALA A 1 335 ? 10.272 -9.640 1.936 1.00 90.62 335 ALA A CA 1
ATOM 2365 C C . ALA A 1 335 ? 9.277 -10.798 2.108 1.00 90.62 335 ALA A C 1
ATOM 2367 O O . ALA A 1 335 ? 9.625 -11.956 1.881 1.00 90.62 335 ALA A O 1
ATOM 2368 N N . TRP A 1 336 ? 8.017 -10.488 2.433 1.00 94.38 336 TRP A N 1
ATOM 2369 C CA . TRP A 1 336 ? 6.969 -11.497 2.572 1.00 94.38 336 TRP A CA 1
ATOM 2370 C C . TRP A 1 336 ? 6.707 -12.247 1.260 1.00 94.38 336 TRP A C 1
ATOM 2372 O O . TRP A 1 336 ? 6.633 -13.476 1.274 1.00 94.38 336 TRP A O 1
ATOM 2382 N N . ALA A 1 337 ? 6.604 -11.531 0.134 1.00 91.88 337 ALA A N 1
ATOM 2383 C CA . ALA A 1 337 ? 6.355 -12.131 -1.175 1.00 91.88 337 ALA A CA 1
ATOM 2384 C C . ALA A 1 337 ? 7.513 -13.026 -1.633 1.00 91.88 337 ALA A C 1
ATOM 2386 O O . ALA A 1 337 ? 7.270 -14.106 -2.166 1.00 91.88 337 ALA A O 1
ATOM 2387 N N . ALA A 1 338 ? 8.758 -12.609 -1.376 1.00 88.81 338 ALA A N 1
ATOM 2388 C CA . ALA A 1 338 ? 9.946 -13.407 -1.666 1.00 88.81 338 ALA A CA 1
ATOM 2389 C C . ALA A 1 338 ? 9.993 -14.702 -0.837 1.00 88.81 338 ALA A C 1
ATOM 2391 O O . ALA A 1 338 ? 10.339 -15.754 -1.367 1.00 88.81 338 ALA A O 1
ATOM 2392 N N . ALA A 1 339 ? 9.603 -14.640 0.440 1.00 93.06 339 ALA A N 1
ATOM 2393 C CA . ALA A 1 339 ? 9.538 -15.811 1.315 1.00 93.06 339 ALA A CA 1
ATOM 2394 C C . ALA A 1 339 ? 8.342 -16.736 1.013 1.00 93.06 339 ALA A C 1
ATOM 2396 O O . ALA A 1 339 ? 8.386 -17.922 1.330 1.00 93.06 339 ALA A O 1
ATOM 2397 N N . HIS A 1 340 ? 7.270 -16.218 0.400 1.00 94.38 340 HIS A N 1
ATOM 2398 C CA . HIS A 1 340 ? 6.027 -16.962 0.165 1.00 94.38 340 HIS A CA 1
ATOM 2399 C C . HIS A 1 340 ? 5.487 -16.795 -1.269 1.00 94.38 340 HIS A C 1
ATOM 2401 O O . HIS A 1 340 ? 4.339 -16.364 -1.444 1.00 94.38 340 HIS A O 1
ATOM 2407 N N . PRO A 1 341 ? 6.248 -17.178 -2.309 1.00 89.75 341 PRO A N 1
ATOM 2408 C CA . PRO A 1 341 ? 5.907 -16.886 -3.704 1.00 89.75 341 PRO A CA 1
ATOM 2409 C C . PRO A 1 341 ? 4.526 -17.421 -4.113 1.00 89.75 341 PRO A C 1
ATOM 2411 O O . PRO A 1 341 ? 3.720 -16.686 -4.679 1.00 89.75 341 PRO A O 1
ATOM 2414 N N . SER A 1 342 ? 4.179 -18.655 -3.731 1.00 90.31 342 SER A N 1
ATOM 2415 C CA . SER A 1 342 ? 2.873 -19.250 -4.057 1.00 90.31 342 SER A CA 1
ATOM 2416 C C . SER A 1 342 ? 1.700 -18.572 -3.339 1.00 90.31 342 SER A C 1
ATOM 2418 O O . SER A 1 342 ? 0.572 -18.577 -3.832 1.00 90.31 342 SER A O 1
ATOM 2420 N N . ARG A 1 343 ? 1.923 -17.991 -2.151 1.00 93.88 343 ARG A N 1
ATOM 2421 C CA . ARG A 1 343 ? 0.890 -17.206 -1.448 1.00 93.88 343 ARG A CA 1
ATOM 2422 C C . ARG A 1 343 ? 0.748 -15.825 -2.073 1.00 93.88 343 ARG A C 1
ATOM 2424 O O . ARG A 1 343 ? -0.377 -15.365 -2.237 1.00 93.88 343 ARG A O 1
ATOM 2431 N N . ALA A 1 344 ? 1.858 -15.197 -2.453 1.00 92.00 344 ALA A N 1
ATOM 2432 C CA . ALA A 1 344 ? 1.850 -13.921 -3.155 1.00 92.00 344 ALA A CA 1
ATOM 2433 C C . ALA A 1 344 ? 1.121 -14.026 -4.502 1.00 92.00 344 ALA A C 1
ATOM 2435 O O . ALA A 1 344 ? 0.245 -13.211 -4.774 1.00 92.00 344 ALA A O 1
ATOM 2436 N N . ALA A 1 345 ? 1.388 -15.075 -5.287 1.00 88.25 345 ALA A N 1
ATOM 2437 C CA . ALA A 1 345 ? 0.693 -15.326 -6.549 1.00 88.25 345 ALA A CA 1
ATOM 2438 C C . ALA A 1 345 ? -0.828 -15.485 -6.358 1.00 88.25 345 ALA A C 1
ATOM 2440 O O . ALA A 1 345 ? -1.606 -14.850 -7.065 1.00 88.25 345 ALA A O 1
ATOM 2441 N N . ARG A 1 346 ? -1.271 -16.259 -5.354 1.00 91.56 346 ARG A N 1
ATOM 2442 C CA . ARG A 1 346 ? -2.706 -16.415 -5.034 1.00 91.56 346 ARG A CA 1
ATOM 2443 C C . ARG A 1 346 ? -3.371 -15.115 -4.571 1.00 91.56 346 ARG A C 1
ATOM 2445 O O . ARG A 1 346 ? -4.521 -14.853 -4.928 1.00 91.56 346 ARG A O 1
ATOM 2452 N N . ALA A 1 347 ? -2.662 -14.306 -3.785 1.00 94.25 347 ALA A N 1
ATOM 2453 C CA . ALA A 1 347 ? -3.150 -12.998 -3.358 1.00 94.25 347 ALA A CA 1
ATOM 2454 C C . ALA A 1 347 ? -3.304 -12.054 -4.561 1.00 94.25 347 ALA A C 1
ATOM 2456 O O . ALA A 1 347 ? -4.372 -11.477 -4.745 1.00 94.25 347 ALA A O 1
ATOM 2457 N N . LEU A 1 348 ? -2.295 -11.976 -5.434 1.00 92.75 348 LEU A N 1
ATOM 2458 C CA . LEU A 1 348 ? -2.343 -11.172 -6.660 1.00 92.75 348 LEU A CA 1
ATOM 2459 C C . LEU A 1 348 ? -3.439 -11.633 -7.626 1.00 92.75 348 LEU A C 1
ATOM 2461 O O . LEU A 1 348 ? -4.115 -10.797 -8.212 1.00 92.75 348 LEU A O 1
ATOM 2465 N N . ALA A 1 349 ? -3.685 -12.937 -7.744 1.00 90.75 349 ALA A N 1
ATOM 2466 C CA . ALA A 1 349 ? -4.807 -13.455 -8.525 1.00 90.75 349 ALA A CA 1
ATOM 2467 C C . ALA A 1 349 ? -6.173 -13.070 -7.932 1.00 90.75 349 ALA A C 1
ATOM 2469 O O . ALA A 1 349 ? -7.134 -12.817 -8.654 1.00 90.75 349 ALA A O 1
ATOM 2470 N N . SER A 1 350 ? -6.283 -13.003 -6.604 1.00 94.38 350 SER A N 1
ATOM 2471 C CA . SER A 1 350 ? -7.507 -12.528 -5.948 1.00 94.38 350 SER A CA 1
ATOM 2472 C C . SER A 1 350 ? -7.705 -11.029 -6.164 1.00 94.38 350 SER A C 1
ATOM 2474 O O . SER A 1 350 ? -8.800 -10.618 -6.526 1.00 94.38 350 SER A O 1
ATOM 2476 N N . ILE A 1 351 ? -6.637 -10.237 -6.044 1.00 95.56 351 ILE A N 1
ATOM 2477 C CA . ILE A 1 351 ? -6.631 -8.804 -6.374 1.00 95.56 351 ILE A CA 1
ATOM 2478 C C . ILE A 1 351 ? -7.034 -8.590 -7.839 1.00 95.56 351 ILE A C 1
ATOM 2480 O O . ILE A 1 351 ? -7.906 -7.776 -8.108 1.00 95.56 351 ILE A O 1
ATOM 2484 N N . SER A 1 352 ? -6.468 -9.360 -8.772 1.00 91.19 352 SER A N 1
ATOM 2485 C CA . SER A 1 352 ? -6.811 -9.315 -10.199 1.00 91.19 352 SER A CA 1
ATOM 2486 C C . SER A 1 352 ? -8.306 -9.521 -10.442 1.00 91.19 352 SER A C 1
ATOM 2488 O O . SER A 1 352 ? -8.921 -8.722 -11.141 1.00 91.19 352 SER A O 1
ATOM 2490 N N . ARG A 1 353 ? -8.923 -10.516 -9.791 1.00 93.69 353 ARG A N 1
ATOM 2491 C CA . ARG A 1 353 ? -10.375 -10.737 -9.886 1.00 93.69 353 ARG A CA 1
ATOM 2492 C C . ARG A 1 353 ? -11.192 -9.576 -9.319 1.00 93.69 353 ARG A C 1
ATOM 2494 O O . ARG A 1 353 ? -12.214 -9.231 -9.897 1.00 93.69 353 ARG A O 1
ATOM 2501 N N . LEU A 1 354 ? -10.751 -8.964 -8.217 1.00 96.06 354 LEU A N 1
ATOM 2502 C CA . LEU A 1 354 ? -11.431 -7.800 -7.636 1.00 96.06 354 LEU A CA 1
ATOM 2503 C C . LEU A 1 354 ? -11.350 -6.573 -8.551 1.00 96.06 354 LEU A C 1
ATOM 2505 O O . LEU A 1 354 ? -12.350 -5.880 -8.715 1.00 96.06 354 LEU A O 1
ATOM 2509 N N . VAL A 1 355 ? -10.188 -6.335 -9.163 1.00 93.94 355 VAL A N 1
ATOM 2510 C CA . VAL A 1 355 ? -9.988 -5.252 -10.137 1.00 93.94 355 VAL A CA 1
ATOM 2511 C C . VAL A 1 355 ? -10.845 -5.487 -11.379 1.00 93.94 355 VAL A C 1
ATOM 251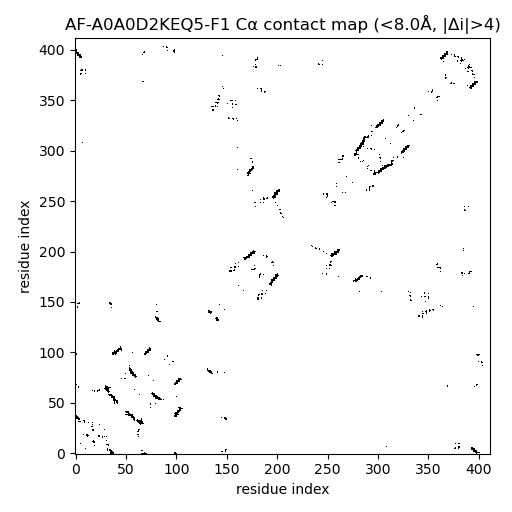3 O O . VAL A 1 355 ? -11.583 -4.597 -11.785 1.00 93.94 355 VAL A O 1
ATOM 2516 N N . ALA A 1 356 ? -10.821 -6.701 -11.937 1.00 90.00 356 ALA A N 1
ATOM 2517 C CA . ALA A 1 356 ? -11.627 -7.060 -13.104 1.00 90.00 356 ALA A CA 1
ATOM 2518 C C . ALA A 1 356 ? -13.140 -6.936 -12.847 1.00 90.00 356 ALA A C 1
ATOM 2520 O O . ALA A 1 356 ? -13.887 -6.569 -13.746 1.00 90.00 356 ALA A O 1
ATOM 2521 N N . ALA A 1 357 ? -13.588 -7.204 -11.617 1.00 93.44 357 ALA A N 1
ATOM 2522 C CA . ALA A 1 357 ? -14.982 -7.043 -11.207 1.00 93.44 357 ALA A CA 1
ATOM 2523 C C . ALA A 1 357 ? -15.365 -5.594 -10.836 1.00 93.44 357 ALA A C 1
ATOM 2525 O O . ALA A 1 357 ? -16.495 -5.362 -10.415 1.00 93.44 357 ALA A O 1
ATOM 2526 N N . GLY A 1 358 ? -14.437 -4.631 -10.913 1.00 94.25 358 GLY A N 1
ATOM 2527 C CA . GLY A 1 358 ? -14.675 -3.242 -10.499 1.00 94.25 358 GLY A CA 1
ATOM 2528 C C . GLY A 1 358 ? -14.862 -3.050 -8.986 1.00 94.25 358 GLY A C 1
ATOM 2529 O O . GLY A 1 358 ? -15.287 -1.985 -8.549 1.00 94.25 358 GLY A O 1
ATOM 2530 N N . LEU A 1 359 ? -14.543 -4.065 -8.174 1.00 95.81 359 LEU A N 1
ATOM 2531 C CA . LEU A 1 359 ? -14.678 -4.041 -6.710 1.00 95.81 359 LEU A CA 1
ATOM 2532 C C . LEU A 1 359 ? -13.454 -3.446 -6.001 1.00 95.81 359 LEU A C 1
ATOM 2534 O O . LEU A 1 359 ? -13.509 -3.158 -4.806 1.00 95.81 359 LEU A O 1
ATOM 2538 N N . LEU A 1 360 ? -12.343 -3.305 -6.723 1.00 96.69 360 LEU A N 1
ATOM 2539 C CA . LEU A 1 360 ? -11.133 -2.642 -6.263 1.00 96.69 360 LEU A CA 1
ATOM 2540 C C . LEU A 1 360 ? -10.607 -1.754 -7.385 1.00 96.69 360 LEU A C 1
ATOM 2542 O O . LEU A 1 360 ? -10.158 -2.260 -8.411 1.00 96.69 360 LEU A O 1
ATOM 2546 N N . SER A 1 361 ? -10.630 -0.444 -7.173 1.00 94.00 361 SER A N 1
ATOM 2547 C CA . SER A 1 361 ? -10.161 0.532 -8.149 1.00 94.00 361 SER A CA 1
ATOM 2548 C C . SER A 1 361 ? -9.125 1.482 -7.557 1.00 94.00 361 SER A C 1
ATOM 2550 O O . SER A 1 361 ? -9.125 1.816 -6.368 1.00 94.00 361 SER A O 1
ATOM 2552 N N . LEU A 1 362 ? -8.201 1.904 -8.409 1.00 92.00 362 LEU A N 1
ATOM 2553 C CA . LEU A 1 362 ? -7.222 2.942 -8.137 1.00 92.00 362 LEU A CA 1
ATOM 2554 C C . LEU A 1 362 ? -7.348 4.023 -9.204 1.00 92.00 362 LEU A C 1
ATOM 2556 O O . LEU A 1 362 ? -7.713 3.748 -10.344 1.00 92.00 362 LEU A O 1
ATOM 2560 N N . GLU A 1 363 ? -7.011 5.250 -8.823 1.00 90.06 363 GLU A N 1
ATOM 2561 C CA . GLU A 1 363 ? -6.860 6.340 -9.784 1.00 90.06 363 GLU A CA 1
ATOM 2562 C C . GLU A 1 363 ? -5.384 6.594 -10.008 1.00 90.06 363 GLU A C 1
ATOM 2564 O O . GLU A 1 363 ? -4.599 6.592 -9.055 1.00 90.06 363 GLU A O 1
ATOM 2569 N N . PHE A 1 364 ? -5.031 6.862 -11.255 1.00 90.25 364 PHE A N 1
ATOM 2570 C CA . PHE A 1 364 ? -3.669 7.125 -11.672 1.00 90.25 364 PHE A CA 1
ATOM 2571 C C . PHE A 1 364 ? -3.614 8.476 -12.372 1.00 90.25 364 PHE A C 1
ATOM 2573 O O . PHE A 1 364 ? -4.511 8.814 -13.139 1.00 90.25 364 PHE A O 1
ATOM 2580 N N . THR A 1 365 ? -2.555 9.236 -12.107 1.00 90.25 365 THR A N 1
ATOM 2581 C CA . THR A 1 365 ? -2.182 10.363 -12.962 1.00 90.25 365 THR A CA 1
ATOM 2582 C C . THR A 1 365 ? -0.951 9.941 -13.736 1.00 90.25 365 THR A C 1
ATOM 2584 O O . THR A 1 365 ? 0.081 9.617 -13.145 1.00 90.25 365 THR A O 1
ATOM 2587 N N . GLU A 1 366 ? -1.070 9.930 -15.052 1.00 90.12 366 GLU A N 1
ATOM 2588 C CA . GLU A 1 366 ? 0.027 9.602 -15.947 1.00 90.12 366 GLU A CA 1
ATOM 2589 C C . GLU A 1 366 ? 0.873 10.839 -16.247 1.00 90.12 366 GLU A C 1
ATOM 2591 O O . GLU A 1 366 ? 0.353 11.943 -16.385 1.00 90.12 366 GLU A O 1
ATOM 2596 N N . TYR A 1 367 ? 2.177 10.620 -16.363 1.00 89.81 367 TYR A N 1
ATOM 2597 C CA . TYR A 1 367 ? 3.178 11.619 -16.706 1.00 89.81 367 TYR A CA 1
ATOM 2598 C C . TYR A 1 367 ? 4.107 11.041 -17.764 1.00 89.81 367 TYR A C 1
ATOM 2600 O O . TYR A 1 367 ? 4.537 9.889 -17.661 1.00 89.81 367 TYR A O 1
ATOM 2608 N N . GLU A 1 368 ? 4.478 11.826 -18.760 1.00 87.56 368 GLU A N 1
ATOM 2609 C CA . GLU A 1 368 ? 5.509 11.451 -19.710 1.00 87.56 368 GLU A CA 1
ATOM 2610 C C . GLU A 1 368 ? 6.894 11.560 -19.052 1.00 87.56 368 GLU A C 1
ATOM 2612 O O . GLU A 1 368 ? 7.290 12.594 -18.511 1.00 87.56 368 GLU A O 1
ATOM 2617 N N . PHE A 1 369 ? 7.671 10.473 -19.107 1.00 82.44 369 PHE A N 1
ATOM 2618 C CA . PHE A 1 369 ? 8.908 10.348 -18.332 1.00 82.44 369 PHE A CA 1
ATOM 2619 C C . PHE A 1 369 ? 9.916 11.497 -18.527 1.00 82.44 369 PHE A C 1
ATOM 2621 O O . PHE A 1 369 ? 10.519 11.953 -17.562 1.00 82.44 369 PHE A O 1
ATOM 2628 N N . LYS A 1 370 ? 10.166 11.953 -19.759 1.00 79.81 370 LYS A N 1
ATOM 2629 C CA . LYS A 1 370 ? 11.216 12.959 -20.001 1.00 79.81 370 LYS A CA 1
ATOM 2630 C C . LYS A 1 370 ? 10.803 14.383 -19.612 1.00 79.81 370 LYS A C 1
ATOM 2632 O O . LYS A 1 370 ? 11.573 15.002 -18.876 1.00 79.81 370 LYS A O 1
ATOM 2637 N N . PRO A 1 371 ? 9.670 14.919 -20.095 1.00 84.81 371 PRO A N 1
ATOM 2638 C CA . PRO A 1 371 ? 9.298 16.290 -19.774 1.00 84.81 371 PRO A CA 1
ATOM 2639 C C . PRO A 1 371 ? 8.780 16.445 -18.338 1.00 84.81 371 PRO A C 1
ATOM 2641 O O . PRO A 1 371 ? 9.033 17.480 -17.732 1.00 84.81 371 PRO A O 1
ATOM 2644 N N . GLU A 1 372 ? 8.138 15.422 -17.762 1.00 87.31 372 GLU A N 1
ATOM 2645 C CA . GLU A 1 372 ? 7.286 15.613 -16.578 1.00 87.31 372 GLU A CA 1
ATOM 2646 C C . GLU A 1 372 ? 7.711 14.805 -15.336 1.00 87.31 372 GLU A C 1
ATOM 2648 O O . GLU A 1 372 ? 6.966 14.722 -14.360 1.00 87.31 372 GLU A O 1
ATOM 2653 N N . TRP A 1 373 ? 8.913 14.208 -15.302 1.00 86.69 373 TRP A N 1
ATOM 2654 C CA . TRP A 1 373 ? 9.334 13.433 -14.118 1.00 86.69 373 TRP A CA 1
ATOM 2655 C C . TRP A 1 373 ? 9.379 14.266 -12.826 1.00 86.69 373 TRP A C 1
ATOM 2657 O O . TRP A 1 373 ? 9.179 13.719 -11.741 1.00 86.69 373 TRP A O 1
ATOM 2667 N N . ARG A 1 374 ? 9.646 15.577 -12.925 1.00 87.88 374 ARG A N 1
ATOM 2668 C CA . ARG A 1 374 ? 9.635 16.491 -11.770 1.00 87.88 374 ARG A CA 1
ATOM 2669 C C . ARG A 1 374 ? 8.222 16.673 -11.239 1.00 87.88 374 ARG A C 1
ATOM 2671 O O . ARG A 1 374 ? 8.007 16.474 -10.049 1.00 87.88 374 ARG A O 1
ATOM 2678 N N . ASP A 1 375 ? 7.266 16.913 -12.127 1.00 88.50 375 ASP A N 1
ATOM 2679 C CA . ASP A 1 375 ? 5.854 17.062 -11.773 1.00 88.50 375 ASP A CA 1
ATOM 2680 C C . ASP A 1 375 ? 5.293 15.769 -11.162 1.00 88.50 375 ASP A C 1
ATOM 2682 O O . ASP A 1 375 ? 4.499 15.806 -10.218 1.00 88.50 375 ASP A O 1
ATOM 2686 N N . ALA A 1 376 ? 5.739 14.608 -11.656 1.00 87.81 376 ALA A N 1
ATOM 2687 C CA . ALA A 1 376 ? 5.410 13.313 -11.068 1.00 87.81 376 ALA A CA 1
ATOM 2688 C C . ALA A 1 376 ? 5.975 13.168 -9.641 1.00 87.81 376 ALA A C 1
ATOM 2690 O O . ALA A 1 376 ? 5.279 12.682 -8.745 1.00 87.81 376 ALA A O 1
ATOM 2691 N N . ALA A 1 377 ? 7.218 13.604 -9.408 1.00 84.88 377 ALA A N 1
ATOM 2692 C CA . ALA A 1 377 ? 7.859 13.576 -8.091 1.00 84.88 377 ALA A CA 1
ATOM 2693 C C . ALA A 1 377 ? 7.209 14.550 -7.096 1.00 84.88 377 ALA A C 1
ATOM 2695 O O . ALA A 1 377 ? 6.967 14.178 -5.946 1.00 84.88 377 ALA A O 1
ATOM 2696 N N . GLU A 1 378 ? 6.875 15.762 -7.536 1.00 84.12 378 GLU A N 1
ATOM 2697 C CA . GLU A 1 378 ? 6.157 16.757 -6.734 1.00 84.12 378 GLU A CA 1
ATOM 2698 C C . GLU A 1 378 ? 4.754 16.268 -6.362 1.00 84.12 378 GLU A C 1
ATOM 2700 O O . GLU A 1 378 ? 4.343 16.366 -5.203 1.00 84.12 378 GLU A O 1
ATOM 2705 N N . HIS A 1 379 ? 4.045 15.646 -7.308 1.00 84.81 379 HIS A N 1
ATOM 2706 C CA . HIS A 1 379 ? 2.772 14.995 -7.024 1.00 84.81 379 HIS A CA 1
ATOM 2707 C C . HIS A 1 379 ? 2.933 13.892 -5.973 1.00 84.81 379 HIS A C 1
ATOM 2709 O O . HIS A 1 379 ? 2.214 13.904 -4.976 1.00 84.81 379 HIS A O 1
ATOM 2715 N N . ALA A 1 380 ? 3.899 12.983 -6.122 1.00 81.81 380 ALA A N 1
ATOM 2716 C CA . ALA A 1 380 ? 4.118 11.922 -5.138 1.00 81.81 380 ALA A CA 1
ATOM 2717 C C . ALA A 1 380 ? 4.460 12.464 -3.735 1.00 81.81 380 ALA A C 1
ATOM 2719 O O . ALA A 1 380 ? 4.006 11.915 -2.730 1.00 81.81 380 ALA A O 1
ATOM 2720 N N . ALA A 1 381 ? 5.202 13.573 -3.644 1.00 76.44 381 ALA A N 1
ATOM 2721 C CA . ALA A 1 381 ? 5.478 14.245 -2.373 1.00 76.44 381 ALA A CA 1
ATOM 2722 C C . ALA A 1 381 ? 4.213 14.880 -1.752 1.00 76.44 381 ALA A C 1
ATOM 2724 O O . ALA A 1 381 ? 4.054 14.898 -0.527 1.00 76.44 381 ALA A O 1
ATOM 2725 N N . GLY A 1 382 ? 3.291 15.367 -2.590 1.00 69.50 382 GLY A N 1
ATOM 2726 C CA . GLY A 1 382 ? 2.012 15.965 -2.197 1.00 69.50 382 GLY A CA 1
ATOM 2727 C C . GLY A 1 382 ? 0.833 14.988 -2.060 1.00 69.50 382 GLY A C 1
ATOM 2728 O O . GLY A 1 382 ? -0.232 15.407 -1.603 1.00 69.50 382 GLY A O 1
ATOM 2729 N N . GLU A 1 383 ? 0.990 13.706 -2.416 1.00 63.31 383 GLU A N 1
ATOM 2730 C CA . GLU A 1 383 ? -0.082 12.690 -2.522 1.00 63.31 383 GLU A CA 1
ATOM 2731 C C . GLU A 1 383 ? -0.916 12.576 -1.226 1.00 63.31 383 GLU A C 1
ATOM 2733 O O . GLU A 1 383 ? -2.141 12.431 -1.257 1.00 63.31 383 GLU A O 1
ATOM 2738 N N . GLN A 1 384 ? -0.265 12.740 -0.069 1.00 54.69 384 GLN A N 1
ATOM 2739 C CA . GLN A 1 384 ? -0.906 12.696 1.253 1.00 54.69 384 GLN A CA 1
ATOM 2740 C C . GLN A 1 384 ? -1.683 13.967 1.626 1.00 54.69 384 GLN A C 1
ATOM 2742 O O . GLN A 1 384 ? -2.505 13.929 2.535 1.00 54.69 384 GLN A O 1
ATOM 2747 N N . GLN A 1 385 ? -1.424 15.091 0.957 1.00 54.97 385 GLN A N 1
ATOM 2748 C CA . GLN A 1 385 ? -1.975 16.402 1.311 1.00 54.97 385 GLN A CA 1
ATOM 2749 C C . GLN A 1 385 ? -3.252 16.733 0.527 1.00 54.97 385 GLN A C 1
ATOM 2751 O O . GLN A 1 385 ? -3.780 17.829 0.662 1.00 54.97 385 GLN A O 1
ATOM 2756 N N . GLY A 1 386 ? -3.748 15.836 -0.333 1.00 51.28 386 GLY A N 1
ATOM 2757 C CA . GLY A 1 386 ? -5.060 16.008 -0.964 1.00 51.28 386 GLY A CA 1
ATOM 2758 C C . GLY A 1 386 ? -5.147 17.152 -1.975 1.00 51.28 386 GLY A C 1
ATOM 2759 O O . GLY A 1 386 ? -6.132 17.874 -1.969 1.00 51.28 386 GLY A O 1
ATOM 2760 N N . GLY A 1 387 ? -4.093 17.414 -2.762 1.00 54.44 387 GLY A N 1
ATOM 2761 C CA . GLY A 1 387 ? -4.104 18.471 -3.796 1.00 54.44 387 GLY A CA 1
ATOM 2762 C C . GLY A 1 387 ? -5.151 18.227 -4.889 1.00 54.44 387 GLY A C 1
ATOM 2763 O O . GLY A 1 387 ? -5.858 17.228 -4.820 1.00 54.44 387 GLY A O 1
ATOM 2764 N N . PRO A 1 388 ? -5.219 19.047 -5.952 1.00 45.91 388 PRO A N 1
ATOM 2765 C CA . PRO A 1 388 ? -6.143 18.805 -7.071 1.00 45.91 388 PRO A CA 1
ATOM 2766 C C . PRO A 1 388 ? -5.971 17.417 -7.723 1.00 45.91 388 PRO A C 1
ATOM 2768 O O . PRO A 1 388 ? -6.897 16.908 -8.340 1.00 45.91 388 PRO A O 1
ATOM 2771 N N . ARG A 1 389 ? -4.803 16.778 -7.549 1.00 55.84 389 ARG A N 1
ATOM 2772 C CA . ARG A 1 389 ? -4.498 15.395 -7.978 1.00 55.84 389 ARG A CA 1
ATOM 2773 C C . ARG A 1 389 ? -4.450 14.385 -6.817 1.00 55.84 389 ARG A C 1
ATOM 2775 O O . ARG A 1 389 ? -4.184 13.200 -7.015 1.00 55.84 389 ARG A O 1
ATOM 2782 N N . GLY A 1 390 ? -4.687 14.859 -5.594 1.00 59.69 390 GLY A N 1
ATOM 2783 C CA . GLY A 1 390 ? -4.468 14.146 -4.344 1.00 59.69 390 GLY A CA 1
ATOM 2784 C C . GLY A 1 390 ? -5.237 12.836 -4.290 1.00 59.69 390 GLY A C 1
ATOM 2785 O O . GLY A 1 390 ? -6.434 12.801 -4.541 1.00 59.69 390 GLY A O 1
ATOM 2786 N N . GLY A 1 391 ? -4.539 11.754 -3.959 1.00 65.31 391 GLY A N 1
ATOM 2787 C CA . GLY A 1 391 ? -5.089 10.403 -3.871 1.00 65.31 391 GLY A CA 1
ATOM 2788 C C . GLY A 1 391 ? -4.888 9.569 -5.130 1.00 65.31 391 GLY A C 1
ATOM 2789 O O . GLY A 1 391 ? -4.865 8.345 -5.017 1.00 65.31 391 GLY A O 1
ATOM 2790 N N . SER A 1 392 ? -4.706 10.178 -6.307 1.00 77.00 392 SER A N 1
ATOM 2791 C CA . SER A 1 392 ? -4.282 9.429 -7.495 1.00 77.00 392 SER A CA 1
ATOM 2792 C C . SER A 1 392 ? -2.788 9.105 -7.421 1.00 77.00 392 SER A C 1
ATOM 2794 O O . SER A 1 392 ? -1.997 9.889 -6.901 1.00 77.00 392 SER A O 1
ATOM 2796 N N . ARG A 1 393 ? -2.391 7.941 -7.933 1.00 87.44 393 ARG A N 1
ATOM 2797 C CA . ARG A 1 393 ? -0.993 7.518 -7.938 1.00 87.44 393 ARG A CA 1
ATOM 2798 C C . ARG A 1 393 ? -0.296 8.020 -9.199 1.00 87.44 393 ARG A C 1
ATOM 2800 O O . ARG A 1 393 ? -0.745 7.731 -10.306 1.00 87.44 393 ARG A O 1
ATOM 2807 N N . ALA A 1 394 ? 0.813 8.736 -9.037 1.00 85.88 394 ALA A N 1
ATOM 2808 C CA . ALA A 1 394 ? 1.639 9.177 -10.155 1.00 85.88 394 ALA A CA 1
ATOM 2809 C C . ALA A 1 394 ? 2.316 7.982 -10.852 1.00 85.88 394 ALA A C 1
ATOM 2811 O O . ALA A 1 394 ? 3.005 7.178 -10.211 1.00 85.88 394 ALA A O 1
ATOM 2812 N N . LEU A 1 395 ? 2.137 7.884 -12.169 1.00 87.69 395 LEU A N 1
ATOM 2813 C CA . LEU A 1 395 ? 2.773 6.894 -13.033 1.00 87.69 395 LEU A CA 1
ATOM 2814 C C . LEU A 1 395 ? 3.587 7.601 -14.110 1.00 87.69 395 LEU A C 1
ATOM 2816 O O . LEU A 1 395 ? 3.050 8.381 -14.889 1.00 87.69 395 LEU A O 1
ATOM 2820 N N . MET A 1 396 ? 4.876 7.292 -14.190 1.00 88.94 396 MET A N 1
ATOM 2821 C CA . MET A 1 396 ? 5.698 7.711 -15.315 1.00 88.94 396 MET A CA 1
ATOM 2822 C C . MET A 1 396 ? 5.596 6.698 -16.444 1.00 88.94 396 MET A C 1
ATOM 2824 O O . MET A 1 396 ? 6.019 5.541 -16.316 1.00 88.94 396 MET A O 1
ATOM 2828 N N . MET A 1 397 ? 5.075 7.175 -17.565 1.00 86.19 397 MET A N 1
ATOM 2829 C CA . MET A 1 397 ? 4.890 6.436 -18.799 1.00 86.19 397 MET A CA 1
ATOM 2830 C C . MET A 1 397 ? 6.146 6.591 -19.649 1.00 86.19 397 MET A C 1
ATOM 2832 O O . MET A 1 397 ? 6.617 7.698 -19.927 1.00 86.19 397 MET A O 1
ATOM 2836 N N . MET A 1 398 ? 6.737 5.459 -20.021 1.00 84.19 398 MET A N 1
ATOM 2837 C CA . MET A 1 398 ? 7.998 5.446 -20.751 1.00 84.19 398 MET A CA 1
ATOM 2838 C C . MET A 1 398 ? 7.747 5.544 -22.263 1.00 84.19 398 MET A C 1
ATOM 2840 O O . MET A 1 398 ? 6.752 5.001 -22.760 1.00 84.19 398 MET A O 1
ATOM 2844 N N . PRO A 1 399 ? 8.664 6.173 -23.024 1.00 67.56 399 PRO A N 1
ATOM 2845 C CA . PRO A 1 399 ? 8.566 6.232 -24.479 1.00 67.56 399 PRO A CA 1
ATOM 2846 C C . PRO A 1 399 ? 8.428 4.827 -25.084 1.00 67.56 399 PRO A C 1
ATOM 2848 O O . PRO A 1 399 ? 9.215 3.931 -24.770 1.00 67.56 399 PRO A O 1
ATOM 2851 N N . GLY A 1 400 ? 7.418 4.635 -25.937 1.00 59.78 400 GLY A N 1
ATOM 2852 C CA . GLY A 1 400 ? 7.088 3.348 -26.565 1.00 59.78 400 GLY A CA 1
ATOM 2853 C C . GLY A 1 400 ? 5.801 2.685 -26.056 1.00 59.78 400 GLY A C 1
ATOM 2854 O O . GLY A 1 400 ? 5.346 1.723 -26.666 1.00 59.78 400 GLY A O 1
ATOM 2855 N N . LEU A 1 401 ? 5.173 3.204 -24.992 1.00 50.91 401 LEU A N 1
ATOM 2856 C CA . LEU A 1 401 ? 3.885 2.687 -24.507 1.00 50.91 401 LEU A CA 1
ATOM 2857 C C . LEU A 1 401 ? 2.689 3.088 -25.390 1.00 50.91 401 LEU A C 1
ATOM 2859 O O . LEU A 1 401 ? 1.691 2.373 -25.422 1.00 50.91 401 LEU A O 1
ATOM 2863 N N . ALA A 1 402 ? 2.782 4.200 -26.130 1.00 46.38 402 ALA A N 1
ATOM 2864 C CA . ALA A 1 402 ? 1.680 4.710 -26.955 1.00 46.38 402 ALA A CA 1
ATOM 2865 C C . ALA A 1 402 ? 1.141 3.665 -27.954 1.00 46.38 402 ALA A C 1
ATOM 2867 O O . ALA A 1 402 ? -0.051 3.651 -28.243 1.00 46.38 402 ALA A O 1
ATOM 2868 N N . ALA A 1 403 ? 1.986 2.732 -28.404 1.00 43.69 403 ALA A N 1
ATOM 2869 C CA . ALA A 1 403 ? 1.602 1.663 -29.319 1.00 43.69 403 ALA A CA 1
ATOM 2870 C C . ALA A 1 403 ? 0.790 0.515 -28.676 1.00 43.69 403 ALA A C 1
ATOM 2872 O O . ALA A 1 403 ? 0.187 -0.273 -29.396 1.00 43.69 403 ALA A O 1
ATOM 2873 N N . PHE A 1 404 ? 0.732 0.417 -27.341 1.00 44.16 404 PHE A N 1
ATOM 2874 C CA . PHE A 1 404 ? -0.035 -0.615 -26.622 1.00 44.16 404 PHE A CA 1
ATOM 2875 C C . PHE A 1 404 ? -1.418 -0.152 -26.143 1.00 44.16 404 PHE A C 1
ATOM 2877 O O . PHE A 1 404 ? -2.163 -0.956 -25.591 1.00 44.16 404 PHE A O 1
ATOM 2884 N N . ARG A 1 405 ? -1.784 1.121 -26.355 1.00 47.69 405 ARG A N 1
ATOM 2885 C CA . ARG A 1 405 ? -3.082 1.683 -25.928 1.00 47.69 405 ARG A CA 1
ATOM 2886 C C . ARG A 1 405 ? -4.265 1.303 -26.832 1.00 47.69 405 ARG A C 1
ATOM 2888 O O . ARG A 1 405 ? -5.405 1.610 -26.499 1.00 47.69 405 ARG A O 1
ATOM 2895 N N . GLY A 1 406 ? -4.022 0.640 -27.964 1.00 38.72 406 GLY A N 1
ATOM 2896 C CA . GLY A 1 406 ? -5.078 0.180 -28.867 1.00 38.72 406 GLY A CA 1
ATOM 2897 C C . GLY A 1 406 ? -5.693 -1.145 -28.408 1.00 38.72 406 GLY A C 1
ATOM 2898 O O . GLY A 1 406 ? -5.000 -2.156 -28.405 1.00 38.72 406 GLY A O 1
ATOM 2899 N N . HIS A 1 407 ? -6.996 -1.125 -28.109 1.00 37.31 407 HIS A N 1
ATOM 2900 C CA . HIS A 1 407 ? -7.885 -2.234 -27.701 1.00 37.31 407 HIS A CA 1
ATOM 2901 C C . HIS A 1 407 ? -8.088 -2.405 -26.189 1.00 37.31 407 HIS A C 1
ATOM 2903 O O . HIS A 1 407 ? -7.532 -3.292 -25.550 1.00 37.31 407 HIS A O 1
ATOM 2909 N N . GLY A 1 408 ? -8.978 -1.576 -25.643 1.00 33.00 408 GLY A N 1
ATOM 2910 C CA . GLY A 1 408 ? -9.517 -1.735 -24.290 1.00 33.00 408 GLY A CA 1
ATOM 2911 C C . GLY A 1 408 ? -10.675 -0.791 -23.954 1.00 33.00 408 GLY A C 1
ATOM 2912 O O . GLY A 1 408 ? -11.393 -1.046 -22.997 1.00 33.00 408 GLY A O 1
ATOM 2913 N N . GLY A 1 409 ? -10.898 0.262 -24.747 1.00 27.02 409 GLY A N 1
ATOM 2914 C CA . GLY A 1 409 ? -12.083 1.110 -24.637 1.00 27.02 409 GLY A CA 1
ATOM 2915 C C . GLY A 1 409 ? -13.259 0.517 -25.403 1.00 27.02 409 GLY A C 1
ATOM 2916 O O . GLY A 1 409 ? -13.443 0.825 -26.575 1.00 27.02 409 GLY A O 1
ATOM 2917 N N . ALA A 1 410 ? -14.035 -0.339 -24.745 1.00 27.39 410 ALA A N 1
ATOM 2918 C CA . ALA A 1 410 ? -15.474 -0.328 -24.955 1.00 27.39 410 ALA A CA 1
ATOM 2919 C C . ALA A 1 410 ? -16.040 0.621 -23.890 1.00 27.39 410 ALA A C 1
ATOM 2921 O O . ALA A 1 410 ? -16.146 0.249 -22.724 1.00 27.39 410 ALA A O 1
ATOM 2922 N N . GLU A 1 411 ? -16.310 1.863 -24.280 1.00 23.30 411 GLU A N 1
ATOM 2923 C CA . GLU A 1 411 ? -17.322 2.688 -23.615 1.00 23.30 411 GLU A CA 1
ATOM 2924 C C . GLU A 1 411 ? -18.627 2.581 -24.430 1.00 23.30 411 GLU A C 1
ATOM 2926 O O . GLU A 1 411 ? -18.543 2.246 -25.616 1.00 23.30 411 GLU A O 1
ATOM 2931 N N . PRO A 1 412 ? -19.801 2.735 -23.783 1.00 31.83 412 PRO A N 1
ATOM 2932 C CA . PRO A 1 412 ? -21.095 2.243 -24.272 1.00 31.83 412 PRO A CA 1
ATOM 2933 C C . PRO A 1 412 ? -21.586 2.843 -25.591 1.00 31.83 412 PRO A C 1
ATOM 2935 O O . PRO A 1 412 ? -21.297 4.031 -25.865 1.00 31.83 412 PRO A O 1
#

Foldseek 3Di:
DFKAFFALQQLVCVVVQQDGDPDGQPDPPAATGFFAKFFACEEAPPDPPLDDGQFIWMFLGGRPHPLDQEDEEASVRIFGFFGPPPVLVVLQPPDDRGRHYYHDDDDDDDDDDDDDDDDDDDDDDDDDDDDGWGDGDQGFTQDDDRVCNRCVLLLLVLLCLPVVDPDAQAAEEEEELLLAPSNLQNQLVCVVRNYAYEYAAEQQDDPDDPDPDPPPDDDDDDDDPDDDDPPPPPPNVVRVVLSVVVQVVSVVSHHNGYDYLDDAVVVVCVVPPPDDQHQEYEDAAADSSQQSNLNSHAQLGEYEYAHHSNVYHHDHDPCSCVVRVYHYHYDYSSVVCVVPVNVSSVSSSVVSVCVVVVSGDAAADEDASPPCVVVSNVCNVCQSSRPVCHSHIYMHGYPSNVSVPPDDDPDD

Radius of gyration: 25.15 Å; Cα contacts (8 Å, |Δi|>4): 742; chains: 1; bounding box: 60×82×73 Å

Nearest PDB structures (foldseek):
  7ayc-assembly1_A-2  TM=8.442E-01  e=5.369E-21  Homo sapiens
  4was-assembly2_C-2  TM=7.186E-01  e=6.452E-16  Candida tropicalis
  5lbx-assembly1_B  TM=7.205E-01  e=2.350E-15  Candida tropicalis
  1gyr-assembly3_C  TM=7.040E-01  e=2.658E-15  Candida tropicalis
  1n9g-assembly1_A  TM=7.357E-01  e=7.118E-15  Candida tropicalis

pLDDT: mean 76.84, std 23.79, range [20.91, 98.75]

Sequence (412 aa):
MLVAPVGPADVYSAALGGIYGYASAGRLPCVAGHDGVGLVARVGPGVKGALAEGDLVQPAAPLMGTWRAAAVWRAKALTRVGSLGARWRDAAGGGGAAAAAICRDAAGAAGAANGGAGGKVRGEIKGDDSTSTSRLGGGVDVLLPLEYLAVSRELLAAYRLLEMHDLKPGDCVILNAPNSTVGRAVLQLARLLKLRTLALLRPPAASPPPPPVNDSQGGVGPARQQGAATDTGDAGGRDEARWRQVAERLVALGATHVLRDEGAIQAQLGPLKHFARPSLALDAVGGASAARMADALCDGGTLVVYGCLGGAAPALDWKAYVFRGLTLKGFNARAWAAAHPSRAARALASISRLVAAGLLSLEFTEYEFKPEWRDAAEHAAGEQQGGPRGGSRALMMMPGLAAFRGHGGAEP

Secondary structure (DSSP, 8-state):
--EEE--HHHHHHHHTTSEETTEE-SSSS----S--BEEEEEE-TT--SS--TTEEEEESSTTS--SSSEEEEEGGGEEEEEE-TTTHHHHTTTSS-SSEEEEE------------------------------EETTTEE----HHHHHTHHHHHHHHHHHHTS---TT-EEEEE-TTSHHHHHHHHHHHHTT-EEEEEEPPPPPPPPPPP--------------------SSHHHHHHHHHHHHHHHHHHHT-SEEEESSS-HHHHHTTSTT-PPPSEEEESS-HHHHHHHHHHSPTT-EEEE---TTSS-----HHHHHTT--EEEE--HHHHHHH-HHHHHHHHHHHHHHHHTTSS---EEEEEHHHHHHHHHHHHHHGGGT-TTTTSEEEEEPTTGGGG-SS-----

Solvent-accessible surface area (backbone atoms only — not comparable to full-atom values): 23413 Å² total; per-residue (Å²): 23,40,36,18,49,40,42,63,68,40,56,51,14,59,77,57,77,36,38,55,90,95,47,63,48,92,54,85,89,68,58,54,26,43,41,22,31,21,31,24,69,41,67,32,93,64,52,76,90,80,67,52,62,29,26,26,30,28,58,67,49,71,62,73,28,36,72,46,46,62,48,80,44,46,55,88,49,43,39,67,54,25,38,57,56,75,60,52,59,71,43,38,62,97,59,97,71,48,29,19,32,32,31,42,44,94,72,78,96,80,87,84,86,88,83,82,88,86,84,91,80,90,78,91,77,85,87,84,82,94,74,85,68,10,64,29,81,80,81,48,62,36,64,55,59,71,72,51,55,25,45,42,60,43,53,48,34,26,52,47,70,54,66,79,45,97,78,52,70,66,42,28,37,32,30,39,59,35,47,37,73,33,30,45,46,34,26,29,51,32,42,77,54,45,32,38,30,40,29,28,41,72,65,68,78,76,79,74,77,77,78,83,81,79,90,78,74,93,72,97,71,84,86,76,92,69,92,70,82,84,86,75,83,52,63,72,59,54,40,51,52,40,50,48,56,47,43,53,52,43,38,76,41,31,29,68,40,70,43,62,60,56,82,59,47,58,67,72,44,66,83,46,80,93,67,70,59,20,48,36,29,43,27,37,36,21,24,70,61,35,28,37,46,59,68,38,32,35,73,62,13,37,38,35,40,62,44,51,78,67,76,35,70,59,66,70,64,68,58,45,45,73,77,33,46,43,42,83,42,80,52,55,52,68,64,51,33,72,78,33,48,64,58,40,47,54,49,48,32,51,50,20,52,32,40,76,68,66,65,45,80,83,52,71,43,80,30,52,44,83,90,30,48,63,60,32,48,54,46,31,74,40,23,80,72,40,50,104,64,36,42,36,45,26,29,34,39,23,68,60,44,78,52,69,70,77,88,78,86,83,74,135

Mean predicted aligned error: 12.0 Å

InterPro domains:
  IPR011032 GroES-like superfamily [SSF50129] (5-83)
  IPR036291 NAD(P)-binding domain superfamily [SSF51735] (157-203)
  IPR036291 NAD(P)-binding domain superfamily [SSF51735] (238-358)
  IPR051034 Mitochondrial Enoyl-ACP Reductase [PTHR43981] (143-385)

Organism: NCBI:txid145388